Protein AF-A0A1R3HYG0-F1 (afdb_monomer_lite)

Foldseek 3Di:
DDDDDDDDYDDDDDDDDDDDDDDDDDDDDDDPQQAAAEDEVLDPDPDDDDDDDDDDDDDDDPDPPPDPDDLWCLVVLVVCVVLLCQLCPLLQAFEEEEEPPQLVNQVSQVVPPRHHYAYEYQFDCQPPDPSSVVCVVVVRYDDHHLLDADPAAFQQGQEYEYILPCLQDDLVSCLVNVVRSSRNHDNHYYYYAAHNPDPDDDLVSCPTNVGDRNRDDPVRVVVSCVVSSHDHDPSSVVSSVVSVVVPPPDDDDDDDDDDDDDDDDDDDDDDDDDDDDDDDPDDPFDLQAWDKDQAPPPPPQLAALPQSLQDQLQALVVLPQPLLVRQVRIDTQGPRDGLDQDDLVVVLQVQFLFEEEEEEAVQSSLLLSLNVRSNCVVAVQKDWDCPQLFPTKIQRPVRRYIYTYQHDALQFDKDKDAADPVDDPVVVVVDGIAMETELQHGHSSCLRVQQRGLEYEYEYFPVLPCCVNAVCPNYHYFYDYPNHTDPPGDHSLVSSLSSLQNSLVSSVVRHDPNRAAAYEAAQWFDWDPADQVRQTFLSDQFWDDPVVLCQQQPPVNVHRGVRSVSSVVSVVVSCVPGRYHYLYDHSVNSRPSNFFSFVSSVDPGTRRRYGHPPHDSSSSVSSVVVVVVVVVVVD

Organism: Corchorus capsularis (NCBI:txid210143)

Sequence (635 aa):
MSRRPVNPGRRFADGGSIPFVGSVQSKTRSSPLLSIGLLVVGAILLICYMYSGSGTSINTKEAFSKVEGGSSCTLEVQRALPILKKAYGDSMNKVLHVGPDSCSVVSKLLKEDDSQAWGVEPYDLDDADASCKSLVRKGIVRVADIKFPLPYRAKSFSLVIVSDALDYLSPRYLNKTLPELARVSADGVIIFSGYPGQQKAKVAELSKFGHPAKLRSSSWWIKYFVQTKLEENETATKKFEQASTKRKASISSSPTHPQFLRFKPITAVNVTTGSDTDASEESPCDYSDGSWIYDPDFRFDRYDSSCKEIFKGWNCILNNKSNARDIVKWRWKPRNCNLPPFDPLKFLQTYKDTNIGFVGDSLNRNMFVSLFCTLKRVSSEVKKWRPAGADRGFTFLQYNLTIAYHRTNLLARYGRWSANGNGGKLEALGYREGYRVDIDIPDGTWEKATSFHDILIFNTGHWWWAPSKFDPVNSPMLFFEKGQPVLPPIPPDVGLDKVLKHMIQFVEKTTKSGAIKLFRTQSPRHFEGGDWDQGGSCQRSQPLLPEQVEDLFSVKNNGTNVEARLVNQHLYKALKGSNFHLLDITHMSEFRADAHPSSAGGKKHDDCMHWCLPGITDTWNDLLVTHLNSLKIRN

pLDDT: mean 77.2, std 24.44, range [20.12, 98.75]

InterPro domains:
  IPR025846 Trichome birefringence-like, N-terminal domain [PF14416] (284-338)
  IPR026057 Trichome birefringence-like, C-terminal domain [PF13839] (339-626)
  IPR029063 S-adenosyl-L-methionine-dependent methyltransferase superfamily [G3DSA:3.40.50.150] (83-257)
  IPR029063 S-adenosyl-L-methionine-dependent methyltransferase superfamily [SSF53335] (94-231)
  IPR044689 Pectin methyltransferase CGR2/3 [PTHR34208] (1-248)

Structure (mmCIF, N/CA/C/O backbone):
data_AF-A0A1R3HYG0-F1
#
_entry.id   AF-A0A1R3HYG0-F1
#
loop_
_atom_site.group_PDB
_atom_site.id
_atom_site.type_symbol
_atom_site.label_atom_id
_atom_site.label_alt_id
_atom_site.label_comp_id
_atom_site.label_asym_id
_atom_site.label_entity_id
_atom_site.label_seq_id
_atom_site.pdbx_PDB_ins_code
_atom_site.Cartn_x
_atom_site.Cartn_y
_atom_site.Cartn_z
_atom_site.occupancy
_atom_site.B_iso_or_equiv
_atom_site.auth_seq_id
_atom_site.auth_comp_id
_atom_site.auth_asym_id
_atom_site.auth_atom_id
_atom_site.pdbx_PDB_model_num
ATOM 1 N N . MET A 1 1 ? 68.331 10.543 25.596 1.00 34.06 1 MET A N 1
ATOM 2 C CA . MET A 1 1 ? 68.611 11.908 26.092 1.00 34.06 1 MET A CA 1
ATOM 3 C C . MET A 1 1 ? 67.299 12.565 26.511 1.00 34.06 1 MET A C 1
ATOM 5 O O . MET A 1 1 ? 66.339 12.429 25.770 1.00 34.06 1 MET A O 1
ATOM 9 N N . SER A 1 2 ? 67.292 13.140 27.725 1.00 34.22 2 SER A N 1
ATOM 10 C CA . SER A 1 2 ? 66.377 14.113 28.379 1.00 34.22 2 SER A CA 1
ATOM 11 C C . SER A 1 2 ? 65.082 14.554 27.688 1.00 34.22 2 SER A C 1
ATOM 13 O O . SER A 1 2 ? 65.089 14.821 26.500 1.00 34.22 2 SER A O 1
ATOM 15 N N . ARG A 1 3 ? 63.980 14.903 28.362 1.00 33.72 3 ARG A N 1
ATOM 16 C CA . ARG A 1 3 ? 63.437 14.816 29.736 1.00 33.72 3 ARG A CA 1
ATOM 17 C C . ARG A 1 3 ? 62.020 15.433 29.579 1.00 33.72 3 ARG A C 1
ATOM 19 O O . ARG A 1 3 ? 61.867 16.404 28.846 1.00 33.72 3 ARG A O 1
ATOM 26 N N . ARG A 1 4 ? 60.994 14.895 30.252 1.00 39.34 4 ARG A N 1
ATOM 27 C CA . ARG A 1 4 ? 59.712 15.600 30.555 1.00 39.34 4 ARG A CA 1
ATOM 28 C C . ARG A 1 4 ? 60.013 16.827 31.491 1.00 39.34 4 ARG A C 1
ATOM 30 O O . ARG A 1 4 ? 61.179 16.893 31.888 1.00 39.34 4 ARG A O 1
ATOM 37 N N . PRO A 1 5 ? 59.079 17.695 31.992 1.00 51.03 5 PRO A N 1
ATOM 38 C CA . PRO A 1 5 ? 57.624 17.480 32.150 1.00 51.03 5 PRO A CA 1
ATOM 39 C C . PRO A 1 5 ? 56.661 18.715 32.334 1.00 51.03 5 PRO A C 1
ATOM 41 O O . PRO A 1 5 ? 57.072 19.862 32.291 1.00 51.03 5 PRO A O 1
ATOM 44 N N . VAL A 1 6 ? 55.380 18.388 32.613 1.00 32.31 6 VAL A N 1
ATOM 45 C CA . VAL A 1 6 ? 54.298 19.058 33.408 1.00 32.31 6 VAL A CA 1
ATOM 46 C C . VAL A 1 6 ? 53.731 20.457 33.026 1.00 32.31 6 VAL A C 1
ATOM 48 O O . VAL A 1 6 ? 54.442 21.445 32.930 1.00 32.31 6 VAL A O 1
ATOM 51 N N . ASN A 1 7 ? 52.384 20.478 32.917 1.00 34.03 7 ASN A N 1
ATOM 52 C CA . ASN A 1 7 ? 51.330 21.440 33.369 1.00 34.03 7 ASN A CA 1
ATOM 53 C C . ASN A 1 7 ? 51.698 22.373 34.580 1.00 34.03 7 ASN A C 1
ATOM 55 O O . ASN A 1 7 ? 52.804 22.217 35.084 1.00 34.03 7 ASN A O 1
ATOM 59 N N . PRO A 1 8 ? 50.830 23.230 35.205 1.00 48.28 8 PRO A N 1
ATOM 60 C CA . PRO A 1 8 ? 49.388 23.537 35.016 1.00 48.28 8 PRO A CA 1
ATOM 61 C C . PRO A 1 8 ? 48.965 25.041 35.180 1.00 48.28 8 PRO A C 1
ATOM 63 O O . PRO A 1 8 ? 49.688 25.860 35.726 1.00 48.28 8 PRO A O 1
ATOM 66 N N . GLY A 1 9 ? 47.685 25.354 34.908 1.00 29.45 9 GLY A N 1
ATOM 67 C CA . GLY A 1 9 ? 46.796 25.924 35.945 1.00 29.45 9 GLY A CA 1
ATOM 68 C C . GLY A 1 9 ? 46.415 27.423 35.974 1.00 29.45 9 GLY A C 1
ATOM 69 O O . GLY A 1 9 ? 47.273 28.291 36.022 1.00 29.45 9 GLY A O 1
ATOM 70 N N . ARG A 1 10 ? 45.096 27.630 36.213 1.00 32.22 10 ARG A N 1
ATOM 71 C CA . ARG A 1 10 ? 44.405 28.733 36.950 1.00 32.22 10 ARG A CA 1
ATOM 72 C C . ARG A 1 10 ? 44.355 30.123 36.283 1.00 32.22 10 ARG A C 1
ATOM 74 O O . ARG A 1 10 ? 45.287 30.498 35.605 1.00 32.22 10 ARG A O 1
ATOM 81 N N . ARG A 1 11 ? 43.374 31.012 36.500 1.00 32.38 11 ARG A N 1
ATOM 82 C CA . ARG A 1 11 ? 42.007 31.105 37.087 1.00 32.38 11 ARG A CA 1
ATOM 83 C C . ARG A 1 11 ? 41.599 32.605 36.935 1.00 32.38 11 ARG A C 1
ATOM 85 O O . ARG A 1 11 ? 42.489 33.429 36.779 1.00 32.38 11 ARG A O 1
ATOM 92 N N . PHE A 1 12 ? 40.312 32.909 37.176 1.00 30.39 12 PHE A N 1
ATOM 93 C CA . PHE A 1 12 ? 39.703 34.221 37.529 1.00 30.39 12 PHE A CA 1
ATOM 94 C C . PHE A 1 12 ? 39.433 35.182 36.349 1.00 30.39 12 PHE A C 1
ATOM 96 O O . PHE A 1 12 ? 40.326 35.439 35.557 1.00 30.39 12 PHE A O 1
ATOM 103 N N . ALA A 1 13 ? 38.162 35.509 36.040 1.00 29.03 13 ALA A N 1
ATOM 104 C CA . ALA A 1 13 ? 37.249 36.480 36.702 1.00 29.03 13 ALA A CA 1
ATOM 105 C C . ALA A 1 13 ? 37.746 37.928 36.480 1.00 29.03 13 ALA A C 1
ATOM 107 O O . ALA A 1 13 ? 38.945 38.146 36.509 1.00 29.03 13 ALA A O 1
ATOM 108 N N . ASP A 1 14 ? 36.968 38.979 36.243 1.00 28.09 14 ASP A N 1
ATOM 109 C CA . ASP A 1 14 ? 35.544 39.286 36.385 1.00 28.09 14 ASP A CA 1
ATOM 110 C C . ASP A 1 14 ? 35.325 40.688 35.756 1.00 28.09 14 ASP A C 1
ATOM 112 O O . ASP A 1 14 ? 36.289 41.449 35.699 1.00 28.09 14 ASP A O 1
ATOM 116 N N . GLY A 1 15 ? 34.084 41.052 35.391 1.00 26.61 15 GLY A N 1
ATOM 117 C CA . GLY A 1 15 ? 33.608 42.448 35.199 1.00 26.61 15 GLY A CA 1
ATOM 118 C C . GLY A 1 15 ? 34.251 43.283 34.067 1.00 26.61 15 GLY A C 1
ATOM 119 O O . GLY A 1 15 ? 35.390 43.096 33.684 1.00 26.61 15 GLY A O 1
ATOM 120 N N . GLY A 1 16 ? 33.627 44.263 33.417 1.00 26.05 16 GLY A N 1
ATOM 121 C CA . GLY A 1 16 ? 32.404 45.014 33.657 1.00 26.05 16 GLY A CA 1
ATOM 122 C C . GLY A 1 16 ? 32.597 46.442 33.101 1.00 26.05 16 GLY A C 1
ATOM 123 O O . GLY A 1 16 ? 33.560 47.110 33.456 1.00 26.05 16 GLY A O 1
ATOM 124 N N . SER A 1 17 ? 31.654 46.897 32.262 1.00 28.22 17 SER A N 1
ATOM 125 C CA . SER A 1 17 ? 31.240 48.303 31.998 1.00 28.22 17 SER A CA 1
ATOM 126 C C . SER A 1 17 ? 32.162 49.348 31.302 1.00 28.22 17 SER A C 1
ATOM 128 O O . SER A 1 17 ? 33.030 49.954 31.913 1.00 28.22 17 SER A O 1
ATOM 130 N N . ILE A 1 18 ? 31.831 49.600 30.019 1.00 37.12 18 ILE A N 1
ATOM 131 C CA . ILE A 1 18 ? 31.577 50.857 29.235 1.00 37.12 18 ILE A CA 1
ATOM 132 C C . ILE A 1 18 ? 31.768 52.221 29.958 1.00 37.12 18 ILE A C 1
ATOM 134 O O . ILE A 1 18 ? 31.293 52.338 31.088 1.00 37.12 18 ILE A O 1
ATOM 138 N N . PRO A 1 19 ? 32.337 53.282 29.311 1.00 45.38 19 PRO A N 1
ATOM 139 C CA . PRO A 1 19 ? 31.541 54.419 28.747 1.00 45.38 19 PRO A CA 1
ATOM 140 C C . PRO A 1 19 ? 32.055 55.117 27.445 1.00 45.38 19 PRO A C 1
ATOM 142 O O . PRO A 1 19 ? 33.242 55.380 27.328 1.00 45.38 19 PRO A O 1
ATOM 145 N N . PHE A 1 20 ? 31.112 55.469 26.531 1.00 28.77 20 PHE A N 1
ATOM 146 C CA . PHE A 1 20 ? 30.827 56.805 25.900 1.00 28.77 20 PHE A CA 1
ATOM 147 C C . PHE A 1 20 ? 31.985 57.623 25.230 1.00 28.77 20 PHE A C 1
ATOM 149 O O . PHE A 1 20 ? 33.066 57.698 25.781 1.00 28.77 20 PHE A O 1
ATOM 156 N N . VAL A 1 21 ? 31.913 58.325 24.075 1.00 29.19 21 VAL A N 1
ATOM 157 C CA . VAL A 1 21 ? 30.956 59.281 23.441 1.00 29.19 21 VAL A CA 1
ATOM 158 C C . VAL A 1 21 ? 31.379 59.526 21.958 1.00 29.19 21 VAL A C 1
ATOM 160 O O . VAL A 1 21 ? 32.568 59.452 21.664 1.00 29.19 21 VAL A O 1
ATOM 163 N N . GLY A 1 22 ? 30.454 59.940 21.064 1.00 28.36 22 GLY A N 1
ATOM 164 C CA . GLY A 1 22 ? 30.745 60.883 19.946 1.00 28.36 22 GLY A CA 1
ATOM 165 C C . GLY A 1 22 ? 30.380 60.412 18.525 1.00 28.36 22 GLY A C 1
ATOM 166 O O . GLY A 1 22 ? 31.216 59.865 17.822 1.00 28.36 22 GLY A O 1
ATOM 167 N N . SER A 1 23 ? 29.105 60.405 18.113 1.00 28.12 23 SER A N 1
ATOM 168 C CA . SER A 1 23 ? 28.423 61.393 17.234 1.00 28.12 23 SER A CA 1
ATOM 169 C C . SER A 1 23 ? 29.258 62.074 16.131 1.00 28.12 23 SER A C 1
ATOM 171 O O . SER A 1 23 ? 30.085 62.902 16.479 1.00 28.12 23 SER A O 1
ATOM 173 N N . VAL A 1 24 ? 28.931 61.833 14.844 1.00 32.59 24 VAL A N 1
ATOM 174 C CA . VAL A 1 24 ? 28.628 62.822 13.766 1.00 32.59 24 VAL A CA 1
ATOM 175 C C . VAL A 1 24 ? 28.021 62.090 12.533 1.00 32.59 24 VAL A C 1
ATOM 177 O O . VAL A 1 24 ? 28.651 61.211 11.963 1.00 32.59 24 VAL A O 1
ATOM 180 N N . GLN A 1 25 ? 26.758 62.437 12.215 1.00 32.19 25 GLN A N 1
ATOM 181 C CA . GLN A 1 25 ? 26.076 62.711 10.913 1.00 32.19 25 GLN A CA 1
ATOM 182 C C . GLN A 1 25 ? 26.528 62.010 9.594 1.00 32.19 25 GLN A C 1
ATOM 184 O O . GLN A 1 25 ? 27.708 61.869 9.344 1.00 32.19 25 GLN A O 1
ATOM 189 N N . SER A 1 26 ? 25.685 61.658 8.601 1.00 28.89 26 SER A N 1
ATOM 190 C CA . SER A 1 26 ? 24.245 61.860 8.333 1.00 28.89 26 SER A CA 1
ATOM 191 C C . SER A 1 26 ? 23.731 60.956 7.180 1.00 28.89 26 SER A C 1
ATOM 193 O O . SER A 1 26 ? 24.495 60.610 6.292 1.00 28.89 26 SER A O 1
ATOM 195 N N . LYS A 1 27 ? 22.415 60.648 7.218 1.00 28.86 27 LYS A N 1
ATOM 196 C CA . LYS A 1 27 ? 21.430 60.451 6.114 1.00 28.86 27 LYS A CA 1
ATOM 197 C C . LYS A 1 27 ? 21.850 59.583 4.895 1.00 28.86 27 LYS A C 1
ATOM 199 O O . LYS A 1 27 ? 22.734 59.939 4.145 1.00 28.86 27 LYS A O 1
ATOM 204 N N . THR A 1 28 ? 21.165 58.497 4.528 1.00 28.78 28 THR A N 1
ATOM 205 C CA . THR A 1 28 ? 19.708 58.292 4.462 1.00 28.78 28 THR A CA 1
ATOM 206 C C . THR A 1 28 ? 19.347 56.806 4.583 1.00 28.78 28 THR A C 1
ATOM 208 O O . THR A 1 28 ? 19.940 55.933 3.956 1.00 28.78 28 THR A O 1
ATOM 211 N N . ARG A 1 29 ? 18.314 56.529 5.386 1.00 31.69 29 ARG A N 1
ATOM 212 C CA . ARG A 1 29 ? 17.548 55.282 5.350 1.00 31.69 29 ARG A CA 1
ATOM 213 C C . ARG A 1 29 ? 16.707 55.259 4.074 1.00 31.69 29 ARG A C 1
ATOM 215 O O . ARG A 1 29 ? 15.877 56.142 3.890 1.00 31.69 29 ARG A O 1
ATOM 222 N N . SER A 1 30 ? 16.822 54.190 3.299 1.00 27.64 30 SER A N 1
ATOM 223 C CA . SER A 1 30 ? 15.655 53.552 2.691 1.00 27.64 30 SER A CA 1
ATOM 224 C C . SER A 1 30 ? 15.519 52.176 3.345 1.00 27.64 30 SER A C 1
ATOM 226 O O . SER A 1 30 ? 16.387 51.315 3.240 1.00 27.64 30 SER A O 1
ATOM 228 N N . SER A 1 31 ? 14.463 51.998 4.135 1.00 29.28 31 SER A N 1
ATOM 229 C CA . SER A 1 31 ? 14.010 50.675 4.561 1.00 29.28 31 SER A CA 1
ATOM 230 C C . SER A 1 31 ? 13.536 49.911 3.322 1.00 29.28 31 SER A C 1
ATOM 232 O O . SER A 1 31 ? 12.777 50.496 2.548 1.00 29.28 31 SER A O 1
ATOM 234 N N . PRO A 1 32 ? 13.893 48.633 3.116 1.00 33.72 32 PRO A N 1
ATOM 235 C CA . PRO A 1 32 ? 13.326 47.856 2.027 1.00 33.72 32 PRO A CA 1
ATOM 236 C C . PRO A 1 32 ? 11.926 47.395 2.453 1.00 33.72 32 PRO A C 1
ATOM 238 O O . PRO A 1 32 ? 11.729 46.252 2.855 1.00 33.72 32 PRO A O 1
ATOM 241 N N . LEU A 1 33 ? 10.950 48.305 2.434 1.00 38.09 33 LEU A N 1
ATOM 242 C CA . LEU A 1 33 ? 9.547 47.907 2.385 1.00 38.09 33 LEU A CA 1
ATOM 243 C C . LEU A 1 33 ? 9.273 47.535 0.925 1.00 38.09 33 LEU A C 1
ATOM 245 O O . LEU A 1 33 ? 9.241 48.391 0.047 1.00 38.09 33 LEU A O 1
ATOM 249 N N . LEU A 1 34 ? 9.205 46.231 0.659 1.00 40.41 34 LEU A N 1
ATOM 250 C CA . LEU A 1 34 ? 8.833 45.672 -0.639 1.00 40.41 34 LEU A CA 1
ATOM 251 C C . LEU A 1 34 ? 7.370 46.029 -0.931 1.00 40.41 34 LEU A C 1
ATOM 253 O O . LEU A 1 34 ? 6.476 45.565 -0.226 1.00 40.41 34 LEU A O 1
ATOM 257 N N . SER A 1 35 ? 7.121 46.827 -1.970 1.00 40.81 35 SER A N 1
ATOM 258 C CA . SER A 1 35 ? 5.771 47.072 -2.487 1.00 40.81 35 SER A CA 1
ATOM 259 C C . SER A 1 35 ? 5.245 45.793 -3.154 1.00 40.81 35 SER A C 1
ATOM 261 O O . SER A 1 35 ? 5.809 45.329 -4.144 1.00 40.81 35 SER A O 1
ATOM 263 N N . ILE A 1 36 ? 4.181 45.193 -2.612 1.00 44.62 36 ILE A N 1
ATOM 264 C CA . ILE A 1 36 ? 3.568 43.967 -3.148 1.00 44.62 36 ILE A CA 1
ATOM 265 C C . ILE A 1 36 ? 2.236 44.330 -3.821 1.00 44.62 36 ILE A C 1
ATOM 267 O O . ILE A 1 36 ? 1.285 44.746 -3.171 1.00 44.62 36 ILE A O 1
ATOM 271 N N . GLY A 1 37 ? 2.150 44.176 -5.145 1.00 46.22 37 GLY A N 1
ATOM 272 C CA . GLY A 1 37 ? 0.933 44.465 -5.915 1.00 46.22 37 GLY A CA 1
ATOM 273 C C . GLY A 1 37 ? -0.138 43.374 -5.806 1.00 46.22 37 GLY A C 1
ATOM 274 O O . GLY A 1 37 ? -0.168 42.459 -6.618 1.00 46.22 37 GLY A O 1
ATOM 275 N N . LEU A 1 38 ? -1.045 43.480 -4.835 1.00 43.94 38 LEU A N 1
ATOM 276 C CA . LEU A 1 38 ? -2.131 42.520 -4.610 1.00 43.94 38 LEU A CA 1
ATOM 277 C C . LEU A 1 38 ? -3.359 42.778 -5.498 1.00 43.94 38 LEU A C 1
ATOM 279 O O . LEU A 1 38 ? -3.874 43.885 -5.536 1.00 43.94 38 LEU A O 1
ATOM 283 N N . LEU A 1 39 ? -3.860 41.735 -6.172 1.00 43.97 39 LEU A N 1
ATOM 284 C CA . LEU A 1 39 ? -5.077 41.780 -6.993 1.00 43.97 39 LEU A CA 1
ATOM 285 C C . LEU A 1 39 ? -5.934 40.537 -6.695 1.00 43.97 39 LEU A C 1
ATOM 287 O O . LEU A 1 39 ? -5.753 39.481 -7.294 1.00 43.97 39 LEU A O 1
ATOM 291 N N . VAL A 1 40 ? -6.847 40.646 -5.724 1.00 41.62 40 VAL A N 1
ATOM 292 C CA . VAL A 1 40 ? -7.703 39.532 -5.275 1.00 41.62 40 VAL A CA 1
ATOM 293 C C . VAL A 1 40 ? -8.885 39.370 -6.235 1.00 41.62 40 VAL A C 1
ATOM 295 O O . VAL A 1 40 ? -9.890 40.065 -6.114 1.00 41.62 40 VAL A O 1
ATOM 298 N N . VAL A 1 41 ? -8.801 38.432 -7.183 1.00 43.78 41 VAL A N 1
ATOM 299 C CA . VAL A 1 41 ? -9.932 38.088 -8.068 1.00 43.78 41 VAL A CA 1
ATOM 300 C C . VAL A 1 41 ? -10.705 36.901 -7.493 1.00 43.78 41 VAL A C 1
ATOM 302 O O . VAL A 1 41 ? -10.774 35.820 -8.063 1.00 43.78 41 VAL A O 1
ATOM 305 N N . GLY A 1 42 ? -11.313 37.143 -6.336 1.00 34.59 42 GLY A N 1
ATOM 306 C CA . GLY A 1 42 ? -12.322 36.296 -5.714 1.00 34.59 42 GLY A CA 1
ATOM 307 C C . GLY A 1 42 ? -13.664 37.021 -5.735 1.00 34.59 42 GLY A C 1
ATOM 308 O O . GLY A 1 42 ? -14.155 37.411 -4.682 1.00 34.59 42 GLY A O 1
ATOM 309 N N . ALA A 1 43 ? -14.245 37.145 -6.939 1.00 33.03 43 ALA A N 1
ATOM 310 C CA . ALA A 1 43 ? -15.471 37.864 -7.317 1.00 33.03 43 ALA A CA 1
ATOM 311 C C . ALA A 1 43 ? -15.181 39.346 -7.456 1.00 33.03 43 ALA A C 1
ATOM 313 O O . ALA A 1 43 ? -14.445 39.925 -6.668 1.00 33.03 43 ALA A O 1
ATOM 314 N N . ILE A 1 44 ? -15.772 39.970 -8.472 1.00 46.28 44 ILE A N 1
ATOM 315 C CA . ILE A 1 44 ? -15.836 41.425 -8.530 1.00 46.28 44 ILE A CA 1
ATOM 316 C C . ILE A 1 44 ? -16.532 41.888 -7.246 1.00 46.28 44 ILE A C 1
ATOM 318 O O . ILE A 1 44 ? -17.753 41.817 -7.152 1.00 46.28 44 ILE A O 1
ATOM 322 N N . LEU A 1 45 ? -15.753 42.340 -6.270 1.00 31.83 45 LEU A N 1
ATOM 323 C CA . LEU A 1 45 ? -16.207 43.079 -5.104 1.00 31.83 45 LEU A CA 1
ATOM 324 C C . LEU A 1 45 ? -15.164 44.154 -4.790 1.00 31.83 45 LEU A C 1
ATOM 326 O O . LEU A 1 45 ? -14.382 44.059 -3.851 1.00 31.83 45 LEU A O 1
A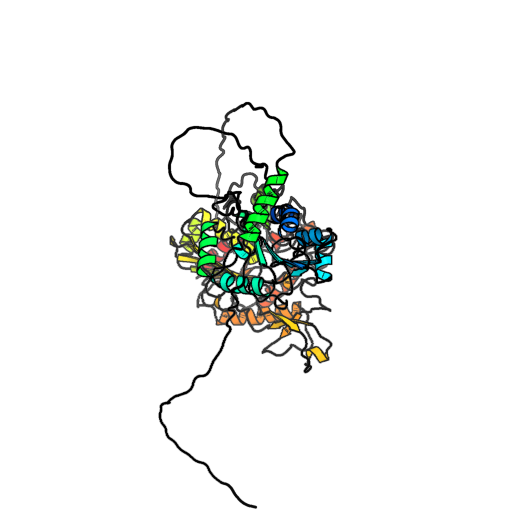TOM 330 N N . LEU A 1 46 ? -15.227 45.221 -5.586 1.00 29.12 46 LEU A N 1
ATOM 331 C CA . LEU A 1 46 ? -15.197 46.567 -5.025 1.00 29.12 46 LEU A CA 1
ATOM 332 C C . LEU A 1 46 ? -16.323 46.637 -3.982 1.00 29.12 46 LEU A C 1
ATOM 334 O O . LEU A 1 46 ? -17.497 46.662 -4.350 1.00 29.12 46 LEU A O 1
ATOM 338 N N . ILE A 1 47 ? -15.986 46.640 -2.693 1.00 23.62 47 ILE A N 1
ATOM 339 C CA . ILE A 1 47 ? -16.899 47.134 -1.656 1.00 23.62 47 ILE A CA 1
ATOM 340 C C . ILE A 1 47 ? -16.373 48.498 -1.231 1.00 23.62 47 ILE A C 1
ATOM 342 O O . ILE A 1 47 ? -15.571 48.621 -0.309 1.00 23.62 47 ILE A O 1
ATOM 346 N N . CYS A 1 48 ? -16.847 49.533 -1.924 1.00 21.91 48 CYS A N 1
ATOM 347 C CA . CYS A 1 48 ? -16.959 50.856 -1.332 1.00 21.91 48 CYS A CA 1
ATOM 348 C C . CYS A 1 48 ? -18.060 50.788 -0.267 1.00 21.91 48 CYS A C 1
ATOM 350 O O . CYS A 1 48 ? -19.209 50.480 -0.582 1.00 21.91 48 CYS A O 1
ATOM 352 N N . TYR A 1 49 ? -17.724 51.080 0.986 1.00 21.22 49 TYR A N 1
ATOM 353 C CA . TYR A 1 49 ? -18.726 51.418 1.991 1.00 21.22 49 TYR A CA 1
ATOM 354 C C . TYR A 1 49 ? -19.134 52.881 1.775 1.00 21.22 49 TYR A C 1
ATOM 356 O O . TYR A 1 49 ? -18.294 53.771 1.862 1.00 21.22 49 TYR A O 1
ATOM 364 N N . MET A 1 50 ? -20.415 53.131 1.512 1.00 21.72 50 MET A N 1
ATOM 365 C CA . MET A 1 50 ? -21.048 54.440 1.688 1.00 21.72 50 MET A CA 1
ATOM 366 C C . MET A 1 50 ? -22.287 54.234 2.560 1.00 21.72 50 MET A C 1
ATOM 368 O O . MET A 1 50 ? -23.078 53.319 2.331 1.00 21.72 50 MET A O 1
ATOM 372 N N . TYR A 1 51 ? -22.398 55.049 3.605 1.00 21.25 51 TYR A N 1
ATOM 373 C CA . TYR A 1 51 ? -23.451 54.995 4.614 1.00 21.25 51 TYR A CA 1
ATOM 374 C C . TYR A 1 51 ? -24.779 55.557 4.076 1.00 21.25 51 TYR A C 1
ATOM 376 O O . TYR A 1 51 ? -24.782 56.568 3.383 1.00 21.25 51 TYR A O 1
ATOM 384 N N . SER A 1 52 ? -25.874 54.898 4.474 1.00 27.58 52 SER A N 1
ATOM 385 C CA . SER A 1 52 ? -27.260 55.382 4.636 1.00 27.58 52 SER A CA 1
ATOM 386 C C . SER A 1 52 ? -27.897 56.279 3.562 1.00 27.58 52 SER A C 1
ATOM 388 O O . SER A 1 52 ? -27.547 57.445 3.415 1.00 27.58 52 SER A O 1
ATOM 390 N N . GLY A 1 53 ? -28.990 55.791 2.970 1.00 24.42 53 GLY A N 1
ATOM 391 C CA . GLY A 1 53 ? -30.000 56.637 2.332 1.00 24.42 53 GLY A CA 1
ATOM 392 C C . GLY A 1 53 ? -30.955 55.841 1.449 1.00 24.42 53 GLY A C 1
ATOM 393 O O . GLY A 1 53 ? -30.542 55.287 0.442 1.00 24.42 53 GLY A O 1
ATOM 394 N N . SER A 1 54 ? -32.215 55.766 1.871 1.00 32.28 54 SER A N 1
ATOM 395 C CA . SER A 1 54 ? -33.387 55.157 1.221 1.00 32.28 54 SER A CA 1
ATOM 396 C C . SER A 1 54 ? -33.427 55.170 -0.316 1.00 32.28 54 SER A C 1
ATOM 398 O O . SER A 1 54 ? -33.159 56.201 -0.926 1.00 32.28 54 SER A O 1
ATOM 400 N N . GLY A 1 55 ? -33.958 54.101 -0.923 1.00 24.94 55 GLY A N 1
ATOM 401 C CA . GLY A 1 55 ? -34.556 54.191 -2.259 1.00 24.94 55 GLY A CA 1
ATOM 402 C C . GLY A 1 55 ? -34.443 52.927 -3.106 1.00 24.94 55 GLY A C 1
ATOM 403 O O . GLY A 1 55 ? -33.358 52.480 -3.452 1.00 24.94 55 GLY A O 1
ATOM 404 N N . THR A 1 56 ? -35.598 52.376 -3.453 1.00 29.03 56 THR A N 1
ATOM 405 C CA . THR A 1 56 ? -35.862 51.283 -4.392 1.00 29.03 56 THR A CA 1
ATOM 406 C C . THR A 1 56 ? -35.115 51.431 -5.726 1.00 29.03 56 THR A C 1
ATOM 408 O O . THR A 1 56 ? -35.197 52.484 -6.346 1.00 29.03 56 THR A O 1
ATOM 411 N N . SER A 1 57 ? -34.491 50.359 -6.230 1.00 23.45 57 SER A N 1
ATOM 412 C CA . SER A 1 57 ? -34.493 50.010 -7.664 1.00 23.45 57 SER A CA 1
ATOM 413 C C . SER A 1 57 ? -33.842 48.642 -7.880 1.00 23.45 57 SER A C 1
ATOM 415 O O . SER A 1 57 ? -32.647 48.445 -7.653 1.00 23.45 57 SER A O 1
ATOM 417 N N . ILE A 1 58 ? -34.657 47.684 -8.319 1.00 35.78 58 ILE A N 1
ATOM 418 C CA . ILE A 1 58 ? -34.202 46.458 -8.969 1.00 35.78 58 ILE A CA 1
ATOM 419 C C . ILE A 1 58 ? -33.530 46.887 -10.272 1.00 35.78 58 ILE A C 1
ATOM 421 O O . ILE A 1 58 ? -34.177 47.498 -11.118 1.00 35.78 58 ILE A O 1
ATOM 425 N N . ASN A 1 59 ? -32.258 46.540 -10.463 1.00 23.06 59 ASN A N 1
ATOM 426 C CA . ASN A 1 59 ? -31.686 46.554 -11.800 1.00 23.06 59 ASN A CA 1
ATOM 427 C C . ASN A 1 59 ? -30.757 45.355 -12.000 1.00 23.06 59 ASN A C 1
ATOM 429 O O . ASN A 1 59 ? -29.652 45.266 -11.461 1.00 23.06 59 ASN A O 1
ATOM 433 N N . THR A 1 60 ? -31.286 44.413 -12.770 1.00 35.28 60 THR A N 1
ATOM 434 C CA . THR A 1 60 ? -30.642 43.258 -13.385 1.00 35.28 60 THR A CA 1
ATOM 435 C C . THR A 1 60 ? -29.247 43.596 -13.910 1.00 35.28 60 THR A C 1
ATOM 437 O O . THR A 1 60 ? -29.089 44.283 -14.916 1.00 35.28 60 THR A O 1
ATOM 440 N N . LYS A 1 61 ? -28.218 43.057 -13.253 1.00 27.61 61 LYS A N 1
ATOM 441 C CA . LYS A 1 61 ? -26.896 42.849 -13.850 1.00 27.61 61 LYS A CA 1
ATOM 442 C C . LYS A 1 61 ? -26.641 41.350 -13.904 1.00 27.61 61 LYS A C 1
ATOM 444 O O . LYS A 1 61 ? -26.034 40.782 -13.001 1.00 27.61 61 LYS A O 1
ATOM 449 N N . GLU A 1 62 ? -27.117 40.725 -14.978 1.00 29.12 62 GLU A N 1
ATOM 450 C CA . GLU A 1 62 ? -26.563 39.464 -15.473 1.00 29.12 62 GLU A CA 1
ATOM 451 C C . GLU A 1 62 ? -25.065 39.684 -15.728 1.00 29.12 62 GLU A C 1
ATOM 453 O O . GLU A 1 62 ? -24.636 40.258 -16.727 1.00 29.12 62 GLU A O 1
ATOM 458 N N . ALA A 1 63 ? -24.253 39.325 -14.740 1.00 25.53 63 ALA A N 1
ATOM 459 C CA . ALA A 1 63 ? -22.816 39.504 -14.753 1.00 25.53 63 ALA A CA 1
ATOM 460 C C . ALA A 1 63 ? -22.155 38.157 -15.041 1.00 25.53 63 ALA A C 1
ATOM 462 O O . ALA A 1 63 ? -21.920 37.409 -14.104 1.00 25.53 63 ALA A O 1
ATOM 463 N N . PHE A 1 64 ? -21.862 37.874 -16.319 1.00 29.61 64 PHE A N 1
ATOM 464 C CA . PHE A 1 64 ? -20.849 36.909 -16.801 1.00 29.61 64 PHE A CA 1
ATOM 465 C C . PHE A 1 64 ? -20.700 35.600 -15.988 1.00 29.61 64 PHE A C 1
ATOM 467 O O . PHE A 1 64 ? -19.603 35.067 -15.835 1.00 29.61 64 PHE A O 1
ATOM 474 N N . SER A 1 65 ? -21.803 35.061 -15.470 1.00 32.22 65 SER A N 1
ATOM 475 C CA . SER A 1 65 ? -21.817 33.960 -14.503 1.00 32.22 65 SER A CA 1
ATOM 476 C C . SER A 1 65 ? -22.140 32.614 -15.146 1.00 32.22 65 SER A C 1
ATOM 478 O O . SER A 1 65 ? -22.684 31.724 -14.498 1.00 32.22 65 SER A O 1
ATOM 480 N N . LYS A 1 66 ? -21.747 32.412 -16.407 1.00 30.23 66 LYS A N 1
ATOM 481 C CA . LYS A 1 66 ? -21.550 31.057 -16.936 1.00 30.23 66 LYS A CA 1
ATOM 482 C C . LYS A 1 66 ? -20.074 30.696 -16.811 1.00 30.23 66 LYS A C 1
ATOM 484 O O . LYS A 1 66 ? -19.305 30.740 -17.765 1.00 30.23 66 LYS A O 1
ATOM 489 N N . VAL A 1 67 ? -19.680 30.401 -15.575 1.00 35.97 67 VAL A N 1
ATOM 490 C CA . VAL A 1 67 ? -18.422 29.717 -15.276 1.00 35.97 67 VAL A CA 1
ATOM 491 C C . VAL A 1 67 ? -18.711 28.226 -15.407 1.00 35.97 67 VAL A C 1
ATOM 493 O O . VAL A 1 67 ? -19.325 27.626 -14.527 1.00 35.97 67 VAL A O 1
ATOM 496 N N . GLU A 1 68 ? -18.324 27.638 -16.537 1.00 30.42 68 GLU A N 1
ATOM 497 C CA . GLU A 1 68 ? -18.172 26.187 -16.638 1.00 30.42 68 GLU A CA 1
ATOM 498 C C . GLU A 1 68 ? -17.100 25.769 -15.627 1.00 30.42 68 GLU A C 1
ATOM 500 O O . GLU A 1 68 ? -15.972 26.260 -15.653 1.00 30.42 68 GLU A O 1
ATOM 505 N N . GLY A 1 69 ? -17.509 24.962 -14.649 1.00 36.25 69 GLY A N 1
ATOM 506 C CA . GLY A 1 69 ? -16.728 24.670 -13.455 1.00 36.25 69 GLY A CA 1
ATOM 507 C C . GLY A 1 69 ? -15.413 23.954 -13.754 1.00 36.25 69 GLY A C 1
ATOM 508 O O . GLY A 1 69 ? -15.415 22.794 -14.158 1.00 36.25 69 GLY A O 1
ATOM 509 N N . GLY A 1 70 ? -14.302 24.630 -13.462 1.00 39.00 70 GLY A N 1
ATOM 510 C CA . GLY A 1 70 ? -12.971 24.047 -13.302 1.00 39.00 70 GLY A CA 1
ATOM 511 C C . GLY A 1 70 ? -12.432 24.297 -11.888 1.00 39.00 70 GLY A C 1
ATOM 512 O O . GLY A 1 70 ? -12.865 25.226 -11.212 1.00 39.00 70 GLY A O 1
ATOM 513 N N . SER A 1 71 ? -11.519 23.438 -11.430 1.00 50.22 71 SER A N 1
ATOM 514 C CA . SER A 1 71 ? -10.965 23.395 -10.067 1.00 50.22 71 SER A CA 1
ATOM 515 C C . SER A 1 71 ? -9.578 24.062 -9.917 1.00 50.22 71 SER A C 1
ATOM 517 O O . SER A 1 71 ? -8.766 23.589 -9.116 1.00 50.22 71 SER A O 1
ATOM 519 N N . SER A 1 72 ? -9.267 25.115 -10.686 1.00 60.47 72 SER A N 1
ATOM 520 C CA . SER A 1 72 ? -8.046 25.935 -10.529 1.00 60.47 72 SER A CA 1
ATOM 521 C C . SER A 1 72 ? -8.228 27.361 -11.069 1.00 60.47 72 SER A C 1
ATOM 523 O O . SER A 1 72 ? -8.998 27.564 -12.005 1.00 60.47 72 SER A O 1
ATOM 525 N N . CYS A 1 73 ? -7.469 28.328 -10.532 1.00 60.25 73 CYS A N 1
ATOM 526 C CA . CYS A 1 73 ? -7.406 29.724 -10.994 1.00 60.25 73 CYS A CA 1
ATOM 527 C C . CYS A 1 73 ? -6.605 29.901 -12.301 1.00 60.25 73 CYS A C 1
ATOM 529 O O . CYS A 1 73 ? -6.319 31.024 -12.728 1.00 60.25 73 CYS A O 1
ATOM 531 N N . THR A 1 74 ? -6.178 28.811 -12.944 1.00 67.00 74 THR A N 1
ATOM 532 C CA . THR A 1 74 ? -5.363 28.845 -14.166 1.00 67.00 74 THR A CA 1
ATOM 533 C C . THR A 1 74 ? -6.089 29.576 -15.299 1.00 67.00 74 THR A C 1
ATOM 535 O O . THR A 1 74 ? -5.478 30.359 -16.032 1.00 67.00 74 THR A O 1
ATOM 538 N N . LEU A 1 75 ? -7.402 29.367 -15.433 1.00 65.75 75 LEU A N 1
ATOM 539 C CA . LEU A 1 75 ? -8.215 29.996 -16.475 1.00 65.75 75 LEU A CA 1
ATOM 540 C C . LEU A 1 75 ? -8.385 31.502 -16.220 1.00 65.75 75 LEU A C 1
ATOM 542 O O . LEU A 1 75 ? -8.353 32.308 -17.151 1.00 65.75 75 LEU A O 1
ATOM 546 N N . GLU A 1 76 ? -8.515 31.892 -14.957 1.00 68.56 76 GLU A N 1
ATOM 547 C CA . GLU A 1 76 ? -8.621 33.264 -14.474 1.00 68.56 76 GLU A CA 1
ATOM 548 C C . GLU A 1 76 ? -7.324 34.026 -14.736 1.00 68.56 76 GLU A C 1
ATOM 550 O O . GLU A 1 76 ? -7.370 35.114 -15.315 1.00 68.56 76 GLU A O 1
ATOM 555 N N . VAL A 1 77 ? -6.170 33.428 -14.415 1.00 72.31 77 VAL A N 1
ATOM 556 C CA . VAL A 1 77 ? -4.853 33.989 -14.751 1.00 72.31 77 VAL A CA 1
ATOM 557 C C . VAL A 1 77 ? -4.762 34.212 -16.256 1.00 72.31 77 VAL A C 1
ATOM 559 O O . VAL A 1 77 ? -4.494 35.327 -16.700 1.00 72.31 77 VAL A O 1
ATOM 562 N N . GLN A 1 78 ? -5.071 33.192 -17.060 1.00 73.88 78 GLN A N 1
ATOM 563 C CA . GLN A 1 78 ? -5.011 33.278 -18.520 1.00 73.88 78 GLN A CA 1
ATOM 564 C C . GLN A 1 78 ? -5.971 34.312 -19.124 1.00 73.88 78 GLN A C 1
ATOM 566 O O . GLN A 1 78 ? -5.678 34.847 -20.199 1.00 73.88 78 GLN A O 1
ATOM 571 N N . ARG A 1 79 ? -7.113 34.583 -18.481 1.00 71.31 79 ARG A N 1
ATOM 572 C CA . ARG A 1 79 ? -8.060 35.645 -18.864 1.00 71.31 79 ARG A CA 1
ATOM 573 C C . ARG A 1 79 ? -7.581 37.030 -18.426 1.00 71.31 79 ARG A C 1
ATOM 575 O O . ARG A 1 79 ? -7.882 38.007 -19.114 1.00 71.31 79 ARG A O 1
ATOM 582 N N . ALA A 1 80 ? -6.836 37.113 -17.325 1.00 71.94 80 ALA A N 1
ATOM 583 C CA . ALA A 1 80 ? -6.280 38.350 -16.791 1.00 71.94 80 ALA A CA 1
ATOM 584 C C . ALA A 1 80 ? -5.005 38.807 -17.518 1.00 71.94 80 ALA A C 1
ATOM 586 O O . ALA A 1 80 ? -4.763 40.011 -17.556 1.00 71.94 80 ALA A O 1
ATOM 587 N N . LEU A 1 81 ? -4.230 37.907 -18.143 1.00 77.88 81 LEU A N 1
ATOM 588 C CA . LEU A 1 81 ? -2.962 38.248 -18.819 1.00 77.88 81 LEU A CA 1
ATOM 589 C C . LEU A 1 81 ? -3.046 39.474 -19.757 1.00 77.88 81 LEU A C 1
ATOM 591 O O . LEU A 1 81 ? -2.239 40.386 -19.582 1.00 77.88 81 LEU A O 1
ATOM 595 N N . PRO A 1 82 ? -4.040 39.608 -20.664 1.00 77.19 82 PRO A N 1
ATOM 596 C CA . PRO A 1 82 ? -4.126 40.784 -21.539 1.00 77.19 82 PRO A CA 1
ATOM 597 C C . PRO A 1 82 ? -4.411 42.091 -20.781 1.00 77.19 82 PRO A C 1
ATOM 599 O O . PRO A 1 82 ? -4.044 43.176 -21.226 1.00 77.19 82 PRO A O 1
ATOM 602 N N . ILE A 1 83 ? -5.089 41.999 -19.634 1.00 72.69 83 ILE A N 1
ATOM 603 C CA . ILE A 1 83 ? -5.408 43.142 -18.770 1.00 72.69 83 ILE A CA 1
ATOM 604 C C . ILE A 1 83 ? -4.164 43.542 -17.977 1.00 72.69 83 ILE A C 1
ATOM 606 O O . ILE A 1 83 ? -3.843 44.725 -17.899 1.00 72.69 83 ILE A O 1
ATOM 610 N N . LEU A 1 84 ? -3.435 42.556 -17.447 1.00 73.50 84 LEU A N 1
ATOM 611 C CA . LEU A 1 84 ? -2.161 42.763 -16.767 1.00 73.50 84 LEU A CA 1
ATOM 612 C C . LEU A 1 84 ? -1.147 43.416 -17.703 1.00 73.50 84 LEU A C 1
ATOM 614 O O . LEU A 1 84 ? -0.570 44.432 -17.337 1.00 73.50 84 LEU A O 1
ATOM 618 N N . LYS A 1 85 ? -1.028 42.943 -18.945 1.00 75.81 85 LYS A N 1
ATOM 619 C CA . LYS A 1 85 ? -0.151 43.553 -19.951 1.00 75.81 85 LYS A CA 1
ATOM 620 C C . LYS A 1 85 ? -0.503 45.019 -20.218 1.00 75.81 85 LYS A C 1
ATOM 622 O O . LYS A 1 85 ? 0.380 45.853 -20.344 1.00 75.81 85 LYS A O 1
ATOM 627 N N . LYS A 1 86 ? -1.790 45.376 -20.216 1.00 72.50 86 LYS A N 1
ATOM 628 C CA . LYS A 1 86 ? -2.232 46.774 -20.356 1.00 72.50 86 LYS A CA 1
ATOM 629 C C . LYS A 1 86 ? -1.967 47.627 -19.109 1.00 72.50 86 LYS A C 1
ATOM 631 O O . LYS A 1 86 ? -1.720 48.822 -19.234 1.00 72.50 86 LYS A O 1
ATOM 636 N N . ALA A 1 87 ? -2.059 47.040 -17.918 1.00 67.12 87 ALA A N 1
ATOM 637 C CA . ALA A 1 87 ? -1.864 47.746 -16.651 1.00 67.12 87 ALA A CA 1
ATOM 638 C C . ALA A 1 87 ? -0.377 47.953 -16.312 1.00 67.12 87 ALA A C 1
ATOM 640 O O . ALA A 1 87 ? 0.000 49.017 -15.818 1.00 67.12 87 ALA A O 1
ATOM 641 N N . TYR A 1 88 ? 0.448 46.947 -16.604 1.00 70.31 88 TYR A N 1
ATOM 642 C CA . TYR A 1 88 ? 1.883 46.913 -16.334 1.00 70.31 88 TYR A CA 1
ATOM 643 C C . TYR A 1 88 ? 2.719 47.368 -17.544 1.00 70.31 88 TYR A C 1
ATOM 645 O O . TYR A 1 88 ? 3.846 47.825 -17.362 1.00 70.31 88 TYR A O 1
ATOM 653 N N . GLY A 1 89 ? 2.170 47.334 -18.762 1.00 73.12 89 GLY A N 1
ATOM 654 C CA . GLY A 1 89 ? 2.854 47.793 -19.974 1.00 73.12 89 GLY A CA 1
ATOM 655 C C . GLY A 1 89 ? 4.208 47.108 -20.152 1.00 73.12 89 GLY A C 1
ATOM 656 O O . GLY A 1 89 ? 4.329 45.895 -19.967 1.00 73.12 89 GLY A O 1
ATOM 657 N N . ASP A 1 90 ? 5.239 47.910 -20.410 1.00 68.00 90 ASP A N 1
ATOM 658 C CA . ASP A 1 90 ? 6.619 47.458 -20.640 1.00 68.00 90 ASP A CA 1
ATOM 659 C C . ASP A 1 90 ? 7.272 46.782 -19.416 1.00 68.00 90 ASP A C 1
ATOM 661 O O . ASP A 1 90 ? 8.292 46.105 -19.548 1.00 68.00 90 ASP A O 1
ATOM 665 N N . SER A 1 91 ? 6.680 46.909 -18.219 1.00 66.50 91 SER A N 1
ATOM 666 C CA . SER A 1 91 ? 7.165 46.211 -17.015 1.00 66.50 91 SER A CA 1
ATOM 667 C C . SER A 1 91 ? 6.815 44.718 -16.996 1.00 66.50 91 SER A C 1
ATOM 669 O O . SER A 1 91 ? 7.322 43.974 -16.163 1.00 66.50 91 SER A O 1
ATOM 671 N N . MET A 1 92 ? 6.010 44.208 -17.935 1.00 78.06 92 MET A N 1
ATOM 672 C CA . MET A 1 92 ? 5.687 42.776 -18.036 1.00 78.06 92 MET A CA 1
ATOM 673 C C . MET A 1 92 ? 6.643 42.012 -18.979 1.00 78.06 92 MET A C 1
ATOM 675 O O . MET A 1 92 ? 6.223 41.159 -19.758 1.00 78.06 92 MET A O 1
ATOM 679 N N . ASN A 1 93 ? 7.943 42.313 -18.924 1.00 80.75 93 ASN A N 1
ATOM 680 C CA . ASN A 1 93 ? 8.957 41.748 -19.825 1.00 80.7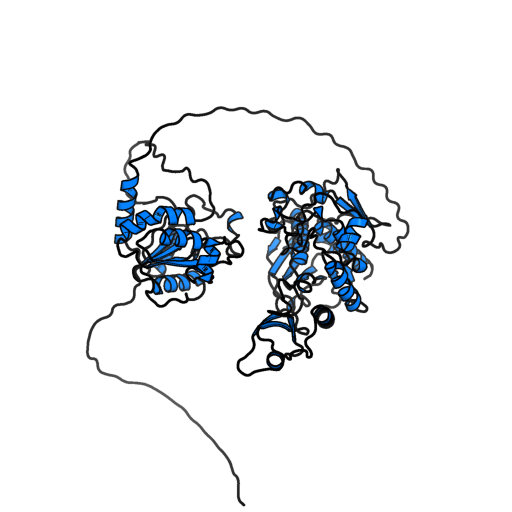5 93 ASN A CA 1
ATOM 681 C C . ASN A 1 93 ? 9.587 40.426 -19.330 1.00 80.75 93 ASN A C 1
ATOM 683 O O . ASN A 1 93 ? 9.987 39.601 -20.153 1.00 80.75 93 ASN A O 1
ATOM 687 N N . LYS A 1 94 ? 9.675 40.198 -18.010 1.00 90.31 94 LYS A N 1
ATOM 688 C CA . LYS A 1 94 ? 10.195 38.963 -17.396 1.00 90.31 94 LYS A CA 1
ATOM 689 C C . LYS A 1 94 ? 9.263 38.472 -16.299 1.00 90.31 94 LYS A C 1
ATOM 691 O O . LYS A 1 94 ? 9.329 38.935 -15.161 1.00 90.31 94 LYS A O 1
ATOM 696 N N . VAL A 1 95 ? 8.427 37.499 -16.635 1.00 91.12 95 VAL A N 1
ATOM 697 C CA . VAL A 1 95 ? 7.359 37.011 -15.761 1.00 91.12 95 VAL A CA 1
ATOM 698 C C . VAL A 1 95 ? 7.721 35.657 -15.158 1.00 91.12 95 VAL A C 1
ATOM 700 O O . VAL A 1 95 ? 8.076 34.724 -15.875 1.00 91.12 95 VAL A O 1
ATOM 703 N N . LEU A 1 96 ? 7.583 35.523 -13.840 1.00 93.44 96 LEU A N 1
ATOM 704 C CA . LEU A 1 96 ? 7.604 34.227 -13.162 1.00 93.44 96 LEU A CA 1
ATOM 705 C C . LEU A 1 96 ? 6.187 33.844 -12.749 1.00 93.44 96 LEU A C 1
ATOM 707 O O . LEU A 1 96 ? 5.577 34.545 -11.947 1.00 93.44 96 LEU A O 1
ATOM 711 N N . HIS A 1 97 ? 5.682 32.716 -13.236 1.00 92.94 97 HIS A N 1
ATOM 712 C CA . HIS A 1 97 ? 4.458 32.116 -12.716 1.00 92.94 97 HIS A CA 1
ATOM 713 C C . HIS A 1 97 ? 4.777 31.073 -11.637 1.00 92.94 97 HIS A C 1
ATOM 715 O O . HIS A 1 97 ? 5.668 30.245 -11.822 1.00 92.94 97 HIS A O 1
ATOM 721 N N . VAL A 1 98 ? 4.044 31.089 -10.525 1.00 90.12 98 VAL A N 1
ATOM 722 C CA . VAL A 1 98 ? 4.177 30.129 -9.423 1.00 90.12 98 VAL A CA 1
ATOM 723 C C . VAL A 1 98 ? 2.801 29.581 -9.071 1.00 90.12 98 VAL A C 1
ATOM 725 O O . VAL A 1 98 ? 1.965 30.293 -8.519 1.00 90.12 98 VAL A O 1
ATOM 728 N N . GLY A 1 99 ? 2.550 28.312 -9.366 1.00 84.75 99 GLY A N 1
ATOM 729 C CA . GLY A 1 99 ? 1.235 27.723 -9.122 1.00 84.75 99 GLY A CA 1
ATOM 730 C C . GLY A 1 99 ? 0.955 26.488 -9.959 1.00 84.75 99 GLY A C 1
ATOM 731 O O . GLY A 1 99 ? 1.777 26.156 -10.816 1.00 84.75 99 GLY A O 1
ATOM 732 N N . PRO A 1 100 ? -0.187 25.821 -9.717 1.00 75.94 100 PRO A N 1
ATOM 733 C CA . PRO A 1 100 ? -0.605 24.668 -10.493 1.00 75.94 100 PRO A CA 1
ATOM 734 C C . PRO A 1 100 ? -0.725 25.021 -11.967 1.00 75.94 100 PRO A C 1
ATOM 736 O O . PRO A 1 100 ? -1.185 26.103 -12.339 1.00 75.94 100 PRO A O 1
ATOM 739 N N . ASP A 1 101 ? -0.323 24.069 -12.801 1.00 80.19 101 ASP A N 1
ATOM 740 C CA . ASP A 1 101 ? -0.417 24.159 -14.255 1.00 80.19 101 ASP A CA 1
ATOM 741 C C . ASP A 1 101 ? 0.421 25.329 -14.810 1.00 80.19 101 ASP A C 1
ATOM 743 O O . ASP A 1 101 ? 0.074 25.970 -15.810 1.00 80.19 101 ASP A O 1
ATOM 747 N N . SER A 1 102 ? 1.579 25.580 -14.184 1.00 87.88 102 SER A N 1
ATOM 748 C CA . SER A 1 102 ? 2.528 26.623 -14.588 1.00 87.88 102 SER A CA 1
ATOM 749 C C . SER A 1 102 ? 2.966 26.471 -16.040 1.00 87.88 102 SER A C 1
ATOM 751 O O . SER A 1 102 ? 3.118 27.467 -16.743 1.00 87.88 102 SER A O 1
ATOM 753 N N . CYS A 1 103 ? 3.095 25.237 -16.529 1.00 87.50 103 CYS A N 1
ATOM 754 C CA . CYS A 1 103 ? 3.366 24.958 -17.939 1.00 87.50 103 CYS A CA 1
ATOM 755 C C . CYS A 1 103 ? 2.345 25.594 -18.896 1.00 87.50 103 CYS A C 1
ATOM 757 O O . CYS A 1 103 ? 2.731 26.103 -19.946 1.00 87.50 103 CYS A O 1
ATOM 759 N N . SER A 1 104 ? 1.057 25.595 -18.538 1.00 86.44 104 SER A N 1
ATOM 760 C CA . SER A 1 104 ? -0.017 26.138 -19.378 1.00 86.44 104 SER A CA 1
ATOM 761 C C . SER A 1 104 ? 0.042 27.666 -19.434 1.00 86.44 104 SER A C 1
ATOM 763 O O . SER A 1 104 ? -0.013 28.266 -20.510 1.00 86.44 104 SER A O 1
ATOM 765 N N . VAL A 1 105 ? 0.233 28.311 -18.279 1.00 85.25 105 VAL A N 1
ATOM 766 C CA . VAL A 1 105 ? 0.364 29.775 -18.189 1.00 85.25 105 VAL A CA 1
ATOM 767 C C . VAL A 1 105 ? 1.632 30.258 -18.892 1.00 85.25 105 VAL A C 1
ATOM 769 O O . VAL A 1 105 ? 1.571 31.182 -19.702 1.00 85.25 105 VAL A O 1
ATOM 772 N N . VAL A 1 106 ? 2.766 29.597 -18.648 1.00 90.12 106 VAL A N 1
ATOM 773 C CA . VAL A 1 106 ? 4.052 29.935 -19.273 1.00 90.12 106 VAL A CA 1
ATOM 774 C C . VAL A 1 106 ? 4.008 29.701 -20.777 1.00 90.12 106 VAL A C 1
ATOM 776 O O . VAL A 1 106 ? 4.439 30.565 -21.530 1.00 90.12 106 VAL A O 1
ATOM 779 N N . SER A 1 107 ? 3.425 28.593 -21.248 1.00 88.19 107 SER A N 1
ATOM 780 C CA . SER A 1 107 ? 3.275 28.359 -22.688 1.00 88.19 107 SER A CA 1
ATOM 781 C C . SER A 1 107 ? 2.437 29.438 -23.370 1.00 88.19 107 SER A C 1
ATOM 783 O O . SER A 1 107 ? 2.686 29.718 -24.540 1.00 88.19 107 SER A O 1
ATOM 785 N N . LYS A 1 108 ? 1.439 30.010 -22.686 1.00 85.38 108 LYS A N 1
ATOM 786 C CA . LYS A 1 108 ? 0.632 31.103 -23.232 1.00 85.38 108 LYS A CA 1
ATOM 787 C C . LYS A 1 108 ? 1.419 32.410 -23.272 1.00 85.38 108 LYS A C 1
ATOM 789 O O . LYS A 1 108 ? 1.430 33.057 -24.308 1.00 85.38 108 LYS A O 1
ATOM 794 N N . LEU A 1 109 ? 2.123 32.741 -22.191 1.00 85.50 109 LEU A N 1
ATOM 795 C CA . LEU A 1 109 ? 2.986 33.923 -22.127 1.00 85.50 109 LEU A CA 1
ATOM 796 C C . LEU A 1 109 ? 4.094 33.893 -23.189 1.00 85.50 109 LEU A C 1
ATOM 798 O O . LEU A 1 109 ? 4.351 34.909 -23.812 1.00 85.50 109 LEU A O 1
ATOM 802 N N . LEU A 1 110 ? 4.701 32.728 -23.438 1.00 86.00 110 LEU A N 1
ATOM 803 C CA . LEU A 1 110 ? 5.752 32.562 -24.453 1.00 86.00 110 LEU A CA 1
ATOM 804 C C . LEU A 1 110 ? 5.245 32.633 -25.901 1.00 86.00 110 LEU A C 1
ATOM 806 O O . LEU A 1 110 ? 6.056 32.770 -26.810 1.00 86.00 110 LEU A O 1
ATOM 810 N N . LYS A 1 111 ? 3.935 32.478 -26.133 1.00 82.50 111 LYS A N 1
ATOM 811 C CA . LYS A 1 111 ? 3.316 32.638 -27.461 1.00 82.50 111 LYS A CA 1
ATOM 812 C C . LYS A 1 111 ? 2.977 34.096 -27.775 1.00 82.50 111 LYS A C 1
ATOM 814 O O . LYS A 1 111 ? 2.585 34.390 -28.897 1.00 82.50 111 LYS A O 1
ATOM 819 N N . GLU A 1 112 ? 3.060 34.979 -26.787 1.00 70.44 112 GLU A N 1
ATOM 820 C CA . GLU A 1 112 ? 2.834 36.408 -26.956 1.00 70.44 112 GLU A CA 1
ATOM 821 C C . GLU A 1 112 ? 4.213 37.084 -27.099 1.00 70.44 112 GLU A C 1
ATOM 823 O O . GLU A 1 112 ? 5.011 37.047 -26.167 1.00 70.44 112 GLU A O 1
ATOM 828 N N . ASP A 1 113 ? 4.502 37.684 -28.261 1.00 57.38 113 ASP A N 1
ATOM 829 C CA . ASP A 1 113 ? 5.854 38.073 -28.737 1.00 57.38 113 ASP A CA 1
ATOM 830 C C . ASP A 1 113 ? 6.644 39.108 -27.890 1.00 57.38 113 ASP A C 1
ATOM 832 O O . ASP A 1 113 ? 7.765 39.463 -28.247 1.00 57.38 113 ASP A O 1
ATOM 836 N N . ASP A 1 114 ? 6.133 39.550 -26.733 1.00 66.69 114 ASP A N 1
ATOM 837 C CA . ASP A 1 114 ? 6.719 40.656 -25.949 1.00 66.69 114 ASP A CA 1
ATOM 838 C C . ASP A 1 114 ? 7.186 40.278 -24.525 1.00 66.69 114 ASP A C 1
ATOM 840 O O . ASP A 1 114 ? 7.692 41.135 -23.797 1.00 66.69 114 ASP A O 1
ATOM 844 N N . SER A 1 115 ? 7.020 39.023 -24.082 1.00 73.69 115 SER A N 1
ATOM 845 C CA . SER A 1 115 ? 7.280 38.635 -22.683 1.00 73.69 115 SER A CA 1
ATOM 846 C C . SER A 1 115 ? 8.093 37.344 -22.561 1.00 73.69 115 SER A C 1
ATOM 848 O O . SER A 1 115 ? 7.708 36.287 -23.054 1.00 73.69 115 SER A O 1
ATOM 850 N N . GLN A 1 116 ? 9.196 37.388 -21.809 1.00 89.69 116 GLN A N 1
ATOM 851 C CA . GLN A 1 116 ? 9.897 36.177 -21.377 1.00 89.69 116 GLN A CA 1
ATOM 852 C C . GLN A 1 116 ? 9.215 35.621 -20.126 1.00 89.69 116 GLN A C 1
ATOM 854 O O . GLN A 1 116 ? 8.935 36.367 -19.185 1.00 89.69 116 GLN A O 1
ATOM 859 N N . ALA A 1 117 ? 8.963 34.312 -20.098 1.00 92.62 117 ALA A N 1
ATOM 860 C CA . ALA A 1 117 ? 8.233 33.681 -19.007 1.00 92.62 117 ALA A CA 1
ATOM 861 C C . ALA A 1 117 ? 8.917 32.422 -18.473 1.00 92.62 117 ALA A C 1
ATOM 863 O O . ALA A 1 117 ? 9.432 31.601 -19.230 1.00 92.62 117 ALA A O 1
ATOM 864 N N . TRP A 1 118 ? 8.857 32.261 -17.153 1.00 95.62 118 TRP A N 1
ATOM 865 C CA . TRP A 1 118 ? 9.336 31.097 -16.413 1.00 95.62 118 TRP A CA 1
ATOM 866 C C . TRP A 1 118 ? 8.256 30.591 -15.468 1.00 95.62 118 TRP A C 1
ATOM 868 O O . TRP A 1 118 ? 7.376 31.345 -15.054 1.00 95.62 118 TRP A O 1
ATOM 878 N N . GLY A 1 119 ? 8.335 29.312 -15.110 1.00 93.50 119 GLY A N 1
ATOM 879 C CA . GLY A 1 119 ? 7.387 28.678 -14.199 1.00 93.50 119 GLY A CA 1
ATOM 880 C C . GLY A 1 119 ? 8.070 28.002 -13.021 1.00 93.50 119 GLY A C 1
ATOM 881 O O . GLY A 1 119 ? 9.118 27.376 -13.180 1.00 93.50 119 GLY A O 1
ATOM 882 N N . VAL A 1 120 ? 7.442 28.068 -11.854 1.00 92.75 120 VAL A N 1
ATOM 883 C CA . VAL A 1 120 ? 7.701 27.159 -10.738 1.00 92.75 120 VAL A CA 1
ATOM 884 C C . VAL A 1 120 ? 6.434 26.364 -10.489 1.00 92.75 120 VAL A C 1
ATOM 886 O O . VAL A 1 120 ? 5.416 26.910 -10.068 1.00 92.75 120 VAL A O 1
ATOM 889 N N . GLU A 1 121 ? 6.527 25.069 -10.753 1.00 87.94 121 GLU A N 1
ATOM 890 C CA . GLU A 1 121 ? 5.490 24.100 -10.453 1.00 87.94 121 GLU A CA 1
ATOM 891 C C . GLU A 1 121 ? 5.763 23.518 -9.056 1.00 87.94 121 GLU A C 1
ATOM 893 O O . GLU A 1 121 ? 6.755 22.809 -8.873 1.00 87.94 121 GLU A O 1
ATOM 898 N N . PRO A 1 122 ? 4.935 23.812 -8.040 1.00 80.56 122 PRO A N 1
ATOM 899 C CA . PRO A 1 122 ? 5.173 23.321 -6.687 1.00 80.56 122 PRO A CA 1
ATOM 900 C C . PRO A 1 122 ? 4.798 21.847 -6.473 1.00 80.56 122 PRO A C 1
ATOM 902 O O . PRO A 1 122 ? 4.837 21.379 -5.334 1.00 80.56 122 PRO A O 1
ATOM 905 N N . TYR A 1 123 ? 4.453 21.120 -7.539 1.00 73.75 123 TYR A N 1
ATOM 906 C CA . TYR A 1 123 ? 3.975 19.738 -7.500 1.00 73.75 123 TYR A CA 1
ATOM 907 C C . TYR A 1 123 ? 4.668 18.856 -8.533 1.00 73.75 123 TYR A C 1
ATOM 909 O O . TYR A 1 123 ? 5.187 19.342 -9.539 1.00 73.75 123 TYR A O 1
ATOM 917 N N . ASP A 1 124 ? 4.592 17.547 -8.303 1.00 63.75 124 ASP A N 1
ATOM 918 C CA . ASP A 1 124 ? 5.094 16.540 -9.228 1.00 63.75 124 ASP A CA 1
ATOM 919 C C . ASP A 1 124 ? 4.327 16.567 -10.561 1.00 63.75 124 ASP A C 1
ATOM 921 O O . ASP A 1 124 ? 3.105 16.724 -10.618 1.00 63.75 124 ASP A O 1
ATOM 925 N N . LEU A 1 12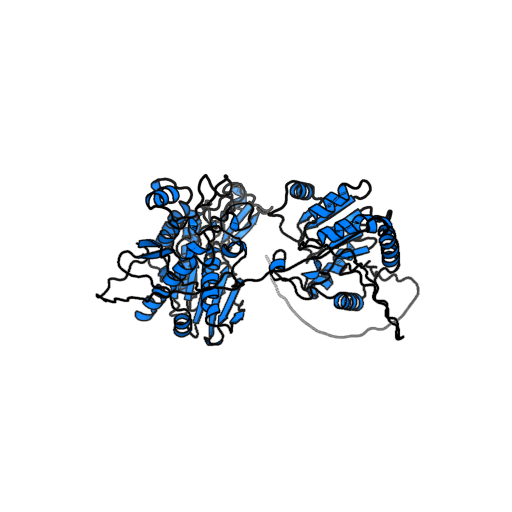5 ? 5.076 16.419 -11.653 1.00 64.75 125 LEU A N 1
ATOM 926 C CA . LEU A 1 125 ? 4.592 16.507 -13.034 1.00 64.75 125 LEU A CA 1
ATOM 927 C C . LEU A 1 125 ? 4.343 15.124 -13.656 1.00 64.75 125 LEU A C 1
ATOM 929 O O . LEU A 1 125 ? 4.483 14.950 -14.871 1.00 64.75 125 LEU A O 1
ATOM 933 N N . ASP A 1 126 ? 3.968 14.143 -12.836 1.00 52.47 126 ASP A N 1
ATOM 934 C CA . ASP A 1 126 ? 3.795 12.743 -13.249 1.00 52.47 126 ASP A CA 1
ATOM 935 C C . ASP A 1 126 ? 2.767 12.603 -14.397 1.00 52.47 126 ASP A C 1
ATOM 937 O O . ASP A 1 126 ? 2.939 11.788 -15.308 1.00 52.47 126 ASP A O 1
ATOM 941 N N . ASP A 1 127 ? 1.786 13.514 -14.456 1.00 54.97 127 ASP A N 1
ATOM 942 C CA . ASP A 1 127 ? 0.750 13.585 -15.491 1.00 54.97 127 ASP A CA 1
ATOM 943 C C . ASP A 1 127 ? 0.962 14.672 -16.570 1.00 54.97 127 ASP A C 1
ATOM 945 O O . ASP A 1 127 ? 0.094 14.866 -17.424 1.00 54.97 127 ASP A O 1
ATOM 949 N N . ALA A 1 128 ? 2.121 15.335 -16.635 1.00 65.94 128 ALA A N 1
ATOM 950 C CA . ALA A 1 128 ? 2.376 16.400 -17.613 1.00 65.94 128 ALA A CA 1
ATOM 951 C C . ALA A 1 128 ? 2.328 15.923 -19.079 1.00 65.94 128 ALA A C 1
ATOM 953 O O . ALA A 1 128 ? 2.800 14.827 -19.414 1.00 65.94 128 ALA A O 1
ATOM 954 N N . ASP A 1 129 ? 1.781 16.758 -19.967 1.00 74.31 129 ASP A N 1
ATOM 955 C CA . ASP A 1 129 ? 1.820 16.539 -21.415 1.00 74.31 129 ASP A CA 1
ATOM 956 C C . ASP A 1 129 ? 3.241 16.738 -21.992 1.00 74.31 129 ASP A C 1
ATOM 958 O O . ASP A 1 129 ? 4.175 17.179 -21.312 1.00 74.31 129 ASP A O 1
ATOM 962 N N . ALA A 1 130 ? 3.434 16.380 -23.264 1.00 77.94 130 ALA A N 1
ATOM 963 C CA . ALA A 1 130 ? 4.738 16.487 -23.923 1.00 77.94 130 ALA A CA 1
ATOM 964 C C . ALA A 1 130 ? 5.259 17.938 -24.001 1.00 77.94 130 ALA A C 1
ATOM 966 O O . ALA A 1 130 ? 6.471 18.162 -23.925 1.00 77.94 130 ALA A O 1
ATOM 967 N N . SER A 1 131 ? 4.357 18.920 -24.100 1.00 79.25 131 SER A N 1
ATOM 968 C CA . SER A 1 131 ? 4.694 20.347 -24.152 1.00 79.25 131 SER A CA 1
ATOM 969 C C . SER A 1 131 ? 5.266 20.825 -22.815 1.00 79.25 131 SER A C 1
ATOM 971 O O . SER A 1 131 ? 6.342 21.421 -22.758 1.00 79.25 131 SER A O 1
ATOM 973 N N . CYS A 1 132 ? 4.617 20.460 -21.712 1.00 83.44 132 CYS A N 1
ATOM 974 C CA . CYS A 1 132 ? 5.058 20.758 -20.359 1.00 83.44 132 CYS A CA 1
ATOM 975 C C . CYS A 1 132 ? 6.376 20.049 -20.028 1.00 83.44 132 CYS A C 1
ATOM 977 O O . CYS A 1 132 ? 7.315 20.686 -19.550 1.00 83.44 132 CYS A O 1
ATOM 979 N N . LYS A 1 133 ? 6.520 18.764 -20.386 1.00 83.12 133 LYS A N 1
ATOM 980 C CA . LYS A 1 133 ? 7.794 18.037 -20.233 1.00 83.12 133 LYS A CA 1
ATOM 981 C C . LYS A 1 133 ? 8.936 18.707 -21.006 1.00 83.12 133 LYS A C 1
ATOM 983 O O . LYS A 1 133 ? 10.059 18.757 -20.508 1.00 83.12 133 LYS A O 1
ATOM 988 N N . SER A 1 134 ? 8.665 19.257 -22.190 1.00 87.56 134 SER A N 1
ATOM 989 C CA . SER A 1 134 ? 9.637 20.039 -22.967 1.00 87.56 134 SER A CA 1
ATOM 990 C C . SER A 1 134 ? 10.047 21.330 -22.246 1.00 87.56 134 SER A C 1
ATOM 992 O O . SER A 1 134 ? 11.242 21.597 -22.115 1.00 87.56 134 SER A O 1
ATOM 994 N N . LEU A 1 135 ? 9.094 22.093 -21.698 1.00 89.62 135 LEU A N 1
ATOM 995 C CA . LEU A 1 135 ? 9.389 23.302 -20.914 1.00 89.62 135 LEU A CA 1
ATOM 996 C C . LEU A 1 135 ? 10.225 23.001 -19.661 1.00 89.62 135 LEU A C 1
ATOM 998 O O . LEU A 1 135 ? 11.111 23.782 -19.309 1.00 89.62 135 LEU A O 1
ATOM 1002 N N . VAL A 1 136 ? 9.989 21.852 -19.026 1.00 88.06 136 VAL A N 1
ATOM 1003 C CA . VAL A 1 136 ? 10.761 21.393 -17.863 1.00 88.06 136 VAL A CA 1
ATOM 1004 C C . VAL A 1 136 ? 12.172 20.977 -18.251 1.00 88.06 136 VAL A C 1
ATOM 1006 O O . VAL A 1 136 ? 13.135 21.421 -17.630 1.00 88.06 136 VAL A O 1
ATOM 1009 N N . ARG A 1 137 ? 12.324 20.184 -19.320 1.00 87.94 137 ARG A N 1
ATOM 1010 C CA . ARG A 1 137 ? 13.641 19.782 -19.848 1.00 87.94 137 ARG A CA 1
ATOM 1011 C C . ARG A 1 137 ? 14.490 20.986 -20.253 1.00 87.94 137 ARG A C 1
ATOM 1013 O O . ARG A 1 137 ? 15.693 20.982 -20.029 1.00 87.94 137 ARG A O 1
ATOM 1020 N N . LYS A 1 138 ? 13.862 22.031 -20.800 1.00 88.44 138 LYS A N 1
ATOM 1021 C CA . LYS A 1 138 ? 14.517 23.306 -21.140 1.00 88.44 138 LYS A CA 1
ATOM 1022 C C . LYS A 1 138 ? 14.832 24.178 -19.916 1.00 88.44 138 LYS A C 1
ATOM 1024 O O . LYS A 1 138 ? 15.431 25.237 -20.067 1.00 88.44 138 LYS A O 1
ATOM 1029 N N . GLY A 1 139 ? 14.411 23.777 -18.714 1.00 86.88 139 GLY A N 1
ATOM 1030 C CA . GLY A 1 139 ? 14.601 24.538 -17.477 1.00 86.88 139 GLY A CA 1
ATOM 1031 C C . GLY A 1 139 ? 13.782 25.832 -17.398 1.00 86.88 139 GLY A C 1
ATOM 1032 O O . GLY A 1 139 ? 14.046 26.660 -16.524 1.00 86.88 139 GLY A O 1
ATOM 1033 N N . ILE A 1 140 ? 12.808 26.006 -18.299 1.00 91.88 140 ILE A N 1
ATOM 1034 C CA . ILE A 1 140 ? 11.894 27.155 -18.344 1.00 91.88 140 ILE A CA 1
ATOM 1035 C C . ILE A 1 140 ? 10.856 27.027 -17.224 1.00 91.88 140 ILE A C 1
ATOM 1037 O O . ILE A 1 140 ? 10.551 28.006 -16.543 1.00 91.88 140 ILE A O 1
ATOM 1041 N N . VAL A 1 141 ? 10.357 25.808 -16.998 1.00 92.88 141 VAL A N 1
ATOM 1042 C CA . VAL A 1 141 ? 9.523 25.460 -15.841 1.00 92.88 141 VAL A CA 1
ATOM 1043 C C . VAL A 1 141 ? 10.327 24.562 -14.905 1.00 92.88 141 VAL A C 1
ATOM 1045 O O . VAL A 1 141 ? 10.944 23.596 -15.345 1.00 92.88 141 VAL A O 1
ATOM 1048 N N . ARG A 1 142 ? 10.343 24.868 -13.609 1.00 91.00 142 ARG A N 1
ATOM 1049 C CA . ARG A 1 142 ? 11.038 24.073 -12.589 1.00 91.00 142 ARG A CA 1
ATOM 1050 C C . ARG A 1 142 ? 10.038 23.473 -11.619 1.00 91.00 142 ARG A C 1
ATOM 1052 O O . ARG A 1 142 ? 9.173 24.186 -11.126 1.00 91.00 142 ARG A O 1
ATOM 1059 N N . VAL A 1 143 ? 10.205 22.193 -11.303 1.00 87.50 143 VAL A N 1
ATOM 1060 C CA . VAL A 1 143 ? 9.476 21.561 -10.200 1.00 87.50 143 VAL A CA 1
ATOM 1061 C C . VAL A 1 143 ? 10.214 21.881 -8.905 1.00 87.50 143 VAL A C 1
ATOM 1063 O O . VAL A 1 143 ? 11.368 21.479 -8.746 1.00 87.50 143 VAL A O 1
ATOM 1066 N N . ALA A 1 144 ? 9.602 22.664 -8.016 1.00 83.88 144 ALA A N 1
ATOM 1067 C CA . ALA A 1 144 ? 10.244 23.084 -6.771 1.00 83.88 144 ALA A CA 1
ATOM 1068 C C . ALA A 1 144 ? 9.235 23.416 -5.668 1.00 83.88 144 ALA A C 1
ATOM 1070 O O . ALA A 1 144 ? 8.284 24.165 -5.872 1.00 83.88 144 ALA A O 1
ATOM 1071 N N . ASP A 1 145 ? 9.500 22.922 -4.460 1.00 83.81 145 ASP A N 1
ATOM 1072 C CA . ASP A 1 145 ? 8.667 23.185 -3.290 1.00 83.81 145 ASP A CA 1
ATOM 1073 C C . ASP A 1 145 ? 8.850 24.632 -2.783 1.00 83.81 145 ASP A C 1
ATOM 1075 O O . ASP A 1 145 ? 9.885 25.001 -2.224 1.00 83.81 145 ASP A O 1
ATOM 1079 N N . ILE A 1 146 ? 7.799 25.443 -2.933 1.00 85.94 146 ILE A N 1
ATOM 1080 C CA . ILE A 1 146 ? 7.770 26.875 -2.585 1.00 85.94 146 ILE A CA 1
ATOM 1081 C C . ILE A 1 146 ? 7.807 27.161 -1.071 1.00 85.94 146 ILE A C 1
ATOM 1083 O O . ILE A 1 146 ? 7.819 28.325 -0.657 1.00 85.94 146 ILE A O 1
ATOM 1087 N N . LYS A 1 147 ? 7.819 26.127 -0.213 1.00 84.56 147 LYS A N 1
ATOM 1088 C CA . LYS A 1 147 ? 8.143 26.283 1.220 1.00 84.56 147 LYS A CA 1
ATOM 1089 C C . LYS A 1 147 ? 9.630 26.585 1.442 1.00 84.56 147 LYS A C 1
ATOM 1091 O O . LYS A 1 147 ? 9.992 27.007 2.544 1.00 84.56 147 LYS A O 1
ATOM 1096 N N . PHE A 1 148 ? 10.473 26.353 0.435 1.00 85.06 148 PHE A N 1
ATOM 1097 C CA . PHE A 1 148 ? 11.908 26.618 0.461 1.00 85.06 148 PHE A CA 1
ATOM 1098 C C . PHE A 1 148 ? 12.272 27.808 -0.446 1.00 85.06 148 PHE A C 1
ATOM 1100 O O . PHE A 1 148 ? 11.497 28.154 -1.341 1.00 85.06 148 PHE A O 1
ATOM 1107 N N . PRO A 1 149 ? 13.430 28.461 -0.217 1.00 84.38 149 PRO A N 1
ATOM 1108 C CA . PRO A 1 149 ? 13.873 29.590 -1.032 1.00 84.38 149 PRO A CA 1
ATOM 1109 C C . PRO A 1 149 ? 13.949 29.244 -2.520 1.00 84.38 149 PRO A C 1
ATOM 1111 O O . PRO A 1 149 ? 14.499 28.209 -2.902 1.00 84.38 149 PRO A O 1
ATOM 1114 N N . LEU A 1 150 ? 13.425 30.133 -3.364 1.00 85.50 150 LEU A N 1
ATOM 1115 C CA . LEU A 1 150 ? 13.462 29.938 -4.810 1.00 85.50 150 LEU A CA 1
ATOM 1116 C C . LEU A 1 150 ? 14.899 30.095 -5.336 1.00 85.50 150 LEU A C 1
ATOM 1118 O O . LEU A 1 150 ? 15.581 31.051 -4.943 1.00 85.50 150 LEU A O 1
ATOM 1122 N N . PRO A 1 151 ? 15.354 29.237 -6.272 1.00 83.06 151 PRO A N 1
ATOM 1123 C CA . PRO A 1 151 ? 16.723 29.231 -6.794 1.00 83.06 151 PRO A CA 1
ATOM 1124 C C . PRO A 1 151 ? 16.974 30.355 -7.822 1.00 83.06 151 PRO A C 1
ATOM 1126 O O . PRO A 1 151 ? 17.618 30.150 -8.848 1.00 83.06 151 PRO A O 1
ATOM 1129 N N . TYR A 1 152 ? 16.454 31.553 -7.556 1.00 89.25 152 TYR A N 1
ATOM 1130 C CA . TYR A 1 152 ? 16.623 32.752 -8.372 1.00 89.25 152 TYR A CA 1
ATOM 1131 C C . TYR A 1 152 ? 17.255 33.866 -7.541 1.00 89.25 152 TYR A C 1
ATOM 1133 O O . TYR A 1 152 ? 17.034 33.964 -6.330 1.00 89.25 152 TYR A O 1
ATOM 1141 N N . ARG A 1 153 ? 18.039 34.733 -8.187 1.00 89.75 153 ARG A N 1
ATOM 1142 C CA . ARG A 1 153 ? 18.618 35.916 -7.535 1.00 89.75 153 ARG A CA 1
ATOM 1143 C C . ARG A 1 153 ? 17.516 36.929 -7.218 1.00 89.75 153 ARG A C 1
ATOM 1145 O O . ARG A 1 153 ? 16.424 36.871 -7.787 1.00 89.75 153 ARG A O 1
ATOM 1152 N N . ALA A 1 154 ? 17.787 37.849 -6.299 1.00 83.94 154 ALA A N 1
ATOM 1153 C CA . ALA A 1 154 ? 16.839 38.921 -6.022 1.00 83.94 154 ALA A CA 1
ATOM 1154 C C . ALA A 1 154 ? 16.573 39.755 -7.291 1.00 83.94 154 ALA A C 1
ATOM 1156 O O . ALA A 1 154 ? 17.502 39.976 -8.068 1.00 83.94 154 ALA A O 1
ATOM 1157 N N . LYS A 1 155 ? 15.324 40.195 -7.492 1.00 85.50 155 LYS A N 1
ATOM 1158 C CA . LYS A 1 155 ? 14.878 41.006 -8.642 1.00 85.50 155 LYS A CA 1
ATOM 1159 C C . LYS A 1 155 ? 15.183 40.388 -10.019 1.00 85.50 155 LYS A C 1
ATOM 1161 O O . LYS A 1 155 ? 15.513 41.096 -10.966 1.00 85.50 155 LYS A O 1
ATOM 1166 N N . SER A 1 156 ? 15.112 39.059 -10.132 1.00 89.75 156 SER A N 1
ATOM 1167 C CA . SER A 1 156 ? 15.343 38.353 -11.407 1.00 89.75 156 SER A CA 1
ATOM 1168 C C . SER A 1 156 ? 14.177 38.499 -12.389 1.00 89.75 156 SER A C 1
ATOM 1170 O O . SER A 1 156 ? 14.372 38.348 -13.595 1.00 89.75 156 SER A O 1
ATOM 1172 N N . PHE A 1 157 ? 12.980 38.779 -11.874 1.00 89.88 157 PHE A N 1
ATOM 1173 C CA . PHE A 1 157 ? 11.746 38.905 -12.643 1.00 89.88 157 PHE A CA 1
ATOM 1174 C C . PHE A 1 157 ? 11.152 40.284 -12.419 1.00 89.88 157 PHE A C 1
ATOM 1176 O O . PHE A 1 157 ? 11.180 40.780 -11.295 1.00 89.88 157 PHE A O 1
ATOM 1183 N N . SER A 1 158 ? 10.607 40.894 -13.465 1.00 84.12 158 SER A N 1
ATOM 1184 C CA . SER A 1 158 ? 9.889 42.157 -13.323 1.00 84.12 158 SER A CA 1
ATOM 1185 C C . SER A 1 158 ? 8.583 41.937 -12.564 1.00 84.12 158 SER A C 1
ATOM 1187 O O . SER A 1 158 ? 8.282 42.657 -11.615 1.00 84.12 158 SER A O 1
ATOM 1189 N N . LEU A 1 159 ? 7.877 40.850 -12.890 1.00 83.19 159 LEU A N 1
ATOM 1190 C CA . LEU A 1 159 ? 6.598 40.497 -12.292 1.00 83.19 159 LEU A CA 1
ATOM 1191 C C . LEU A 1 159 ? 6.558 39.025 -11.871 1.00 83.19 159 LEU A C 1
ATOM 1193 O O . LEU A 1 159 ? 6.930 38.131 -12.634 1.00 83.19 159 LEU A O 1
ATOM 1197 N N . VAL A 1 160 ? 6.043 38.761 -10.672 1.00 85.44 160 VAL A N 1
ATOM 1198 C CA . VAL A 1 160 ? 5.761 37.398 -10.196 1.00 85.44 160 VAL A CA 1
ATOM 1199 C C . VAL A 1 160 ? 4.252 37.225 -10.082 1.00 85.44 160 VAL A C 1
ATOM 1201 O O . VAL A 1 160 ? 3.595 38.002 -9.398 1.00 85.44 160 VAL A O 1
ATOM 1204 N N . ILE A 1 161 ? 3.697 36.210 -10.737 1.00 86.12 161 ILE A N 1
ATOM 1205 C CA . ILE A 1 161 ? 2.276 35.863 -10.689 1.00 86.12 161 ILE A CA 1
ATOM 1206 C C . ILE A 1 161 ? 2.135 34.557 -9.922 1.00 86.12 161 ILE A C 1
ATOM 1208 O O . ILE A 1 161 ? 2.725 33.547 -10.293 1.00 86.12 161 ILE A O 1
ATOM 1212 N N . VAL A 1 162 ? 1.334 34.566 -8.865 1.00 84.25 162 VAL A N 1
ATOM 1213 C CA . VAL A 1 162 ? 1.092 33.401 -8.019 1.00 84.25 162 VAL A CA 1
ATOM 1214 C C . VAL A 1 162 ? -0.374 33.023 -8.110 1.00 84.25 162 VAL A C 1
ATOM 1216 O O . VAL A 1 162 ? -1.229 33.872 -7.876 1.00 84.25 162 VAL A O 1
ATOM 1219 N N . SER A 1 163 ? -0.670 31.767 -8.424 1.00 82.00 163 SER A N 1
ATOM 1220 C CA . SER A 1 163 ? -2.041 31.254 -8.492 1.00 82.00 163 SER A CA 1
ATOM 1221 C C . SER A 1 163 ? -2.189 30.022 -7.617 1.00 82.00 163 SER A C 1
ATOM 1223 O O . SER A 1 163 ? -1.322 29.153 -7.633 1.00 82.00 163 SER A O 1
ATOM 1225 N N . ASP A 1 164 ? -3.244 29.987 -6.797 1.00 72.12 164 ASP A N 1
ATOM 1226 C CA . ASP A 1 164 ? -3.676 28.881 -5.923 1.00 72.12 164 ASP A CA 1
ATOM 1227 C C . ASP A 1 164 ? -2.671 28.366 -4.875 1.00 72.12 164 ASP A C 1
ATOM 1229 O O . ASP A 1 164 ? -3.075 27.790 -3.872 1.00 72.12 164 ASP A O 1
ATOM 1233 N N . ALA A 1 165 ? -1.365 28.579 -5.028 1.00 77.88 165 ALA A N 1
ATOM 1234 C CA . ALA A 1 165 ? -0.339 27.882 -4.264 1.00 77.88 165 ALA A CA 1
ATOM 1235 C C . ALA A 1 165 ? -0.253 28.338 -2.802 1.00 77.88 165 ALA A C 1
ATOM 1237 O O . ALA A 1 165 ? 0.030 27.548 -1.899 1.00 77.88 165 ALA A O 1
ATOM 1238 N N . LEU A 1 166 ? -0.541 29.615 -2.542 1.00 80.69 166 LEU A N 1
ATOM 1239 C CA . LEU A 1 166 ? -0.470 30.192 -1.197 1.00 80.69 166 LEU A CA 1
ATOM 1240 C C . LEU A 1 166 ? -1.621 29.731 -0.296 1.00 80.69 166 LEU A C 1
ATOM 1242 O O . LEU A 1 166 ? -1.459 29.656 0.927 1.00 80.69 166 LEU A O 1
ATOM 1246 N N . ASP A 1 167 ? -2.765 29.354 -0.871 1.00 75.12 167 ASP A N 1
ATOM 1247 C CA . ASP A 1 167 ? -3.926 28.916 -0.092 1.00 75.12 167 ASP A CA 1
ATOM 1248 C C . ASP A 1 167 ? -3.694 27.590 0.639 1.00 75.12 167 ASP A C 1
ATOM 1250 O O . ASP A 1 167 ? -4.371 27.300 1.627 1.00 75.12 167 ASP A O 1
ATOM 1254 N N . TYR A 1 168 ? -2.666 26.838 0.256 1.00 76.25 168 TYR A N 1
ATOM 1255 C CA . TYR A 1 168 ? -2.304 25.566 0.879 1.00 76.25 168 TYR A CA 1
ATOM 1256 C C . TYR A 1 168 ? -1.201 25.700 1.933 1.00 76.25 168 TYR A C 1
ATOM 1258 O O . TYR A 1 168 ? -0.953 24.776 2.710 1.00 76.25 168 TYR A O 1
ATOM 1266 N N . LEU A 1 169 ? -0.572 26.873 2.041 1.00 79.75 169 LEU A N 1
ATOM 1267 C CA . LEU A 1 169 ? 0.477 27.118 3.024 1.00 79.75 169 LEU A CA 1
ATOM 1268 C C . LEU A 1 169 ? -0.104 27.481 4.397 1.00 79.75 169 LEU A C 1
ATOM 1270 O O . LEU A 1 169 ? -1.131 28.155 4.539 1.00 79.75 169 LEU A O 1
ATOM 1274 N N . SER A 1 170 ? 0.569 27.042 5.463 1.00 83.00 170 SER A N 1
ATOM 1275 C CA . SER A 1 170 ? 0.268 27.503 6.823 1.00 83.00 170 SER A CA 1
ATOM 1276 C C . SER A 1 170 ? 0.744 28.947 7.029 1.00 83.00 170 SER A C 1
ATOM 1278 O O . SER A 1 170 ? 1.664 29.369 6.333 1.00 83.00 170 SER A O 1
ATOM 1280 N N . PRO A 1 171 ? 0.188 29.708 7.995 1.00 79.81 171 PRO A N 1
ATOM 1281 C CA . PRO A 1 171 ? 0.694 31.050 8.312 1.00 79.81 171 PRO A CA 1
ATOM 1282 C C . PRO A 1 171 ? 2.213 31.085 8.561 1.00 79.81 171 PRO A C 1
ATOM 1284 O O . PRO A 1 171 ? 2.893 32.002 8.119 1.00 79.81 171 PRO A O 1
ATOM 1287 N N . ARG A 1 172 ? 2.773 30.029 9.176 1.00 81.38 172 ARG A N 1
ATOM 1288 C CA . ARG A 1 172 ? 4.223 29.885 9.390 1.00 81.38 172 ARG A CA 1
ATOM 1289 C C . ARG A 1 172 ? 5.017 29.833 8.079 1.00 81.38 172 ARG A C 1
ATOM 1291 O O . ARG A 1 172 ? 6.104 30.397 8.026 1.00 81.38 172 ARG A O 1
ATOM 1298 N N . TYR A 1 173 ? 4.510 29.139 7.058 1.00 84.19 173 TYR A N 1
ATOM 1299 C CA . TYR A 1 173 ? 5.169 29.053 5.750 1.00 84.19 173 TYR A CA 1
ATOM 1300 C C . TYR A 1 173 ? 4.889 30.282 4.886 1.00 84.19 173 TYR A C 1
ATOM 1302 O O . TYR A 1 173 ? 5.811 30.768 4.249 1.00 84.19 173 TYR A O 1
ATOM 1310 N N . LEU A 1 174 ? 3.683 30.856 4.939 1.00 81.56 174 LEU A N 1
ATOM 1311 C CA . LEU A 1 174 ? 3.371 32.112 4.246 1.00 81.56 174 LEU A CA 1
ATOM 1312 C C . LEU A 1 174 ? 4.302 33.255 4.670 1.00 81.56 174 LEU A C 1
ATOM 1314 O O . LEU A 1 174 ? 4.787 33.986 3.811 1.00 81.56 174 LEU A O 1
ATOM 1318 N N . ASN A 1 175 ? 4.624 33.349 5.966 1.00 79.38 175 ASN A N 1
ATOM 1319 C CA . ASN A 1 175 ? 5.576 34.331 6.498 1.00 79.38 175 ASN A CA 1
ATOM 1320 C C . ASN A 1 175 ? 6.997 34.183 5.925 1.00 79.38 175 ASN A C 1
ATOM 1322 O O . ASN A 1 175 ? 7.788 35.112 6.035 1.00 79.38 175 ASN A O 1
ATOM 1326 N N . LYS A 1 176 ? 7.336 33.029 5.338 1.00 81.44 176 LYS A N 1
ATOM 1327 C CA . LYS A 1 176 ? 8.630 32.779 4.687 1.00 81.44 176 LYS A CA 1
ATOM 1328 C C . LYS A 1 176 ? 8.538 32.887 3.165 1.00 81.44 176 LYS A C 1
ATOM 1330 O O . LYS A 1 176 ? 9.395 33.500 2.545 1.00 81.44 176 LYS A O 1
ATOM 1335 N N . THR A 1 177 ? 7.489 32.321 2.574 1.00 83.81 177 THR A N 1
ATOM 1336 C CA . THR A 1 177 ? 7.313 32.239 1.121 1.00 83.81 177 THR A CA 1
ATOM 1337 C C . THR A 1 177 ? 6.995 33.596 0.493 1.00 83.81 177 THR A C 1
ATOM 1339 O O . THR A 1 177 ? 7.518 33.895 -0.574 1.00 83.81 177 THR A O 1
ATOM 1342 N N . LEU A 1 178 ? 6.189 34.450 1.136 1.00 79.75 178 LEU A N 1
ATOM 1343 C CA . LEU A 1 178 ? 5.863 35.774 0.585 1.00 79.75 178 LEU A CA 1
ATOM 1344 C C . LEU A 1 178 ? 7.090 36.695 0.468 1.00 79.75 178 LEU A C 1
ATOM 1346 O O . LEU A 1 178 ? 7.292 37.242 -0.615 1.00 79.75 178 LEU A O 1
ATOM 1350 N N . PRO A 1 179 ? 7.950 36.825 1.500 1.00 78.88 179 PRO A N 1
ATOM 1351 C CA . PRO A 1 179 ? 9.220 37.533 1.355 1.00 78.88 179 PRO A CA 1
ATOM 1352 C C . PRO A 1 179 ? 10.120 36.959 0.260 1.00 78.88 179 PRO A C 1
ATOM 1354 O O . PRO A 1 179 ? 10.763 37.724 -0.447 1.00 78.88 179 PRO A O 1
ATOM 1357 N N . GLU A 1 180 ? 10.145 35.637 0.073 1.00 82.94 180 GLU A N 1
ATOM 1358 C CA . GLU A 1 180 ? 10.934 35.004 -0.992 1.00 82.94 180 GLU A CA 1
ATOM 1359 C C . GLU A 1 180 ? 10.395 35.303 -2.400 1.00 82.94 180 GLU A C 1
ATOM 1361 O O . GLU A 1 180 ? 11.177 35.583 -3.308 1.00 82.94 180 GLU A O 1
ATOM 1366 N N . LEU A 1 181 ? 9.073 35.310 -2.587 1.00 82.56 181 LEU A N 1
ATOM 1367 C CA . LEU A 1 181 ? 8.433 35.710 -3.848 1.00 82.56 181 LEU A CA 1
ATOM 1368 C C . LEU A 1 181 ? 8.675 37.191 -4.152 1.00 82.56 181 LEU A C 1
ATOM 1370 O O . LEU A 1 181 ? 8.976 37.563 -5.285 1.00 82.56 181 LEU A O 1
ATOM 1374 N N . ALA A 1 182 ? 8.593 38.030 -3.122 1.00 78.69 182 ALA A N 1
ATOM 1375 C CA . ALA A 1 182 ? 8.869 39.453 -3.222 1.00 78.69 182 ALA A CA 1
ATOM 1376 C C . ALA A 1 182 ? 10.356 39.713 -3.517 1.00 78.69 182 ALA A C 1
ATOM 1378 O O . ALA A 1 182 ? 10.677 40.538 -4.363 1.00 78.69 182 ALA A O 1
ATOM 1379 N N . ARG A 1 183 ? 11.269 38.948 -2.903 1.00 85.75 183 ARG A N 1
ATOM 1380 C CA . ARG A 1 183 ? 12.717 39.032 -3.140 1.00 85.75 183 ARG A CA 1
ATOM 1381 C C . ARG A 1 183 ? 13.065 38.825 -4.610 1.00 85.75 183 ARG A C 1
ATOM 1383 O O . ARG A 1 183 ? 13.935 39.527 -5.117 1.00 85.75 183 ARG A O 1
ATOM 1390 N N . VAL A 1 184 ? 12.451 37.849 -5.282 1.00 85.19 184 VAL A N 1
ATOM 1391 C CA . VAL A 1 184 ? 12.761 37.533 -6.690 1.00 85.19 184 VAL A CA 1
ATOM 1392 C C . VAL A 1 184 ? 12.072 38.468 -7.690 1.00 85.19 184 VAL A C 1
ATOM 1394 O O . VAL A 1 184 ? 12.489 38.491 -8.849 1.00 85.19 184 VAL A O 1
ATOM 1397 N N . SER A 1 185 ? 11.087 39.254 -7.244 1.00 83.12 185 SER A N 1
ATOM 1398 C CA . SER A 1 185 ? 10.399 40.268 -8.047 1.00 83.12 185 SER A CA 1
ATOM 1399 C C . SER A 1 185 ? 11.078 41.640 -7.965 1.00 83.12 185 SER A C 1
ATOM 1401 O O . SER A 1 185 ? 11.617 42.013 -6.923 1.00 83.12 185 SER A O 1
ATOM 1403 N N . ALA A 1 186 ? 11.059 42.395 -9.062 1.00 77.44 186 ALA A N 1
ATOM 1404 C CA . ALA A 1 186 ? 11.519 43.777 -9.124 1.00 77.44 186 ALA A CA 1
ATOM 1405 C C . ALA A 1 186 ? 10.369 44.773 -8.912 1.00 77.44 186 ALA A C 1
ATOM 1407 O O . ALA A 1 186 ? 10.527 45.686 -8.101 1.00 77.44 186 ALA A O 1
ATOM 1408 N N . ASP A 1 187 ? 9.226 44.561 -9.579 1.00 68.56 187 ASP A N 1
ATOM 1409 C CA . ASP A 1 187 ? 8.141 45.552 -9.660 1.00 68.56 187 ASP A CA 1
ATOM 1410 C C . ASP A 1 187 ? 6.871 45.132 -8.902 1.00 68.56 187 ASP A C 1
ATOM 1412 O O . ASP A 1 187 ? 6.038 45.976 -8.560 1.00 68.56 187 ASP A O 1
ATOM 1416 N N . GLY A 1 188 ? 6.704 43.841 -8.591 1.00 71.25 188 GLY A N 1
ATOM 1417 C CA . GLY A 1 188 ? 5.607 43.390 -7.732 1.00 71.25 188 GLY A CA 1
ATOM 1418 C C . GLY A 1 188 ? 5.252 41.907 -7.823 1.00 71.25 188 GLY A C 1
ATOM 1419 O O . GLY A 1 188 ? 5.683 41.177 -8.717 1.00 71.25 188 GLY A O 1
ATOM 1420 N N . VAL A 1 189 ? 4.448 41.444 -6.865 1.00 75.31 189 VAL A N 1
ATOM 1421 C CA . VAL A 1 189 ? 3.918 40.075 -6.824 1.00 75.31 189 VAL A CA 1
ATOM 1422 C C . VAL A 1 189 ? 2.399 40.134 -6.883 1.00 75.31 189 VAL A C 1
ATOM 1424 O O . VAL A 1 189 ? 1.795 40.670 -5.961 1.00 75.31 189 VAL A O 1
ATOM 1427 N N . ILE A 1 190 ? 1.805 39.554 -7.924 1.00 74.44 190 ILE A N 1
ATOM 1428 C CA . ILE A 1 190 ? 0.356 39.427 -8.103 1.00 74.44 190 ILE A CA 1
ATOM 1429 C C . ILE A 1 190 ? -0.090 38.079 -7.563 1.00 74.44 190 ILE A C 1
ATOM 1431 O O . ILE A 1 190 ? 0.467 37.045 -7.930 1.00 74.44 190 ILE A O 1
ATOM 1435 N N . ILE A 1 191 ? -1.110 38.082 -6.710 1.00 74.38 191 ILE A N 1
ATOM 1436 C CA . ILE A 1 191 ? -1.609 36.876 -6.049 1.00 74.38 191 ILE A CA 1
ATOM 1437 C C . ILE A 1 191 ? -3.069 36.657 -6.432 1.00 74.38 191 ILE A C 1
ATOM 1439 O O . ILE A 1 191 ? -3.941 37.418 -6.026 1.00 74.38 191 ILE A O 1
ATOM 1443 N N . PHE A 1 192 ? -3.319 35.573 -7.158 1.00 71.12 192 PHE A N 1
ATOM 1444 C CA . PHE A 1 192 ? -4.639 35.010 -7.397 1.00 71.12 192 PHE A CA 1
ATOM 1445 C C . PHE A 1 192 ? -4.923 33.980 -6.296 1.00 71.12 192 PHE A C 1
ATOM 1447 O O . PHE A 1 192 ? -4.322 32.901 -6.269 1.00 71.12 192 PHE A O 1
ATOM 1454 N N . SER A 1 193 ? -5.800 34.342 -5.357 1.00 65.00 193 SER A N 1
ATOM 1455 C CA . SER A 1 193 ? -6.232 33.483 -4.250 1.00 65.00 193 SER A CA 1
ATOM 1456 C C . SER A 1 193 ? -7.755 33.482 -4.086 1.00 65.00 193 SER A C 1
ATOM 1458 O O . SER A 1 193 ? -8.416 34.508 -4.265 1.00 65.00 193 SER A O 1
ATOM 1460 N N . GLY A 1 194 ? -8.297 32.328 -3.685 1.00 56.91 194 GLY A N 1
ATOM 1461 C CA . GLY A 1 194 ? -9.715 32.128 -3.371 1.00 56.91 194 GLY A CA 1
ATOM 1462 C C . GLY A 1 194 ? -10.643 31.757 -4.542 1.00 56.91 194 GLY A C 1
ATOM 1463 O O . GLY A 1 194 ? -10.455 32.168 -5.680 1.00 56.91 194 GLY A O 1
ATOM 1464 N N . TYR A 1 195 ? -11.713 31.015 -4.214 1.00 53.12 195 TYR A N 1
ATOM 1465 C CA . TYR A 1 195 ? -12.857 30.732 -5.090 1.00 53.12 195 TYR A CA 1
ATOM 1466 C C . TYR A 1 195 ? -14.010 31.697 -4.796 1.00 53.12 195 TYR A C 1
ATOM 1468 O O . TYR A 1 195 ? -14.614 31.617 -3.717 1.00 53.12 195 TYR A O 1
ATOM 1476 N N . PRO A 1 196 ? -14.404 32.564 -5.736 1.00 41.66 196 PRO A N 1
ATOM 1477 C CA . PRO A 1 196 ? -15.601 33.363 -5.562 1.00 41.66 196 PRO A CA 1
ATOM 1478 C C . PRO A 1 196 ? -16.876 32.541 -5.629 1.00 41.66 196 PRO A C 1
ATOM 1480 O O . PRO A 1 196 ? -17.392 32.243 -6.700 1.00 41.66 196 PRO A O 1
ATOM 1483 N N . GLY A 1 197 ? -17.393 32.183 -4.460 1.00 40.06 197 GLY A N 1
ATOM 1484 C CA . GLY A 1 197 ? -18.674 31.491 -4.320 1.00 40.06 197 GLY A CA 1
ATOM 1485 C C . GLY A 1 197 ? -18.622 30.230 -3.464 1.00 40.06 197 GLY A C 1
ATOM 1486 O O . GLY A 1 197 ? -19.672 29.656 -3.189 1.00 40.06 197 GLY A O 1
ATOM 1487 N N . GLN A 1 198 ? -17.446 29.803 -2.990 1.00 44.50 198 GLN A N 1
ATOM 1488 C CA . GLN A 1 198 ? -17.335 28.686 -2.050 1.00 44.50 198 GLN A CA 1
ATOM 1489 C C . GLN A 1 198 ? -16.774 29.151 -0.702 1.00 44.50 198 GLN A C 1
ATOM 1491 O O . GLN A 1 198 ? -15.589 29.426 -0.566 1.00 44.50 198 GLN A O 1
ATOM 1496 N N . GLN A 1 199 ? -17.627 29.181 0.329 1.00 40.47 199 GLN A N 1
ATOM 1497 C CA . GLN A 1 199 ? -17.197 29.392 1.723 1.00 40.47 199 GLN A CA 1
ATOM 1498 C C . GLN A 1 199 ? -16.602 28.126 2.376 1.00 40.47 199 GLN A C 1
ATOM 1500 O O . GLN A 1 199 ? -16.188 28.160 3.534 1.00 40.47 199 GLN A O 1
ATOM 1505 N N . LYS A 1 200 ? -16.569 26.992 1.660 1.00 43.16 200 LYS A N 1
ATOM 1506 C CA . LYS A 1 200 ? -15.972 25.719 2.092 1.00 43.16 200 LYS A CA 1
ATOM 1507 C C . LYS A 1 200 ? -15.418 24.969 0.886 1.00 43.16 200 LYS A C 1
ATOM 1509 O O . LYS A 1 200 ? -16.106 24.874 -0.124 1.00 43.16 200 LYS A O 1
ATOM 1514 N N . ALA A 1 201 ? -14.231 24.381 1.034 1.00 40.53 201 ALA A N 1
ATOM 1515 C CA . ALA A 1 201 ? -13.608 23.593 -0.023 1.00 40.53 201 ALA A CA 1
ATOM 1516 C C . ALA A 1 201 ? -14.459 22.359 -0.290 1.00 40.53 201 ALA A C 1
ATOM 1518 O O . ALA A 1 201 ? -14.776 21.608 0.642 1.00 40.53 201 ALA A O 1
ATOM 1519 N N . LYS A 1 202 ? -14.817 22.119 -1.553 1.00 44.09 202 LYS A N 1
ATOM 1520 C CA . LYS A 1 202 ? -15.326 20.805 -1.941 1.00 44.09 202 LYS A CA 1
ATOM 1521 C C . LYS A 1 202 ? -14.230 19.772 -1.676 1.00 44.09 202 LYS A C 1
ATOM 1523 O O . LYS A 1 202 ? -13.060 19.977 -1.982 1.00 44.09 202 LYS A O 1
ATOM 1528 N N . VAL A 1 203 ? -14.625 18.625 -1.125 1.00 40.09 203 VAL A N 1
ATOM 1529 C CA . VAL A 1 203 ? -13.739 17.514 -0.715 1.00 40.09 203 VAL A CA 1
ATOM 1530 C C . VAL A 1 203 ? -12.817 17.026 -1.855 1.00 40.09 203 VAL A C 1
ATOM 1532 O O . VAL A 1 203 ? -11.780 16.427 -1.591 1.00 40.09 203 VAL A O 1
ATOM 1535 N N . ALA A 1 204 ? -13.153 17.327 -3.114 1.00 40.22 204 ALA A N 1
ATOM 1536 C CA . ALA A 1 204 ? -12.390 16.970 -4.308 1.00 40.22 204 ALA A CA 1
ATOM 1537 C C . ALA A 1 204 ? -11.114 17.809 -4.563 1.00 40.22 204 ALA A C 1
ATOM 1539 O O . ALA A 1 204 ? -10.248 17.350 -5.302 1.00 40.22 204 ALA A O 1
ATOM 1540 N N . GLU A 1 205 ? -10.946 18.984 -3.945 1.00 42.38 205 GLU A N 1
ATOM 1541 C CA . GLU A 1 205 ? -9.774 19.867 -4.166 1.00 42.38 205 GLU A CA 1
ATOM 1542 C C . GLU A 1 205 ? -8.556 19.518 -3.288 1.00 42.38 205 GLU A C 1
ATOM 1544 O O . GLU A 1 205 ? -7.521 20.178 -3.310 1.00 42.38 205 GLU A O 1
ATOM 1549 N N . LEU A 1 206 ? -8.643 18.425 -2.530 1.00 46.34 206 LEU A N 1
ATOM 1550 C CA . LEU A 1 206 ? -7.579 17.899 -1.668 1.00 46.34 206 LEU A CA 1
ATOM 1551 C C . LEU A 1 206 ? -6.405 17.247 -2.424 1.00 46.34 206 LEU A C 1
ATOM 1553 O O . LEU A 1 206 ? -5.524 16.661 -1.794 1.00 46.34 206 LEU A O 1
ATOM 1557 N N . SER A 1 207 ? -6.390 17.294 -3.756 1.00 46.69 207 SER A N 1
ATOM 1558 C CA . SER A 1 207 ? -5.660 16.306 -4.552 1.00 46.69 207 SER A CA 1
ATOM 1559 C C . SER A 1 207 ? -4.230 16.670 -4.951 1.00 46.69 207 SER A C 1
ATOM 1561 O O . SER A 1 207 ? -3.502 15.751 -5.305 1.00 46.69 207 SER A O 1
ATOM 1563 N N . LYS A 1 208 ? -3.772 17.928 -4.849 1.00 45.56 208 LYS A N 1
ATOM 1564 C CA . LYS A 1 208 ? -2.399 18.277 -5.288 1.00 45.56 208 LYS A CA 1
ATOM 1565 C C . LYS A 1 208 ? -1.393 18.604 -4.165 1.00 45.56 208 LYS A C 1
ATOM 1567 O O . LYS A 1 208 ? -0.224 18.285 -4.312 1.00 45.56 208 LYS A O 1
ATOM 1572 N N . PHE A 1 209 ? -1.797 19.142 -3.007 1.00 42.09 209 PHE A N 1
ATOM 1573 C CA . PHE A 1 209 ? -0.857 19.545 -1.926 1.00 42.09 209 PHE A CA 1
ATOM 1574 C C . PHE A 1 209 ? -0.813 18.627 -0.685 1.00 42.09 209 PHE A C 1
ATOM 1576 O O . PHE A 1 209 ? -0.145 18.937 0.309 1.00 42.09 209 PHE A O 1
ATOM 1583 N N . GLY A 1 210 ? -1.581 17.534 -0.668 1.00 48.59 210 GLY A N 1
ATOM 1584 C CA . GLY A 1 210 ? -1.689 16.647 0.502 1.00 48.59 210 GLY A CA 1
ATOM 1585 C C . GLY A 1 210 ? -2.369 17.271 1.737 1.00 48.59 210 GLY A C 1
ATOM 1586 O O . GLY A 1 210 ? -2.434 16.635 2.788 1.00 48.59 210 GLY A O 1
ATOM 1587 N N . HIS A 1 211 ? -2.886 18.499 1.620 1.00 57.88 211 HIS A N 1
ATOM 1588 C CA . HIS A 1 211 ? -3.637 19.239 2.638 1.00 57.88 211 HIS A CA 1
ATOM 1589 C C . HIS A 1 211 ? -4.766 20.026 1.954 1.00 57.88 211 HIS A C 1
ATOM 1591 O O . HIS A 1 211 ? -4.602 20.414 0.797 1.00 57.88 211 HIS A O 1
ATOM 1597 N N . PRO A 1 212 ? -5.905 20.276 2.626 1.00 58.44 212 PRO A N 1
ATOM 1598 C CA . PRO A 1 212 ? -6.984 21.051 2.026 1.00 58.44 212 PRO A CA 1
ATOM 1599 C C . PRO A 1 212 ? -6.548 22.507 1.846 1.00 58.44 212 PRO A C 1
ATOM 1601 O O . PRO A 1 212 ? -5.906 23.072 2.740 1.00 58.44 212 PRO A O 1
ATOM 1604 N N . ALA A 1 213 ? -6.933 23.115 0.719 1.00 64.94 213 ALA A N 1
ATOM 1605 C CA . ALA A 1 213 ? -6.850 24.560 0.547 1.00 64.94 213 ALA A CA 1
ATOM 1606 C C . ALA A 1 213 ? -7.545 25.227 1.735 1.00 64.94 213 ALA A C 1
ATOM 1608 O O . ALA A 1 213 ? -8.656 24.850 2.119 1.00 64.94 213 ALA A O 1
ATOM 1609 N N . LYS A 1 214 ? -6.892 26.210 2.352 1.00 69.19 214 LYS A N 1
ATOM 1610 C CA . LYS A 1 214 ? -7.462 26.890 3.518 1.00 69.19 214 LYS A CA 1
ATOM 1611 C C . LYS A 1 214 ? -8.575 27.866 3.150 1.00 69.19 214 LYS A C 1
ATOM 1613 O O . LYS A 1 214 ? -9.235 28.340 4.067 1.00 69.19 214 LYS A O 1
ATOM 1618 N N . LEU A 1 215 ? -8.751 28.142 1.851 1.00 65.75 215 LEU A N 1
ATOM 1619 C CA . LEU A 1 215 ? -9.804 28.979 1.265 1.00 65.75 215 LEU A CA 1
ATOM 1620 C C . LEU A 1 215 ? -10.107 30.210 2.113 1.00 65.75 215 LEU A C 1
ATOM 1622 O O . LEU A 1 215 ? -11.203 30.394 2.644 1.00 65.75 215 LEU A O 1
ATOM 1626 N N . ARG A 1 216 ? -9.073 31.023 2.308 1.00 68.75 216 ARG A N 1
ATOM 1627 C CA . ARG A 1 216 ? -9.163 32.213 3.148 1.00 68.75 216 ARG A CA 1
ATOM 1628 C C . ARG A 1 216 ? -10.038 33.254 2.467 1.00 68.75 216 ARG A C 1
ATOM 1630 O O . ARG A 1 216 ? -9.940 33.461 1.261 1.00 68.75 216 ARG A O 1
ATOM 1637 N N . SER A 1 217 ? -10.858 33.941 3.255 1.00 64.19 217 SER A N 1
ATOM 1638 C CA . SER A 1 217 ? -11.613 35.088 2.760 1.00 64.19 217 SER A CA 1
ATOM 1639 C C . SER A 1 217 ? -10.673 36.223 2.345 1.00 64.19 217 SER A C 1
ATOM 1641 O O . SER A 1 217 ? -9.560 36.355 2.865 1.00 64.19 217 SER A O 1
ATOM 1643 N N . SER A 1 218 ? -11.156 37.103 1.469 1.00 61.97 218 SER A N 1
ATOM 1644 C CA . SER A 1 218 ? -10.479 38.361 1.132 1.00 61.97 218 SER A CA 1
ATOM 1645 C C . SER A 1 218 ? -10.128 39.170 2.388 1.00 61.97 218 SER A C 1
ATOM 1647 O O . SER A 1 218 ? -9.000 39.628 2.537 1.00 61.97 218 SER A O 1
ATOM 1649 N N . SER A 1 219 ? -11.045 39.249 3.357 1.00 60.75 219 SER A N 1
ATOM 1650 C CA . SER A 1 219 ? -10.822 39.921 4.644 1.00 60.75 219 SER A CA 1
ATOM 1651 C C . SER A 1 219 ? -9.702 39.298 5.485 1.00 60.75 219 SER A C 1
ATOM 1653 O O . SER A 1 219 ? -8.974 40.018 6.171 1.00 60.75 219 SER A O 1
ATOM 1655 N N . TRP A 1 220 ? -9.522 37.974 5.425 1.00 75.81 220 TRP A N 1
ATOM 1656 C CA . TRP A 1 220 ? -8.415 37.299 6.101 1.00 75.81 220 TRP A CA 1
ATOM 1657 C C . TRP A 1 220 ? -7.082 37.675 5.458 1.00 75.81 220 TRP A C 1
ATOM 1659 O O . TRP A 1 220 ? -6.136 38.001 6.173 1.00 75.81 220 TRP A O 1
ATOM 1669 N N . TRP A 1 221 ? -7.021 37.665 4.122 1.00 72.25 221 TRP A N 1
ATOM 1670 C CA . TRP A 1 221 ? -5.829 38.049 3.366 1.00 72.25 221 TRP A CA 1
ATOM 1671 C C . TRP A 1 221 ? -5.439 39.502 3.638 1.00 72.25 221 TRP A C 1
ATOM 1673 O O . TRP A 1 221 ? -4.296 39.756 4.004 1.00 72.25 221 TRP A O 1
ATOM 1683 N N . ILE A 1 222 ? -6.398 40.430 3.593 1.00 65.00 222 ILE A N 1
ATOM 1684 C CA . ILE A 1 222 ? -6.180 41.846 3.922 1.00 65.00 222 ILE A CA 1
ATOM 1685 C C . ILE A 1 222 ? -5.598 41.993 5.334 1.00 65.00 222 ILE A C 1
ATOM 1687 O O . ILE A 1 222 ? -4.557 42.623 5.519 1.00 65.00 222 ILE A O 1
ATOM 1691 N N . LYS A 1 223 ? -6.214 41.352 6.338 1.00 67.88 223 LYS A N 1
ATOM 1692 C CA . LYS A 1 223 ? -5.726 41.400 7.725 1.00 67.88 223 LYS A CA 1
ATOM 1693 C C . LYS A 1 223 ? -4.310 40.836 7.853 1.00 67.88 223 LYS A C 1
ATOM 1695 O O . LYS A 1 223 ? -3.493 41.397 8.579 1.00 67.88 223 LYS A O 1
ATOM 1700 N N . TYR A 1 224 ? -4.026 39.739 7.159 1.00 72.56 224 TYR A N 1
ATOM 1701 C CA . TYR A 1 224 ? -2.710 39.117 7.149 1.00 72.56 224 TYR A CA 1
ATOM 1702 C C . TYR A 1 224 ? -1.651 40.052 6.545 1.00 72.56 224 TYR A C 1
ATOM 1704 O O . TYR A 1 224 ? -0.614 40.265 7.168 1.00 72.56 224 TYR A O 1
ATOM 1712 N N . PHE A 1 225 ? -1.928 40.675 5.395 1.00 69.69 225 PHE A N 1
ATOM 1713 C CA . PHE A 1 225 ? -0.982 41.574 4.728 1.00 69.69 225 PHE A CA 1
ATOM 1714 C C . PHE A 1 225 ? -0.662 42.817 5.560 1.00 69.69 225 PHE A C 1
ATOM 1716 O O . PHE A 1 225 ? 0.518 43.122 5.756 1.00 69.69 225 PHE A O 1
ATOM 1723 N N . VAL A 1 226 ? -1.682 43.432 6.170 1.00 66.25 226 VAL A N 1
ATOM 1724 C CA . VAL A 1 226 ? -1.517 44.553 7.111 1.00 66.25 226 VAL A CA 1
ATOM 1725 C C . VAL A 1 226 ? -0.640 44.152 8.303 1.00 66.25 226 VAL A C 1
ATOM 1727 O O . VAL A 1 226 ? 0.294 44.869 8.660 1.00 66.25 226 VAL A O 1
ATOM 1730 N N . GLN A 1 227 ? -0.875 42.975 8.895 1.00 66.38 227 GLN A N 1
ATOM 1731 C CA . GLN A 1 227 ? -0.064 42.467 10.010 1.00 66.38 227 GLN A CA 1
ATOM 1732 C C . GLN A 1 227 ? 1.395 42.199 9.615 1.00 66.38 227 GLN A C 1
ATOM 1734 O O . GLN A 1 227 ? 2.296 42.355 10.439 1.00 66.38 227 GLN A O 1
ATOM 1739 N N . THR A 1 228 ? 1.639 41.827 8.359 1.00 60.22 228 THR A N 1
ATOM 1740 C CA . THR A 1 228 ? 2.984 41.582 7.818 1.00 60.22 228 THR A CA 1
ATOM 1741 C C . THR A 1 228 ? 3.659 42.823 7.225 1.00 60.22 228 THR A C 1
ATOM 1743 O O . THR A 1 228 ? 4.753 42.693 6.680 1.00 60.22 228 THR A O 1
ATOM 1746 N N . LYS A 1 229 ? 3.055 44.016 7.356 1.00 62.28 229 LYS A N 1
ATOM 1747 C CA . LYS A 1 229 ? 3.546 45.286 6.780 1.00 62.28 229 LYS A CA 1
ATOM 1748 C C . LYS A 1 229 ? 3.722 45.238 5.256 1.00 62.28 229 LYS A C 1
ATOM 1750 O O . LYS A 1 229 ? 4.674 45.796 4.718 1.00 62.28 229 LYS A O 1
ATOM 1755 N N . LEU A 1 230 ? 2.823 44.529 4.579 1.00 59.75 230 LEU A N 1
ATOM 1756 C CA . LEU A 1 230 ? 2.741 44.497 3.124 1.00 59.75 230 LEU A CA 1
ATOM 1757 C C . LEU A 1 230 ? 1.649 45.472 2.682 1.00 59.75 230 LEU A C 1
ATOM 1759 O O . LEU A 1 230 ? 0.522 45.390 3.168 1.00 59.75 230 LEU A O 1
ATOM 1763 N N . GLU A 1 231 ? 1.998 46.389 1.785 1.00 53.47 231 GLU A N 1
ATOM 1764 C CA . GLU A 1 231 ? 1.101 47.434 1.282 1.00 53.47 231 GLU A CA 1
ATOM 1765 C C . GLU A 1 231 ? 0.653 47.112 -0.147 1.00 53.47 231 GLU A C 1
ATOM 1767 O O . GLU A 1 231 ? 1.459 46.666 -0.966 1.00 53.47 231 GLU A O 1
ATOM 1772 N N . GLU A 1 232 ? -0.632 47.335 -0.434 1.00 60.75 232 GLU A N 1
ATOM 1773 C CA . GLU A 1 232 ? -1.217 47.177 -1.767 1.00 60.75 232 GLU A CA 1
ATOM 1774 C C . GLU A 1 232 ? -0.767 48.313 -2.699 1.00 60.75 232 GLU A C 1
ATOM 1776 O O . GLU A 1 232 ? -0.695 49.477 -2.306 1.00 60.75 232 GLU A O 1
ATOM 1781 N N . ASN A 1 233 ? -0.486 47.994 -3.965 1.00 59.81 233 ASN A N 1
ATOM 1782 C CA . ASN A 1 233 ? -0.136 49.003 -4.963 1.00 59.81 233 ASN A CA 1
ATOM 1783 C C . ASN A 1 233 ? -1.399 49.642 -5.564 1.00 59.81 233 ASN A C 1
ATOM 1785 O O . ASN A 1 233 ? -1.874 49.230 -6.625 1.00 59.81 233 ASN A O 1
ATOM 1789 N N . GLU A 1 234 ? -1.898 50.699 -4.921 1.00 56.38 234 GLU A N 1
ATOM 1790 C CA . GLU A 1 234 ? -3.106 51.421 -5.352 1.00 56.38 234 GLU A CA 1
ATOM 1791 C C . GLU A 1 234 ? -3.053 51.913 -6.811 1.00 56.38 234 GLU A C 1
ATOM 1793 O O . GLU A 1 234 ? -4.081 52.011 -7.486 1.00 56.38 234 GLU A O 1
ATOM 1798 N N . THR A 1 235 ? -1.857 52.222 -7.325 1.00 54.47 235 THR A N 1
ATOM 1799 C CA . THR A 1 235 ? -1.674 52.698 -8.706 1.00 54.47 235 THR A CA 1
ATOM 1800 C C . THR A 1 235 ? -1.922 51.577 -9.714 1.00 54.47 235 THR A C 1
ATOM 1802 O O . THR A 1 235 ? -2.549 51.803 -10.752 1.00 54.47 235 THR A O 1
ATOM 1805 N N . ALA A 1 236 ? -1.464 50.359 -9.413 1.00 56.09 236 ALA A N 1
ATOM 1806 C CA . ALA A 1 236 ? -1.711 49.182 -10.241 1.00 56.09 236 ALA A CA 1
ATOM 1807 C C . ALA A 1 236 ? -3.188 48.754 -10.186 1.00 56.09 236 ALA A C 1
ATOM 1809 O O . ALA A 1 236 ? -3.775 48.479 -11.236 1.00 56.09 236 ALA A O 1
ATOM 1810 N N . THR A 1 237 ? -3.812 48.795 -9.002 1.00 58.88 237 THR A N 1
ATOM 1811 C CA . THR A 1 237 ? -5.239 48.475 -8.816 1.00 58.88 237 THR A CA 1
ATOM 1812 C C . THR A 1 237 ? -6.128 49.404 -9.651 1.00 58.88 237 THR A C 1
ATOM 1814 O O . THR A 1 237 ? -6.935 48.933 -10.454 1.00 58.88 237 THR A O 1
ATOM 1817 N N . LYS A 1 238 ? -5.897 50.726 -9.596 1.00 59.22 238 LYS A N 1
ATOM 1818 C CA . LYS A 1 238 ? -6.644 51.711 -10.406 1.00 59.22 238 LYS A CA 1
ATOM 1819 C C . LYS A 1 238 ? -6.484 51.487 -11.915 1.00 59.22 238 LYS A C 1
ATOM 1821 O O . LYS A 1 238 ? -7.460 51.576 -12.662 1.00 59.22 238 LYS A O 1
ATOM 1826 N N . LYS A 1 239 ? -5.274 51.160 -12.387 1.00 58.59 239 LYS A N 1
ATOM 1827 C CA . LYS A 1 239 ? -5.019 50.851 -13.810 1.00 58.59 239 LYS A CA 1
ATOM 1828 C C . LYS A 1 239 ? -5.722 49.569 -14.260 1.00 58.59 239 LYS A C 1
ATOM 1830 O O . LYS A 1 239 ? -6.253 49.517 -15.371 1.00 58.59 239 LYS A O 1
ATOM 1835 N N . PHE A 1 240 ? -5.759 48.552 -13.403 1.00 58.84 240 PHE A N 1
ATOM 1836 C CA . PHE A 1 240 ? -6.456 47.298 -13.676 1.00 58.84 240 PHE A CA 1
ATOM 1837 C C . PHE A 1 240 ? -7.977 47.497 -13.768 1.00 58.84 240 PHE A C 1
ATOM 1839 O O . PHE A 1 240 ? -8.611 47.032 -14.720 1.00 58.84 240 PHE A O 1
ATOM 1846 N N . GLU A 1 241 ? -8.567 48.262 -12.846 1.00 58.16 241 GLU A N 1
ATOM 1847 C CA . GLU A 1 241 ? -9.998 48.592 -12.857 1.00 58.16 241 GLU A CA 1
ATOM 1848 C C . GLU A 1 241 ? -10.406 49.358 -14.127 1.00 58.16 241 GLU A C 1
ATOM 1850 O O . GLU A 1 241 ? -11.380 48.993 -14.799 1.00 58.16 241 GLU A O 1
ATOM 1855 N N . GLN A 1 242 ? -9.610 50.352 -14.531 1.00 57.66 242 GLN A N 1
ATOM 1856 C CA . GLN A 1 242 ? -9.810 51.108 -15.774 1.00 57.66 242 GLN A CA 1
ATOM 1857 C C . GLN A 1 242 ? -9.658 50.243 -17.037 1.00 57.66 242 GLN A C 1
ATOM 1859 O O . GLN A 1 242 ? -10.337 50.463 -18.045 1.00 57.66 242 GLN A O 1
ATOM 1864 N N . ALA A 1 243 ? -8.771 49.246 -17.014 1.00 53.84 243 ALA A N 1
ATOM 1865 C CA . ALA A 1 243 ? -8.584 48.319 -18.126 1.00 53.84 243 ALA A CA 1
ATOM 1866 C C . ALA A 1 243 ? -9.741 47.309 -18.252 1.00 53.84 243 ALA A C 1
ATOM 1868 O O . ALA A 1 243 ? -10.110 46.948 -19.373 1.00 53.84 243 ALA A O 1
ATOM 1869 N N . SER A 1 244 ? -10.339 46.896 -17.128 1.00 52.34 244 SER A N 1
ATOM 1870 C CA . SER A 1 244 ? -11.424 45.905 -17.075 1.00 52.34 244 SER A CA 1
ATOM 1871 C C . SER A 1 244 ? -12.783 46.431 -17.572 1.00 52.34 244 SER A C 1
ATOM 1873 O O . SER A 1 244 ? -13.558 45.693 -18.183 1.00 52.34 244 SER A O 1
ATOM 1875 N N . THR A 1 245 ? -13.067 47.722 -17.379 1.00 51.75 245 THR A N 1
ATOM 1876 C CA . THR A 1 245 ? -14.353 48.359 -17.721 1.00 51.75 245 THR A CA 1
ATOM 1877 C C . THR A 1 245 ? -14.546 48.593 -19.224 1.00 51.75 245 THR A C 1
ATOM 1879 O O . THR A 1 245 ? -15.674 48.530 -19.708 1.00 51.75 245 THR A O 1
ATOM 1882 N N . LYS A 1 246 ? -13.465 48.750 -20.003 1.00 48.97 246 LYS A N 1
ATOM 1883 C CA . LYS A 1 246 ? -13.520 48.979 -21.465 1.00 48.97 246 LYS A CA 1
ATOM 1884 C C . LYS A 1 246 ? -13.943 47.756 -22.305 1.00 48.97 246 LYS A C 1
ATOM 1886 O O . LYS A 1 246 ? -14.210 47.914 -23.489 1.00 48.97 246 LYS A O 1
ATOM 1891 N N . ARG A 1 247 ? -14.013 46.546 -21.730 1.00 41.44 247 ARG A N 1
ATOM 1892 C CA . ARG A 1 247 ? -14.295 45.285 -22.460 1.00 41.44 247 ARG A CA 1
ATOM 1893 C C . ARG A 1 247 ? -15.774 44.863 -22.498 1.00 41.44 247 ARG A C 1
ATOM 1895 O O . ARG A 1 247 ? -16.102 43.933 -23.221 1.00 41.44 247 ARG A O 1
ATOM 1902 N N . LYS A 1 248 ? -16.669 45.516 -21.745 1.00 35.22 248 LYS A N 1
ATOM 1903 C CA . LYS A 1 248 ? -18.094 45.126 -21.617 1.00 35.22 248 LYS A CA 1
ATOM 1904 C C . LYS A 1 248 ? -19.017 45.585 -22.764 1.00 35.22 248 LYS A C 1
ATOM 1906 O O . LYS A 1 248 ? -20.210 45.326 -22.696 1.00 35.22 248 LYS A O 1
ATOM 1911 N N . ALA A 1 249 ? -18.504 46.244 -23.804 1.00 31.69 249 ALA A N 1
ATOM 1912 C CA . ALA A 1 249 ? -19.328 46.830 -24.871 1.00 31.69 249 ALA A CA 1
ATOM 1913 C C . ALA A 1 249 ? -19.686 45.877 -26.033 1.00 31.69 249 ALA A C 1
ATOM 1915 O O . ALA A 1 249 ? -20.316 46.307 -26.993 1.00 31.69 249 ALA A O 1
ATOM 1916 N N . SER A 1 250 ? -19.324 44.593 -25.974 1.00 31.97 250 SER A N 1
ATOM 1917 C CA . SER A 1 250 ? -19.670 43.617 -27.015 1.00 31.97 250 SER A CA 1
ATOM 1918 C C . SER A 1 250 ? -20.264 42.356 -26.389 1.00 31.97 250 SER A C 1
ATOM 1920 O O . SER A 1 250 ? -19.584 41.723 -25.584 1.00 31.97 250 SER A O 1
ATOM 1922 N N . ILE A 1 251 ? -21.467 41.976 -26.840 1.00 29.72 251 ILE A N 1
ATOM 1923 C CA . ILE A 1 251 ? -22.261 40.759 -26.546 1.00 29.72 251 ILE A CA 1
ATOM 1924 C C . ILE A 1 251 ? -23.442 41.013 -25.579 1.00 29.72 251 ILE A C 1
ATOM 1926 O O . ILE A 1 251 ? -23.275 41.114 -24.367 1.00 29.72 251 ILE A O 1
ATOM 1930 N N . SER A 1 252 ? -24.650 41.093 -26.155 1.00 24.27 252 SER A N 1
ATOM 1931 C CA . SER A 1 252 ? -25.969 41.187 -25.504 1.00 24.27 252 SER A CA 1
ATOM 1932 C C . SER A 1 252 ? -27.034 40.454 -26.346 1.00 24.27 252 SER A C 1
ATOM 1934 O O . SER A 1 252 ? -26.907 40.430 -27.572 1.00 24.27 252 SER A O 1
ATOM 1936 N N . SER A 1 253 ? -28.093 39.976 -25.665 1.00 26.30 253 SER A N 1
ATOM 1937 C CA . SER A 1 253 ? -29.402 39.419 -26.106 1.00 26.30 253 SER A CA 1
ATOM 1938 C C . SER A 1 253 ? -29.463 37.898 -26.370 1.00 26.30 253 SER A C 1
ATOM 1940 O O . SER A 1 253 ? -28.565 37.365 -27.006 1.00 26.30 253 SER A O 1
ATOM 1942 N N . SER A 1 254 ? -30.459 37.093 -25.952 1.00 24.14 254 SER A N 1
ATOM 1943 C CA . SER A 1 254 ? -31.703 37.248 -25.157 1.00 24.14 254 SER A CA 1
ATOM 1944 C C . SER A 1 254 ? -32.295 35.843 -24.802 1.00 24.14 254 SER A C 1
ATOM 1946 O O . SER A 1 254 ? -31.800 34.850 -25.336 1.00 24.14 254 SER A O 1
ATOM 1948 N N . PRO A 1 255 ? -33.329 35.720 -23.926 1.00 30.70 255 PRO A N 1
ATOM 1949 C CA . PRO A 1 255 ? -33.712 34.488 -23.195 1.00 30.70 255 PRO A CA 1
ATOM 1950 C C . PRO A 1 255 ? -35.126 33.922 -23.511 1.00 30.70 255 PRO A C 1
ATOM 1952 O O . PRO A 1 255 ? -35.911 34.612 -24.152 1.00 30.70 255 PRO A O 1
ATOM 1955 N N . THR A 1 256 ? -35.485 32.715 -23.006 1.00 22.78 256 THR A N 1
ATOM 1956 C CA . THR A 1 256 ? -36.774 32.376 -22.304 1.00 22.78 256 THR A CA 1
ATOM 1957 C C . THR A 1 256 ? -36.978 30.869 -21.960 1.00 22.78 256 THR A C 1
ATOM 1959 O O . THR A 1 256 ? -37.100 30.033 -22.840 1.00 22.78 256 THR A O 1
ATOM 1962 N N . HIS A 1 257 ? -36.989 30.565 -20.646 1.00 23.70 257 HIS A N 1
ATOM 1963 C CA . HIS A 1 257 ? -37.965 29.842 -19.773 1.00 23.70 257 HIS A CA 1
ATOM 1964 C C . HIS A 1 257 ? -38.691 28.483 -20.105 1.00 23.70 257 HIS A C 1
ATOM 1966 O O . HIS A 1 257 ? -38.650 28.020 -21.235 1.00 23.70 257 HIS A O 1
ATOM 1972 N N . PRO A 1 258 ? -39.287 27.770 -19.095 1.00 29.98 258 PRO A N 1
ATOM 1973 C CA . PRO A 1 258 ? -39.207 26.303 -18.903 1.00 29.98 258 PRO A CA 1
ATOM 1974 C C . PRO A 1 258 ? -40.586 25.588 -18.811 1.00 29.98 258 PRO A C 1
ATOM 1976 O O . PRO A 1 258 ? -41.610 26.259 -18.831 1.00 29.98 258 PRO A O 1
ATOM 1979 N N . GLN A 1 259 ? -40.637 24.258 -18.587 1.00 21.69 259 GLN A N 1
ATOM 1980 C CA . GLN A 1 259 ? -41.673 23.609 -17.742 1.00 21.69 259 GLN A CA 1
ATOM 1981 C C . GLN A 1 259 ? -41.447 22.098 -17.453 1.00 21.69 259 GLN A C 1
ATOM 1983 O O . GLN A 1 259 ? -41.069 21.326 -18.323 1.00 21.69 259 GLN A O 1
ATOM 1988 N N . PHE A 1 260 ? -41.682 21.761 -16.173 1.00 20.12 260 PHE A N 1
ATOM 1989 C CA . PHE A 1 260 ? -42.147 20.543 -15.468 1.00 20.12 260 PHE A CA 1
ATOM 1990 C C . PHE A 1 260 ? -42.344 19.178 -16.174 1.00 20.12 260 PHE A C 1
ATOM 1992 O O . PHE A 1 260 ? -42.920 19.115 -17.248 1.00 20.12 260 PHE A O 1
ATOM 1999 N N . LEU A 1 261 ? -42.075 18.073 -15.438 1.00 20.66 261 LEU A N 1
ATOM 2000 C CA . LEU A 1 261 ? -43.096 17.139 -14.889 1.00 20.66 261 LEU A CA 1
ATOM 2001 C C . LEU A 1 261 ? -42.502 16.047 -13.949 1.00 20.66 261 LEU A C 1
ATOM 2003 O O . LEU A 1 261 ? -41.346 15.654 -14.059 1.00 20.66 261 LEU A O 1
ATOM 2007 N N . ARG A 1 262 ? -43.331 15.604 -12.988 1.00 20.23 262 ARG A N 1
ATOM 2008 C CA . ARG A 1 262 ? -43.143 14.606 -11.900 1.00 20.23 262 ARG A CA 1
ATOM 2009 C C . ARG A 1 262 ? -43.771 13.258 -12.292 1.00 20.23 262 ARG A C 1
ATOM 2011 O O . ARG A 1 262 ? -44.842 13.332 -12.867 1.00 20.23 262 ARG A O 1
ATOM 2018 N N . PHE A 1 263 ? -43.279 12.112 -11.782 1.00 21.17 263 PHE A N 1
ATOM 2019 C CA . PHE A 1 263 ? -44.095 10.935 -11.374 1.00 21.17 263 PHE A CA 1
ATOM 2020 C C . PHE A 1 263 ? -43.399 10.070 -10.284 1.00 21.17 263 PHE A C 1
ATOM 2022 O O . PHE A 1 263 ? -42.196 10.194 -10.065 1.00 21.17 263 PHE A O 1
ATOM 2029 N N . LYS A 1 264 ? -44.197 9.277 -9.543 1.00 21.36 264 LYS A N 1
ATOM 2030 C CA . LYS A 1 264 ? -43.935 8.559 -8.263 1.00 21.36 264 LYS A CA 1
ATOM 2031 C C . LYS A 1 264 ? -43.943 7.001 -8.438 1.00 21.36 264 LYS A C 1
ATOM 2033 O O . LYS A 1 264 ? -44.237 6.559 -9.542 1.00 21.36 264 LYS A O 1
ATOM 2038 N N . PRO A 1 265 ? -43.624 6.185 -7.394 1.00 26.86 265 PRO A N 1
ATOM 2039 C CA . PRO A 1 265 ? -43.004 4.845 -7.486 1.00 26.86 265 PRO A CA 1
ATOM 2040 C C . PRO A 1 265 ? -43.953 3.648 -7.256 1.00 26.86 265 PRO A C 1
ATOM 2042 O O . PRO A 1 265 ? -45.057 3.842 -6.750 1.00 26.86 265 PRO A O 1
ATOM 2045 N N . ILE A 1 266 ? -43.482 2.411 -7.514 1.00 23.08 266 ILE A N 1
ATOM 2046 C CA . ILE A 1 266 ? -44.168 1.148 -7.156 1.00 23.08 266 ILE A CA 1
ATOM 2047 C C . ILE A 1 266 ? -43.190 0.058 -6.628 1.00 23.08 266 ILE A C 1
ATOM 2049 O O . ILE A 1 266 ? -42.246 -0.328 -7.306 1.00 23.08 266 ILE A O 1
ATOM 2053 N N . THR A 1 267 ? -43.472 -0.340 -5.376 1.00 24.42 267 THR A N 1
ATOM 2054 C CA . THR A 1 267 ? -43.339 -1.587 -4.568 1.00 24.42 267 THR A CA 1
ATOM 2055 C C . THR A 1 267 ? -42.188 -2.611 -4.640 1.00 24.42 267 THR A C 1
ATOM 2057 O O . THR A 1 267 ? -41.683 -2.999 -5.684 1.00 24.42 267 THR A O 1
ATOM 2060 N N . ALA A 1 268 ? -41.903 -3.117 -3.430 1.00 22.66 268 ALA A N 1
ATOM 2061 C CA . ALA A 1 268 ? -40.971 -4.160 -3.006 1.00 22.66 268 ALA A CA 1
ATOM 2062 C C . ALA A 1 268 ? -41.534 -5.595 -3.091 1.00 22.66 268 ALA A C 1
ATOM 2064 O O . ALA A 1 268 ? -42.748 -5.782 -3.038 1.00 22.66 268 ALA A O 1
ATOM 2065 N N . VAL A 1 269 ? -40.636 -6.591 -3.080 1.00 25.09 269 VAL A N 1
ATOM 2066 C CA . VAL A 1 269 ? -40.911 -7.994 -2.708 1.00 25.09 269 VAL A CA 1
ATOM 2067 C C . VAL A 1 269 ? -39.721 -8.542 -1.898 1.00 25.09 269 VAL A C 1
ATOM 2069 O O . VAL A 1 269 ? -38.570 -8.351 -2.286 1.00 25.09 269 VAL A O 1
ATOM 2072 N N . ASN A 1 270 ? -40.019 -9.189 -0.765 1.00 23.67 270 ASN A N 1
ATOM 2073 C CA . ASN A 1 270 ? -39.100 -9.901 0.135 1.00 23.67 270 ASN A CA 1
ATOM 2074 C C . ASN A 1 270 ? -39.082 -11.402 -0.195 1.00 23.67 270 ASN A C 1
ATOM 2076 O O . ASN A 1 270 ? -40.149 -11.959 -0.443 1.00 23.67 270 ASN A O 1
ATOM 2080 N N . VAL A 1 271 ? -37.932 -12.071 -0.045 1.00 25.08 271 VAL A N 1
ATOM 2081 C CA . VAL A 1 271 ? -37.859 -13.524 0.206 1.00 25.08 271 VAL A CA 1
ATOM 2082 C C . VAL A 1 271 ? -36.800 -13.804 1.279 1.00 25.08 271 VAL A C 1
ATOM 2084 O O . VAL A 1 271 ? -35.737 -13.188 1.309 1.00 25.08 271 VAL A O 1
ATOM 2087 N N . THR A 1 272 ? -37.176 -14.682 2.203 1.00 28.00 272 THR A N 1
ATOM 2088 C CA . THR A 1 272 ? -36.528 -15.063 3.461 1.00 28.00 272 THR A CA 1
ATOM 2089 C C . THR A 1 272 ? -35.490 -16.179 3.321 1.00 28.00 272 THR A C 1
ATOM 2091 O O . THR A 1 272 ? -35.549 -17.010 2.422 1.00 28.00 272 THR A O 1
ATOM 2094 N N . THR A 1 273 ? -34.578 -16.185 4.291 1.00 29.36 273 THR A N 1
ATOM 2095 C CA . THR A 1 273 ? -33.457 -17.093 4.575 1.00 29.36 273 THR A CA 1
ATOM 2096 C C . THR A 1 273 ? -33.855 -18.521 4.968 1.00 29.36 273 THR A C 1
ATOM 2098 O O . THR A 1 273 ? -34.842 -18.702 5.679 1.00 29.36 273 THR A O 1
ATOM 2101 N N . GLY A 1 274 ? -32.997 -19.496 4.648 1.00 26.20 274 GLY A N 1
ATOM 2102 C CA . GLY A 1 274 ? -32.930 -20.806 5.305 1.00 26.20 274 GLY A CA 1
ATOM 2103 C C . GLY A 1 274 ? -31.490 -21.103 5.736 1.00 26.20 274 GLY A C 1
ATOM 2104 O O . GLY A 1 274 ? -30.581 -21.066 4.910 1.00 26.20 274 GLY A O 1
ATOM 2105 N N . SER A 1 275 ? -31.290 -21.320 7.036 1.00 30.69 275 SER A N 1
ATOM 2106 C CA . SER A 1 275 ? -30.044 -21.757 7.669 1.00 30.69 275 SER A CA 1
ATOM 2107 C C . SER A 1 275 ? -30.092 -23.261 7.905 1.00 30.69 275 SER A C 1
ATOM 2109 O O . SER A 1 275 ? -31.102 -23.718 8.427 1.00 30.69 275 SER A O 1
ATOM 2111 N N . ASP A 1 276 ? -28.995 -23.974 7.667 1.00 32.69 276 ASP A N 1
ATOM 2112 C CA . ASP A 1 276 ? -28.731 -25.235 8.359 1.00 32.69 276 ASP A CA 1
ATOM 2113 C C . ASP A 1 276 ? -27.259 -25.300 8.770 1.00 32.69 276 ASP A C 1
ATOM 2115 O O . ASP A 1 276 ? -26.341 -25.093 7.974 1.00 32.69 276 ASP A O 1
ATOM 2119 N N . THR A 1 277 ? -27.076 -25.518 10.067 1.00 37.66 277 THR A N 1
ATOM 2120 C CA . THR A 1 277 ? -25.821 -25.777 10.766 1.00 37.66 277 THR A CA 1
ATOM 2121 C C . THR A 1 277 ? -25.729 -27.270 11.034 1.00 37.66 277 THR A C 1
ATOM 2123 O O . THR A 1 277 ? -26.627 -27.808 11.678 1.00 37.66 277 THR A O 1
ATOM 2126 N N . ASP A 1 278 ? -24.626 -27.905 10.652 1.00 34.16 278 ASP A N 1
ATOM 2127 C CA . ASP A 1 278 ? -24.176 -29.129 11.309 1.00 34.16 278 ASP A CA 1
ATOM 2128 C C . ASP A 1 278 ? -22.662 -29.040 11.519 1.00 34.16 278 ASP A C 1
ATOM 2130 O O . ASP A 1 278 ? -21.917 -28.681 10.606 1.00 34.16 278 ASP A O 1
ATOM 2134 N N . ALA A 1 279 ? -22.234 -29.257 12.760 1.00 37.59 279 ALA A N 1
ATOM 2135 C CA . ALA A 1 279 ? -20.872 -29.054 13.234 1.00 37.59 279 ALA A CA 1
ATOM 2136 C C . ALA A 1 279 ? -20.272 -30.415 13.597 1.00 37.59 279 ALA A C 1
ATOM 2138 O O . ALA A 1 279 ? -20.361 -30.866 14.738 1.00 37.59 279 ALA A O 1
ATOM 2139 N N . SER A 1 280 ? -19.647 -31.068 12.618 1.00 33.50 280 SER A N 1
ATOM 2140 C CA . SER A 1 280 ? -18.652 -32.110 12.879 1.00 33.50 280 SER A CA 1
ATOM 2141 C C . SER A 1 280 ? -17.380 -31.461 13.426 1.00 33.50 280 SER A C 1
ATOM 2143 O O . SER A 1 280 ? -17.045 -30.365 12.989 1.00 33.50 280 SER A O 1
ATOM 2145 N N . GLU A 1 281 ? -16.663 -32.114 14.343 1.00 44.44 281 GLU A N 1
ATOM 2146 C CA . GLU A 1 281 ? -15.346 -31.674 14.831 1.00 44.44 281 GLU A CA 1
ATOM 2147 C C . GLU A 1 281 ? -14.390 -31.407 13.649 1.00 44.44 281 GLU A C 1
ATOM 2149 O O . GLU A 1 281 ? -13.796 -32.320 13.076 1.00 44.44 281 GLU A O 1
ATOM 2154 N N . GLU A 1 282 ? -14.307 -30.140 13.230 1.00 48.62 282 GLU A N 1
ATOM 2155 C CA . GLU A 1 282 ? -13.610 -29.726 12.016 1.00 48.62 282 GLU A CA 1
ATOM 2156 C C . GLU A 1 282 ? -12.095 -29.784 12.238 1.00 48.62 282 GLU A C 1
ATOM 2158 O O . GLU A 1 282 ? -11.531 -29.092 13.092 1.00 48.62 282 GLU A O 1
ATOM 2163 N N . SER A 1 283 ? -11.406 -30.562 11.399 1.00 58.16 283 SER A N 1
ATOM 2164 C CA . SER A 1 283 ? -9.990 -30.329 11.114 1.00 58.16 283 SER A CA 1
ATOM 2165 C C . SER A 1 283 ? -9.763 -28.830 10.860 1.00 58.16 283 SER A C 1
ATOM 2167 O O . SER A 1 283 ? -10.603 -28.230 10.184 1.00 58.16 283 SER A O 1
ATOM 2169 N N . PRO A 1 284 ? -8.658 -28.217 11.335 1.00 77.94 284 PRO A N 1
ATOM 2170 C CA . PRO A 1 284 ? -8.415 -26.790 11.141 1.00 77.94 284 PRO A CA 1
ATOM 2171 C C . PRO A 1 284 ? -8.6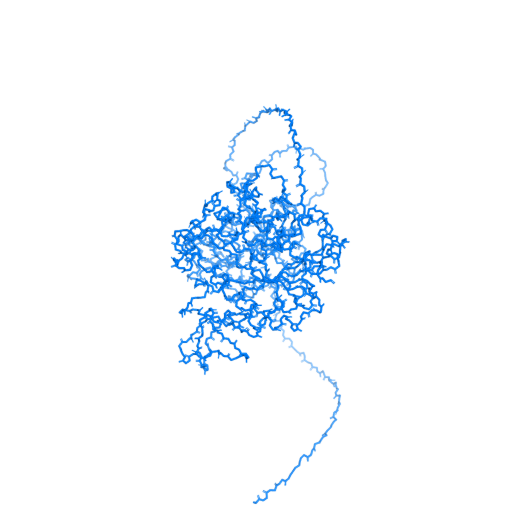11 -26.413 9.673 1.00 77.94 284 PRO A C 1
ATOM 2173 O O . PRO A 1 284 ? -7.937 -26.973 8.808 1.00 77.94 284 PRO A O 1
ATOM 2176 N N . CYS A 1 285 ? -9.555 -25.515 9.388 1.00 87.75 285 CYS A N 1
ATOM 2177 C CA . CYS A 1 285 ? -9.876 -25.203 8.005 1.00 87.75 285 CYS A CA 1
ATOM 2178 C C . CYS A 1 285 ? -8.690 -24.543 7.296 1.00 87.75 285 CYS A C 1
ATOM 2180 O O . CYS A 1 285 ? -8.138 -23.546 7.771 1.00 87.75 285 CYS A O 1
ATOM 2182 N N . ASP A 1 286 ? -8.335 -25.088 6.135 1.00 90.56 286 ASP A N 1
ATOM 2183 C CA . ASP A 1 286 ? -7.441 -24.432 5.197 1.00 90.56 286 ASP A CA 1
ATOM 2184 C C . ASP A 1 286 ? -8.228 -23.412 4.369 1.00 90.56 286 ASP A C 1
ATOM 2186 O O . ASP A 1 286 ? -8.953 -23.751 3.435 1.00 90.56 286 ASP A O 1
ATOM 2190 N N . TYR A 1 287 ? -8.091 -22.141 4.734 1.00 92.56 287 TYR A N 1
ATOM 2191 C CA . TYR A 1 287 ? -8.734 -21.038 4.028 1.00 92.56 287 TYR A CA 1
ATOM 2192 C C . TYR A 1 287 ? -8.018 -20.640 2.730 1.00 92.56 287 TYR A C 1
ATOM 2194 O O . TYR A 1 287 ? -8.555 -19.814 1.988 1.00 92.56 287 TYR A O 1
ATOM 2202 N N . SER A 1 288 ? -6.823 -21.180 2.461 1.00 89.44 288 SER A N 1
ATOM 2203 C CA . SER A 1 288 ? -6.041 -20.861 1.261 1.00 89.44 288 SER A CA 1
ATOM 2204 C C . SER A 1 288 ? -6.498 -21.643 0.025 1.00 89.44 288 SER A C 1
ATOM 2206 O O . SER A 1 288 ? -6.303 -21.171 -1.095 1.00 89.44 288 SER A O 1
ATOM 2208 N N . ASP A 1 289 ? -7.175 -22.779 0.223 1.00 90.94 289 ASP A N 1
ATOM 2209 C CA . ASP A 1 289 ? -7.699 -23.653 -0.829 1.00 90.94 289 ASP A CA 1
ATOM 2210 C C . ASP A 1 289 ? -9.229 -23.551 -0.933 1.00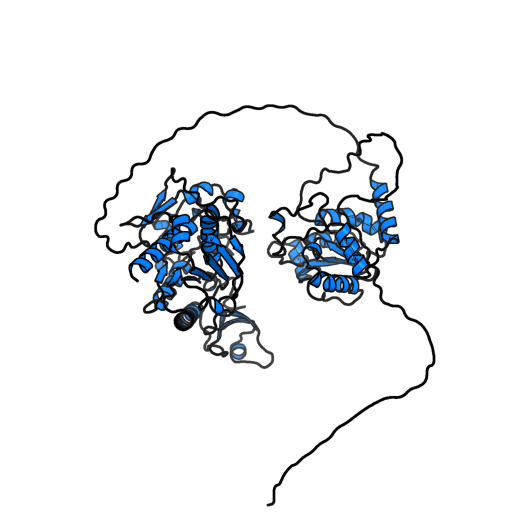 90.94 289 ASP A C 1
ATOM 2212 O O . ASP A 1 289 ? -9.975 -23.853 0.005 1.00 90.94 289 ASP A O 1
ATOM 2216 N N . GLY A 1 290 ? -9.722 -23.116 -2.090 1.00 94.00 290 GLY A N 1
ATOM 2217 C CA . GLY A 1 290 ? -11.136 -22.829 -2.288 1.00 94.00 290 GLY A CA 1
ATOM 2218 C C . GLY A 1 290 ? -11.460 -22.301 -3.678 1.00 94.00 290 GLY A C 1
ATOM 2219 O O . GLY A 1 290 ? -10.678 -22.416 -4.618 1.00 94.00 290 GLY A O 1
ATOM 2220 N N . SER A 1 291 ? -12.653 -21.730 -3.810 1.00 95.75 291 SER A N 1
ATOM 2221 C CA . SER A 1 291 ? -13.130 -21.144 -5.064 1.00 95.75 291 SER A CA 1
ATOM 2222 C C . SER A 1 291 ? -14.003 -19.918 -4.812 1.00 95.75 291 SER A C 1
ATOM 2224 O O . SER A 1 291 ? -14.596 -19.759 -3.741 1.00 95.75 291 SER A O 1
ATOM 2226 N N . TRP A 1 292 ? -14.090 -19.036 -5.807 1.00 95.94 292 TRP A N 1
ATOM 2227 C CA . TRP A 1 292 ? -15.012 -17.906 -5.773 1.00 95.94 292 TRP A CA 1
ATOM 2228 C C . TRP A 1 292 ? -16.395 -18.321 -6.259 1.00 95.94 292 TRP A C 1
ATOM 2230 O O . 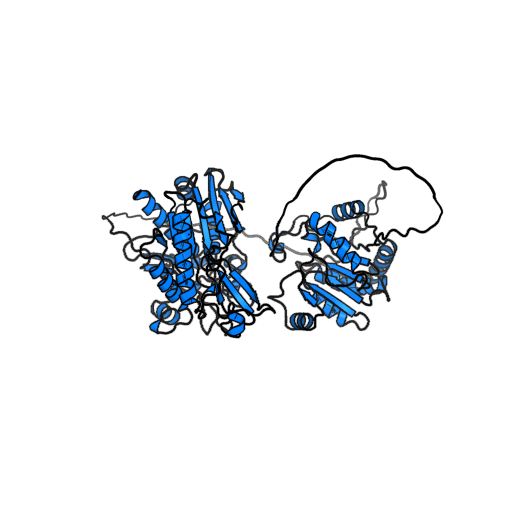TRP A 1 292 ? -16.543 -18.888 -7.338 1.00 95.94 292 TRP A O 1
ATOM 2240 N N . ILE A 1 293 ? -17.412 -17.981 -5.475 1.00 94.81 293 ILE A N 1
ATOM 2241 C CA . ILE A 1 293 ? -18.816 -18.223 -5.794 1.00 94.81 293 ILE A CA 1
ATOM 2242 C C . ILE A 1 293 ? -19.503 -16.880 -5.980 1.00 94.81 293 ILE A C 1
ATOM 2244 O O . ILE A 1 293 ? -19.397 -16.002 -5.122 1.00 94.81 293 ILE A O 1
ATOM 2248 N N . TYR A 1 294 ? -20.202 -16.725 -7.101 1.00 94.50 294 TYR A N 1
ATOM 2249 C CA . TYR A 1 294 ? -21.046 -15.564 -7.339 1.00 94.50 294 TYR A CA 1
ATOM 2250 C C . TYR A 1 294 ? -22.364 -15.723 -6.587 1.00 94.50 294 TYR A C 1
ATOM 2252 O O . TYR A 1 294 ? -23.089 -16.696 -6.790 1.00 94.50 294 TYR A O 1
ATOM 2260 N N . ASP A 1 295 ? -22.671 -14.757 -5.735 1.00 90.75 295 ASP A N 1
ATOM 2261 C CA . ASP A 1 295 ? -23.890 -14.701 -4.945 1.00 90.75 295 ASP A CA 1
ATOM 2262 C C . ASP A 1 295 ? -24.664 -13.419 -5.320 1.00 90.75 295 ASP A C 1
ATOM 2264 O O . ASP A 1 295 ? -24.340 -12.329 -4.835 1.00 90.75 295 ASP A O 1
ATOM 2268 N N . PRO A 1 296 ? -25.654 -13.507 -6.235 1.00 87.31 296 PRO A N 1
ATOM 2269 C CA . PRO A 1 296 ? -26.382 -12.340 -6.737 1.00 87.31 296 PRO A CA 1
ATOM 2270 C C . PRO A 1 296 ? -27.185 -11.622 -5.648 1.00 87.31 296 PRO A C 1
ATOM 2272 O O . PRO A 1 296 ? -27.428 -10.416 -5.765 1.00 87.31 296 PRO A O 1
ATOM 2275 N N . ASP A 1 297 ? -27.568 -12.356 -4.602 1.00 84.12 297 ASP A N 1
ATOM 2276 C CA . ASP A 1 297 ? -28.387 -11.887 -3.490 1.00 84.12 297 ASP A CA 1
ATOM 2277 C C . ASP A 1 297 ? -27.544 -11.428 -2.298 1.00 84.12 297 ASP A C 1
ATOM 2279 O O . ASP A 1 297 ? -28.087 -10.983 -1.281 1.00 84.12 297 ASP A O 1
ATOM 2283 N N . PHE A 1 298 ? -26.215 -11.461 -2.414 1.00 79.56 298 PHE A N 1
ATOM 2284 C CA . PHE A 1 298 ? -25.333 -10.975 -1.369 1.00 79.56 298 PHE A CA 1
ATOM 2285 C C . PHE A 1 298 ? -25.461 -9.455 -1.206 1.00 79.56 298 PHE A C 1
ATOM 2287 O O . PHE A 1 298 ? -24.907 -8.664 -1.969 1.00 79.56 298 PHE A O 1
ATOM 2294 N N . ARG A 1 299 ? -26.203 -9.028 -0.177 1.00 64.56 299 ARG A N 1
ATOM 2295 C CA . ARG A 1 299 ? -26.478 -7.609 0.135 1.00 64.56 299 ARG A CA 1
ATOM 2296 C C . ARG A 1 299 ? -25.625 -7.048 1.268 1.00 64.56 299 ARG A C 1
ATOM 2298 O O . ARG A 1 299 ? -26.072 -6.176 2.013 1.00 64.56 299 ARG A O 1
ATOM 2305 N N . PHE A 1 300 ? -24.404 -7.545 1.426 1.00 63.41 300 PHE A N 1
ATOM 2306 C CA . PHE A 1 300 ? -23.523 -7.122 2.510 1.00 63.41 300 PHE A CA 1
ATOM 2307 C C . PHE A 1 300 ? -22.546 -6.033 2.056 1.00 63.41 300 PHE A C 1
ATOM 2309 O O . PHE A 1 300 ? -21.328 -6.187 2.139 1.00 63.41 300 PHE A O 1
ATOM 2316 N N . ASP A 1 301 ? -23.075 -4.891 1.610 1.00 64.25 301 ASP A N 1
ATOM 2317 C CA . ASP A 1 301 ? -22.249 -3.692 1.471 1.00 64.25 301 ASP A CA 1
ATOM 2318 C C . ASP A 1 301 ? -21.824 -3.292 2.886 1.00 64.25 301 ASP A C 1
ATOM 2320 O O . ASP A 1 301 ? -22.614 -2.706 3.619 1.00 64.25 301 ASP A O 1
ATOM 2324 N N . ARG A 1 302 ? -20.612 -3.648 3.325 1.00 81.12 302 ARG A N 1
ATOM 2325 C CA . ARG A 1 302 ? -20.087 -3.336 4.678 1.00 81.12 302 ARG A CA 1
ATOM 2326 C C . ARG A 1 302 ? -19.886 -1.855 4.906 1.00 81.12 302 ARG A C 1
ATOM 2328 O O . ARG A 1 302 ? -19.875 -1.374 6.033 1.00 81.12 302 ARG A O 1
ATOM 2335 N N . TYR A 1 303 ? -19.728 -1.131 3.817 1.00 92.00 303 TYR A N 1
ATOM 2336 C CA . TYR A 1 303 ? -19.628 0.307 3.723 1.00 92.00 303 TYR A CA 1
ATOM 2337 C C . TYR A 1 303 ? -19.908 0.678 2.271 1.00 92.00 303 TYR A C 1
ATOM 2339 O O . TYR A 1 303 ? -19.818 -0.156 1.373 1.00 92.00 303 TYR A O 1
ATOM 2347 N N . ASP A 1 304 ? -20.277 1.930 2.050 1.00 87.25 304 ASP A N 1
ATOM 2348 C CA . ASP A 1 304 ? -20.531 2.439 0.713 1.00 87.25 304 ASP A CA 1
ATOM 2349 C C . ASP A 1 304 ? -19.311 3.197 0.169 1.00 87.25 304 ASP A C 1
ATOM 2351 O O . ASP A 1 304 ? -18.298 3.433 0.841 1.00 87.25 304 ASP A O 1
ATOM 2355 N N . SER A 1 305 ? -19.438 3.652 -1.070 1.00 90.38 305 SER A N 1
ATOM 2356 C CA . SER A 1 305 ? -18.431 4.462 -1.742 1.00 90.38 305 SER A CA 1
ATOM 2357 C C . SER A 1 305 ? -18.243 5.864 -1.134 1.00 90.38 305 SER A C 1
ATOM 2359 O O . SER A 1 305 ? -17.437 6.638 -1.650 1.00 90.38 305 SER A O 1
ATOM 2361 N N . SER A 1 306 ? -18.965 6.233 -0.068 1.00 91.75 306 SER A N 1
ATOM 2362 C CA . SER A 1 306 ? -18.856 7.540 0.594 1.00 91.75 306 SER A CA 1
ATOM 2363 C C . SER A 1 306 ? -17.785 7.579 1.693 1.00 91.75 306 SER A C 1
ATOM 2365 O O . SER A 1 306 ? -17.430 8.668 2.167 1.00 91.75 306 SER A O 1
ATOM 2367 N N . CYS A 1 307 ? -17.225 6.427 2.093 1.00 93.81 307 CYS A N 1
ATOM 2368 C CA . CYS A 1 307 ? -16.165 6.381 3.098 1.00 93.81 307 CYS A CA 1
ATOM 2369 C C . CYS A 1 307 ? -14.935 7.194 2.653 1.00 93.81 307 CYS A C 1
ATOM 2371 O O . CYS A 1 307 ? -14.219 6.843 1.717 1.00 93.81 307 CYS A O 1
ATOM 2373 N N . LYS A 1 308 ? -14.651 8.283 3.376 1.00 92.62 308 LYS A N 1
ATOM 2374 C CA . LYS A 1 308 ? -13.640 9.289 2.993 1.00 92.62 308 LYS A CA 1
ATOM 2375 C C . LYS A 1 308 ? -12.192 8.794 3.009 1.00 92.62 308 LYS A C 1
ATOM 2377 O O . LYS A 1 308 ? -11.322 9.482 2.482 1.00 92.62 308 LYS A O 1
ATOM 2382 N N . GLU A 1 309 ? -11.918 7.650 3.633 1.00 94.81 309 GLU A N 1
ATOM 2383 C CA . GLU A 1 309 ? -10.571 7.067 3.643 1.00 94.81 309 GLU A CA 1
ATOM 2384 C C . GLU A 1 309 ? -10.264 6.239 2.390 1.00 94.81 309 GLU A C 1
ATOM 2386 O O . GLU A 1 309 ? -9.084 6.000 2.103 1.00 94.81 309 GLU A O 1
ATOM 2391 N N . ILE A 1 310 ? -11.289 5.878 1.606 1.00 95.31 310 ILE A N 1
ATOM 2392 C CA . ILE A 1 310 ? -11.113 5.270 0.287 1.00 95.31 310 ILE A CA 1
ATOM 2393 C C . ILE A 1 310 ? -10.366 6.268 -0.598 1.00 95.31 310 ILE A C 1
ATOM 2395 O O . ILE A 1 310 ? -10.820 7.385 -0.849 1.00 95.31 310 ILE A O 1
ATOM 2399 N N . PHE A 1 311 ? -9.182 5.872 -1.069 1.00 94.12 311 PHE A N 1
ATOM 2400 C CA . PHE A 1 311 ? -8.444 6.665 -2.044 1.00 94.12 311 PHE A CA 1
ATOM 2401 C C . PHE A 1 311 ? -9.254 6.770 -3.338 1.00 94.12 311 PHE A C 1
ATOM 2403 O O . PHE A 1 311 ? -9.830 5.778 -3.773 1.00 94.12 311 PHE A O 1
ATOM 2410 N N . LYS A 1 312 ? -9.265 7.946 -3.979 1.00 92.69 312 LYS A N 1
ATOM 2411 C CA . LYS A 1 312 ? -10.084 8.193 -5.176 1.00 92.69 312 LYS A CA 1
ATOM 2412 C C . LYS A 1 312 ? -9.886 7.116 -6.245 1.00 92.69 312 LYS A C 1
ATOM 2414 O O . LYS A 1 312 ? -10.875 6.613 -6.752 1.00 92.69 312 LYS A O 1
ATOM 2419 N N . GLY A 1 313 ? -8.645 6.714 -6.525 1.00 93.88 313 GLY A N 1
ATOM 2420 C CA . GLY A 1 313 ? -8.350 5.671 -7.514 1.00 93.88 313 GLY A CA 1
ATOM 2421 C C . GLY A 1 313 ? -8.801 4.257 -7.126 1.00 93.88 313 GLY A C 1
ATOM 2422 O O . GLY A 1 313 ? -8.871 3.399 -7.986 1.00 93.88 313 GLY A O 1
ATOM 2423 N N . TRP A 1 314 ? -9.137 3.992 -5.862 1.00 96.56 314 TRP A N 1
ATOM 2424 C CA . TRP A 1 314 ? -9.686 2.699 -5.418 1.00 96.56 314 TRP A CA 1
ATOM 2425 C C . TRP A 1 314 ? -11.218 2.701 -5.390 1.00 96.56 314 TRP A C 1
ATOM 2427 O O . TRP A 1 314 ? -11.844 1.658 -5.231 1.00 96.56 314 TRP A O 1
ATOM 2437 N N . ASN A 1 315 ? -11.846 3.871 -5.531 1.00 96.19 315 ASN A N 1
ATOM 2438 C CA . ASN A 1 315 ? -13.293 4.019 -5.464 1.00 96.19 315 ASN A CA 1
ATOM 2439 C C . ASN A 1 315 ? -13.945 3.737 -6.824 1.00 96.19 315 ASN A C 1
ATOM 2441 O O . ASN A 1 315 ? -14.417 4.636 -7.519 1.00 96.19 315 ASN A O 1
ATOM 2445 N N . CYS A 1 316 ? -13.956 2.466 -7.209 1.00 95.44 316 CYS A N 1
ATOM 2446 C CA . CYS A 1 316 ? -14.419 2.021 -8.521 1.00 95.44 316 CYS A CA 1
ATOM 2447 C C . CYS A 1 316 ? -15.900 2.325 -8.781 1.00 95.44 316 CYS A C 1
ATOM 2449 O O . CYS A 1 316 ? -16.279 2.556 -9.927 1.00 95.44 316 CYS A O 1
ATOM 2451 N N . ILE A 1 317 ? -16.720 2.389 -7.725 1.00 94.12 317 ILE A N 1
ATOM 2452 C CA . ILE A 1 317 ? -18.128 2.787 -7.825 1.00 94.12 317 ILE A CA 1
ATOM 2453 C C . ILE A 1 317 ? -18.236 4.266 -8.222 1.00 94.12 317 ILE A C 1
ATOM 2455 O O . ILE A 1 317 ? -18.938 4.578 -9.179 1.00 94.12 317 ILE A O 1
ATOM 2459 N N . LEU A 1 318 ? -17.528 5.179 -7.539 1.00 94.12 318 LEU A N 1
ATOM 2460 C CA . LEU A 1 318 ? -17.548 6.608 -7.900 1.00 94.12 318 LEU A CA 1
ATOM 2461 C C . LEU A 1 318 ? -16.863 6.897 -9.239 1.00 94.12 318 LEU A C 1
ATOM 2463 O O . LEU A 1 318 ? -17.216 7.870 -9.902 1.00 94.12 318 LEU A O 1
ATOM 2467 N N . ASN A 1 319 ? -15.901 6.066 -9.635 1.00 94.81 319 ASN A N 1
ATOM 2468 C CA . ASN A 1 319 ? -15.219 6.190 -10.921 1.00 94.81 319 ASN A CA 1
ATOM 2469 C C . ASN A 1 319 ? -15.939 5.437 -12.054 1.00 94.81 319 ASN A C 1
ATOM 2471 O O . ASN A 1 319 ? -15.383 5.313 -13.140 1.00 94.81 319 ASN A O 1
ATOM 2475 N N . ASN A 1 320 ? -17.169 4.962 -11.824 1.00 93.56 320 ASN A N 1
ATOM 2476 C CA . ASN A 1 320 ? -18.030 4.330 -12.827 1.00 93.56 320 ASN A CA 1
ATOM 2477 C C . ASN A 1 320 ? -17.403 3.114 -13.541 1.00 93.56 320 ASN A C 1
ATOM 2479 O O . ASN A 1 320 ? -17.675 2.888 -14.720 1.00 93.56 320 ASN A O 1
ATOM 2483 N N . LYS A 1 321 ? -16.592 2.302 -12.847 1.00 95.19 321 LYS A N 1
ATOM 2484 C CA . LYS A 1 321 ? -16.167 1.001 -13.393 1.00 95.19 321 LYS A CA 1
ATOM 2485 C C . LYS A 1 321 ? -17.401 0.114 -13.581 1.00 95.19 321 LYS A C 1
ATOM 2487 O O . LYS A 1 321 ? -18.215 -0.027 -12.669 1.00 95.19 321 LYS A O 1
ATOM 2492 N N . SER A 1 322 ? -17.527 -0.487 -14.761 1.00 94.56 322 SER A N 1
ATOM 2493 C CA . SER A 1 322 ? -18.740 -1.186 -15.212 1.00 94.56 322 SER A CA 1
ATOM 2494 C C . SER A 1 322 ? -19.205 -2.292 -14.260 1.00 94.56 322 SER A C 1
ATOM 2496 O O . SER A 1 322 ? -20.378 -2.331 -13.902 1.00 94.56 322 SER A O 1
ATOM 2498 N N . ASN A 1 323 ? -18.288 -3.141 -13.792 1.00 95.25 323 ASN A N 1
ATOM 2499 C CA . ASN A 1 323 ? -18.571 -4.247 -12.872 1.00 95.25 323 ASN A CA 1
ATOM 2500 C C . ASN A 1 323 ? -18.388 -3.877 -11.386 1.00 95.25 323 ASN A C 1
ATOM 2502 O O . ASN A 1 323 ? -18.402 -4.766 -10.541 1.00 95.25 323 ASN A O 1
ATOM 2506 N N . ALA A 1 324 ? -18.215 -2.595 -11.026 1.00 93.75 324 ALA A N 1
ATOM 2507 C CA . ALA A 1 324 ? -17.840 -2.200 -9.660 1.00 93.75 324 ALA A CA 1
ATOM 2508 C C . ALA A 1 324 ? -18.797 -2.716 -8.573 1.00 93.75 324 ALA A C 1
ATOM 2510 O O . ALA A 1 324 ? -18.359 -3.055 -7.478 1.00 93.75 324 ALA A O 1
ATOM 2511 N N . ARG A 1 325 ? -20.100 -2.782 -8.875 1.00 91.69 325 ARG A N 1
ATOM 2512 C CA . ARG A 1 325 ? -21.127 -3.286 -7.946 1.00 91.69 325 ARG A CA 1
ATOM 2513 C C . ARG A 1 325 ? -21.201 -4.811 -7.881 1.00 91.69 325 ARG A C 1
ATOM 2515 O O . ARG A 1 325 ? -21.758 -5.339 -6.929 1.00 91.69 325 ARG A O 1
ATOM 2522 N N . ASP A 1 326 ? -20.657 -5.508 -8.873 1.00 92.50 326 ASP A N 1
ATOM 2523 C CA . ASP A 1 326 ? -20.658 -6.971 -8.911 1.00 92.50 326 ASP A CA 1
ATOM 2524 C C . ASP A 1 326 ? -19.421 -7.569 -8.233 1.00 92.50 326 ASP A C 1
ATOM 2526 O O . ASP A 1 326 ? -19.468 -8.712 -7.791 1.00 92.50 326 ASP A O 1
ATOM 2530 N N . ILE A 1 327 ? -18.343 -6.791 -8.063 1.00 93.94 327 ILE A N 1
ATOM 2531 C CA . ILE A 1 327 ? -17.107 -7.236 -7.392 1.00 93.94 327 ILE A CA 1
ATOM 2532 C C . ILE A 1 327 ? -17.394 -7.819 -5.998 1.00 93.94 327 ILE A C 1
ATOM 2534 O O . ILE A 1 327 ? -16.807 -8.842 -5.638 1.00 93.94 327 ILE A O 1
ATOM 2538 N N . VAL A 1 328 ? -18.289 -7.187 -5.228 1.00 92.44 328 VAL A N 1
ATOM 2539 C CA . VAL A 1 328 ? -18.642 -7.583 -3.849 1.00 92.44 328 VAL A CA 1
ATOM 2540 C C . VAL A 1 328 ? -19.585 -8.785 -3.766 1.00 92.44 328 VAL A C 1
ATOM 2542 O O . VAL A 1 328 ? -19.750 -9.350 -2.690 1.00 92.44 328 VAL A O 1
ATOM 2545 N N . LYS A 1 329 ? -20.193 -9.188 -4.887 1.00 92.81 329 LYS A N 1
ATOM 2546 C CA . LYS A 1 329 ? -21.087 -10.356 -4.958 1.00 92.81 329 LYS A CA 1
ATOM 2547 C C . LYS A 1 329 ? -20.325 -11.673 -5.050 1.00 92.81 329 LYS A C 1
ATOM 2549 O O . LYS A 1 329 ? -20.896 -12.739 -4.864 1.00 92.81 329 LYS A O 1
ATOM 2554 N N . TRP A 1 330 ? -19.030 -11.618 -5.339 1.00 94.06 330 TRP A N 1
ATOM 2555 C CA . TRP A 1 330 ? -18.163 -12.785 -5.302 1.00 94.06 330 TRP A CA 1
ATOM 2556 C C . TRP A 1 330 ? -17.720 -13.060 -3.867 1.00 94.06 330 TRP A C 1
ATOM 2558 O O . TRP A 1 330 ? -17.171 -12.175 -3.210 1.00 94.06 330 TRP A O 1
ATOM 2568 N N . ARG A 1 331 ? -17.907 -14.298 -3.397 1.00 92.75 331 ARG A N 1
ATOM 2569 C CA . ARG A 1 331 ? -17.481 -14.759 -2.067 1.00 92.75 331 ARG A CA 1
ATOM 2570 C C . ARG A 1 331 ? -16.498 -15.911 -2.179 1.00 92.75 331 ARG A C 1
ATOM 2572 O O . ARG A 1 331 ? -16.697 -16.821 -2.979 1.00 92.75 331 ARG A O 1
ATOM 2579 N N . TRP A 1 332 ? -15.459 -15.884 -1.356 1.00 95.12 332 TRP A N 1
ATOM 2580 C CA . TRP A 1 332 ? -14.527 -16.998 -1.252 1.00 95.12 332 TRP A CA 1
ATOM 2581 C C . TRP A 1 332 ? -15.153 -18.121 -0.425 1.00 95.12 332 TRP A C 1
ATOM 2583 O O . TRP A 1 332 ? -15.546 -17.900 0.723 1.00 95.12 332 TRP A O 1
ATOM 2593 N N . LYS A 1 333 ? -15.245 -19.320 -1.005 1.00 94.88 333 LYS A N 1
ATOM 2594 C CA . LYS A 1 333 ? -15.648 -20.541 -0.309 1.00 94.88 333 LYS A CA 1
ATOM 2595 C C . LYS A 1 333 ? -14.437 -21.475 -0.213 1.00 94.88 333 LYS A C 1
ATOM 2597 O O . LYS A 1 333 ? -14.068 -22.069 -1.232 1.00 94.88 333 LYS A O 1
ATOM 2602 N N . PRO A 1 334 ? -13.828 -21.612 0.979 1.00 95.56 334 PRO A N 1
ATOM 2603 C CA . PRO A 1 334 ? -12.853 -22.664 1.238 1.00 95.56 334 PRO A CA 1
ATOM 2604 C C . PRO A 1 334 ? -13.436 -24.043 0.922 1.00 95.56 334 PRO A C 1
ATOM 2606 O O . PRO A 1 334 ? -14.643 -24.256 1.041 1.00 95.56 334 PRO A O 1
ATOM 2609 N N . ARG A 1 335 ? -12.594 -24.998 0.529 1.00 92.81 335 ARG A N 1
ATOM 2610 C CA . ARG A 1 335 ? -13.061 -26.309 0.050 1.00 92.81 335 ARG A CA 1
ATOM 2611 C C . ARG A 1 335 ? -13.893 -27.073 1.084 1.00 92.81 335 ARG A C 1
ATOM 2613 O O . ARG A 1 335 ? -14.926 -27.639 0.736 1.00 92.81 335 ARG A O 1
ATOM 2620 N N . ASN A 1 336 ? -13.444 -27.063 2.338 1.00 90.25 336 ASN A N 1
ATOM 2621 C CA . ASN A 1 336 ? -13.969 -27.927 3.399 1.00 90.25 336 ASN A CA 1
ATOM 2622 C C . ASN A 1 336 ? -14.629 -27.156 4.552 1.00 90.25 336 ASN A C 1
ATOM 2624 O O . ASN A 1 336 ? -14.945 -27.760 5.569 1.00 90.25 336 ASN A O 1
ATOM 2628 N N . CYS A 1 337 ? -14.804 -25.838 4.434 1.00 92.25 337 CYS A N 1
ATOM 2629 C CA . CYS A 1 337 ? -15.436 -25.032 5.477 1.00 92.25 337 CYS A CA 1
ATOM 2630 C C . CYS A 1 337 ? -16.037 -23.741 4.907 1.00 92.25 337 CYS A C 1
ATOM 2632 O O . CYS A 1 337 ? -15.988 -23.475 3.705 1.00 92.25 337 CYS A O 1
ATOM 2634 N N . ASN A 1 338 ? -16.579 -22.905 5.791 1.00 90.25 338 ASN A N 1
ATOM 2635 C CA . ASN A 1 338 ? -17.086 -21.587 5.437 1.00 90.25 338 ASN A CA 1
ATOM 2636 C C . ASN A 1 338 ? -16.153 -20.477 5.932 1.00 90.25 338 ASN A C 1
ATOM 2638 O O . ASN A 1 338 ? -15.666 -20.520 7.057 1.00 90.25 338 ASN A O 1
ATOM 2642 N N . LEU A 1 339 ? -15.987 -19.430 5.120 1.00 92.62 339 LEU A N 1
ATOM 2643 C CA . LEU A 1 339 ? -15.416 -18.154 5.551 1.00 92.62 339 LEU A CA 1
ATOM 2644 C C . LEU A 1 339 ? -16.553 -17.127 5.695 1.00 92.62 339 LEU A C 1
ATOM 2646 O O . LEU A 1 339 ? -16.933 -16.488 4.707 1.00 92.62 339 LEU A O 1
ATOM 2650 N N . PRO A 1 340 ? -17.176 -17.002 6.880 1.00 88.94 340 PRO A N 1
ATOM 2651 C CA . PRO A 1 340 ? -18.257 -16.050 7.072 1.00 88.94 340 PRO A CA 1
ATOM 2652 C C . PRO A 1 340 ? -17.724 -14.607 7.103 1.00 88.94 340 PRO A C 1
ATOM 2654 O O . PRO A 1 340 ? -16.657 -14.355 7.669 1.00 88.94 340 PRO A O 1
ATOM 2657 N N . PRO A 1 341 ? -18.489 -13.637 6.570 1.00 91.88 341 PRO A N 1
ATOM 2658 C CA . PRO A 1 341 ? -18.259 -12.221 6.820 1.00 91.88 341 PRO A CA 1
ATOM 2659 C C . PRO A 1 341 ? -18.122 -11.923 8.314 1.00 91.88 341 PRO A C 1
ATOM 2661 O O . PRO A 1 341 ? -18.979 -12.332 9.102 1.00 91.88 341 PRO A O 1
ATOM 2664 N N . PHE A 1 342 ? -17.088 -11.186 8.723 1.00 94.50 342 PHE A N 1
ATOM 2665 C CA . PHE A 1 342 ? -16.980 -10.794 10.126 1.00 94.50 342 PHE A CA 1
ATOM 2666 C C . PHE A 1 342 ? -18.041 -9.750 10.502 1.00 94.50 342 PHE A C 1
ATOM 2668 O O . PHE A 1 342 ? -18.317 -8.811 9.751 1.00 94.50 342 PHE A O 1
ATOM 2675 N N . ASP A 1 343 ? -18.596 -9.879 11.708 1.00 94.75 343 ASP A N 1
ATOM 2676 C CA . ASP A 1 343 ? -19.469 -8.864 12.297 1.00 94.75 343 ASP A CA 1
ATOM 2677 C C . ASP A 1 343 ? -18.610 -7.702 12.841 1.00 94.75 343 ASP A C 1
ATOM 2679 O O . ASP A 1 343 ? -17.811 -7.908 13.765 1.00 94.75 343 ASP A O 1
ATOM 2683 N N . PRO A 1 344 ? -18.751 -6.475 12.304 1.00 95.88 344 PRO A N 1
ATOM 2684 C CA . PRO A 1 344 ? -17.934 -5.340 12.718 1.00 95.88 344 PRO A CA 1
ATOM 2685 C C . PRO A 1 344 ? -18.209 -4.854 14.140 1.00 95.88 344 PRO A C 1
ATOM 2687 O O . PRO A 1 344 ? -17.291 -4.352 14.792 1.00 95.88 344 PRO A O 1
ATOM 2690 N N . LEU A 1 345 ? -19.435 -5.003 14.644 1.00 95.75 345 LEU A N 1
ATOM 2691 C CA . LEU A 1 345 ? -19.761 -4.647 16.021 1.00 95.75 345 LEU A CA 1
ATOM 2692 C C . LEU A 1 345 ? -19.139 -5.663 16.978 1.00 95.75 345 LEU A C 1
ATOM 2694 O O . LEU A 1 345 ? -18.458 -5.275 17.931 1.00 95.75 345 LEU A O 1
ATOM 2698 N N . LYS A 1 346 ? -19.291 -6.958 16.676 1.00 96.12 346 LYS A N 1
ATOM 2699 C CA . LYS A 1 346 ? -18.640 -8.026 17.443 1.00 96.12 346 LYS A CA 1
ATOM 2700 C C . LYS A 1 346 ? -17.121 -7.882 17.418 1.00 96.12 346 LYS A C 1
ATOM 2702 O O . LYS A 1 346 ? -16.483 -8.083 18.448 1.00 96.12 346 LYS A O 1
ATOM 2707 N N . PHE A 1 347 ? -16.532 -7.493 16.285 1.00 97.31 347 PHE A N 1
ATOM 2708 C CA . PHE A 1 347 ? -15.101 -7.204 16.190 1.00 97.31 347 PHE A CA 1
ATOM 2709 C C . PHE A 1 347 ? -14.686 -6.095 17.166 1.00 97.31 347 PHE A C 1
ATOM 2711 O O . PHE A 1 347 ? -13.789 -6.306 17.979 1.00 97.31 347 PHE A O 1
ATOM 2718 N N . LEU A 1 348 ? -15.363 -4.942 17.143 1.00 97.75 348 LEU A N 1
ATOM 2719 C CA . LEU A 1 348 ? -15.057 -3.822 18.042 1.00 97.75 348 LEU A CA 1
ATOM 2720 C C . LEU A 1 348 ? -15.163 -4.217 19.522 1.00 97.75 348 LEU A C 1
ATOM 2722 O O . LEU A 1 348 ? -14.304 -3.845 20.318 1.00 97.75 348 LEU A O 1
ATOM 2726 N N . GLN A 1 349 ? -16.180 -5.003 19.882 1.00 96.94 349 GLN A N 1
ATOM 2727 C CA . GLN A 1 349 ? -16.357 -5.529 21.239 1.00 96.94 349 GLN A CA 1
ATOM 2728 C C . GLN A 1 349 ? -15.252 -6.524 21.623 1.00 96.94 349 GLN A C 1
ATOM 2730 O O . GLN A 1 349 ? -14.694 -6.442 22.713 1.00 96.94 349 GLN A O 1
ATOM 2735 N N . THR A 1 350 ? -14.909 -7.443 20.719 1.00 96.38 350 THR A N 1
ATOM 2736 C CA . THR A 1 350 ? -13.929 -8.515 20.964 1.00 96.38 350 THR A CA 1
ATOM 2737 C C . THR A 1 350 ? -12.507 -7.978 21.094 1.00 96.38 350 THR A C 1
ATOM 2739 O O . THR A 1 350 ? -11.709 -8.512 21.863 1.00 96.38 350 THR A O 1
ATOM 2742 N N . TYR A 1 351 ? -12.165 -6.944 20.327 1.00 96.81 351 TYR A N 1
ATOM 2743 C CA . TYR A 1 351 ? -10.831 -6.339 20.286 1.00 96.81 351 TYR A CA 1
ATOM 2744 C C . TYR A 1 351 ? -10.783 -4.994 21.021 1.00 96.81 351 TYR A C 1
ATOM 2746 O O . TYR A 1 351 ? -9.924 -4.155 20.745 1.00 96.81 351 TYR A O 1
ATOM 2754 N N . LYS A 1 352 ? -11.695 -4.784 21.975 1.00 96.88 352 LYS A N 1
ATOM 2755 C CA . LYS A 1 352 ? -11.664 -3.626 22.865 1.00 96.88 352 LYS A CA 1
ATOM 2756 C C . LYS A 1 352 ? -10.298 -3.509 23.554 1.00 96.88 352 LYS A C 1
ATOM 2758 O O . LYS A 1 352 ? -9.693 -4.522 23.892 1.00 96.88 352 LYS A O 1
ATOM 2763 N N . ASP A 1 353 ? -9.832 -2.275 23.740 1.00 97.69 353 ASP A N 1
ATOM 2764 C CA . ASP A 1 353 ? -8.569 -1.952 24.414 1.00 97.69 353 ASP A CA 1
ATOM 2765 C C . ASP A 1 353 ? -7.317 -2.520 23.710 1.00 97.69 353 ASP A C 1
ATOM 2767 O O . ASP A 1 353 ? -6.279 -2.723 24.339 1.00 97.69 353 ASP A O 1
ATOM 2771 N N . THR A 1 354 ? -7.393 -2.753 22.392 1.00 97.44 354 THR A N 1
ATOM 2772 C CA . THR A 1 354 ? -6.264 -3.240 21.578 1.00 97.44 354 THR A CA 1
ATOM 2773 C C . THR A 1 354 ? -5.794 -2.229 20.533 1.00 97.44 354 THR A C 1
ATOM 2775 O O . THR A 1 354 ? -6.546 -1.380 20.044 1.00 97.44 354 THR A O 1
ATOM 2778 N N . ASN A 1 355 ? -4.526 -2.348 20.151 1.00 97.62 355 ASN A N 1
ATOM 2779 C CA . ASN A 1 355 ? -3.900 -1.565 19.095 1.00 97.62 355 ASN A CA 1
ATOM 2780 C C . ASN A 1 355 ? -3.446 -2.490 17.956 1.00 97.62 355 ASN A C 1
ATOM 2782 O O . ASN A 1 355 ? -2.689 -3.434 18.178 1.00 97.62 355 ASN A O 1
ATOM 2786 N N . ILE A 1 356 ? -3.903 -2.220 16.735 1.00 98.50 356 ILE A N 1
ATOM 2787 C CA . ILE A 1 356 ? -3.662 -3.034 15.541 1.00 98.50 356 ILE A CA 1
ATOM 2788 C C . ILE A 1 356 ? -2.857 -2.220 14.525 1.00 98.50 356 ILE A C 1
ATOM 2790 O O . ILE A 1 356 ? -3.303 -1.169 14.058 1.00 98.50 356 ILE A O 1
ATOM 2794 N N . GLY A 1 357 ? -1.683 -2.717 14.145 1.00 98.06 357 GLY A N 1
ATOM 2795 C CA . GLY A 1 357 ? -0.774 -2.060 13.210 1.00 98.06 357 GLY A CA 1
ATOM 2796 C C . GLY A 1 357 ? -0.629 -2.820 11.896 1.00 98.06 357 GLY A C 1
ATOM 2797 O O . GLY A 1 357 ? -0.121 -3.934 11.874 1.00 98.06 357 GLY A O 1
ATOM 2798 N N . PHE A 1 358 ? -0.993 -2.189 10.784 1.00 98.75 358 PHE A N 1
ATOM 2799 C CA . PHE A 1 358 ? -0.669 -2.635 9.430 1.00 98.75 358 PHE A CA 1
ATOM 2800 C C . PHE A 1 358 ? 0.673 -2.025 9.024 1.00 98.75 358 PHE A C 1
ATOM 2802 O O . PHE A 1 358 ? 0.789 -0.805 8.916 1.00 98.75 358 PHE A O 1
ATOM 2809 N N . VAL A 1 359 ? 1.689 -2.850 8.799 1.00 98.62 359 VAL A N 1
ATOM 2810 C CA . VAL A 1 359 ? 3.051 -2.409 8.477 1.00 98.62 359 VAL A CA 1
ATOM 2811 C C . VAL A 1 359 ? 3.417 -2.929 7.096 1.00 98.62 359 VAL A C 1
ATOM 2813 O O . VAL A 1 359 ? 3.418 -4.134 6.873 1.00 98.62 359 VAL A O 1
ATOM 2816 N N . GLY A 1 360 ? 3.685 -2.047 6.140 1.00 97.50 360 GLY A N 1
ATOM 2817 C CA . GLY A 1 360 ? 4.031 -2.502 4.795 1.00 97.50 360 GLY A CA 1
ATOM 2818 C C . GLY A 1 360 ? 3.714 -1.507 3.694 1.00 97.50 360 GLY A C 1
ATOM 2819 O O . GLY A 1 360 ? 3.685 -0.292 3.911 1.00 97.50 360 GLY A O 1
ATOM 2820 N N . ASP A 1 361 ? 3.503 -2.033 2.495 1.00 96.44 361 ASP A N 1
ATOM 2821 C CA . ASP A 1 361 ? 3.297 -1.243 1.286 1.00 96.44 361 ASP A CA 1
ATOM 2822 C C . ASP A 1 361 ? 1.844 -0.740 1.137 1.00 96.44 361 ASP A C 1
ATOM 2824 O O . ASP A 1 361 ? 0.989 -0.850 2.027 1.00 96.44 361 ASP A O 1
ATOM 2828 N N . SER A 1 362 ? 1.544 -0.156 -0.026 1.00 96.38 362 SER A N 1
ATOM 2829 C CA . SER A 1 362 ? 0.226 0.402 -0.330 1.00 96.38 362 SER A CA 1
ATOM 2830 C C . SER A 1 362 ? -0.916 -0.619 -0.319 1.00 96.38 362 SER A C 1
ATOM 2832 O O . SER A 1 362 ? -2.070 -0.202 -0.198 1.00 96.38 362 SER A O 1
ATOM 2834 N N . LEU A 1 363 ? -0.642 -1.924 -0.382 1.00 97.81 363 LEU A N 1
ATOM 2835 C CA . LEU A 1 363 ? -1.665 -2.967 -0.348 1.00 97.81 363 LEU A CA 1
ATOM 2836 C C . LEU A 1 363 ? -2.100 -3.250 1.090 1.00 97.81 363 LEU A C 1
ATOM 2838 O O . LEU A 1 363 ? -3.285 -3.472 1.335 1.00 97.81 363 LEU A O 1
ATOM 2842 N N . ASN A 1 364 ? -1.196 -3.125 2.069 1.00 97.31 364 ASN A N 1
ATOM 2843 C CA . ASN A 1 364 ? -1.615 -3.085 3.474 1.00 97.31 364 ASN A CA 1
ATOM 2844 C C . ASN A 1 364 ? -2.433 -1.833 3.783 1.00 97.31 364 ASN A C 1
ATOM 2846 O O . ASN A 1 364 ? -3.405 -1.912 4.532 1.00 97.31 364 ASN A O 1
ATOM 2850 N N . ARG A 1 365 ? -2.126 -0.690 3.150 1.00 98.00 365 ARG A N 1
ATOM 2851 C CA . ARG A 1 365 ? -3.015 0.480 3.225 1.00 98.00 365 ARG A CA 1
ATOM 2852 C C . ARG A 1 365 ? -4.395 0.172 2.638 1.00 98.00 365 ARG A C 1
ATOM 2854 O O . ARG A 1 365 ? -5.392 0.611 3.203 1.00 98.00 365 ARG A O 1
ATOM 2861 N N . ASN A 1 366 ? -4.458 -0.550 1.520 1.00 97.75 366 ASN A N 1
ATOM 2862 C CA . ASN A 1 366 ? -5.714 -0.937 0.877 1.00 97.75 366 ASN A CA 1
ATOM 2863 C C . ASN A 1 366 ? -6.595 -1.763 1.831 1.00 97.75 366 ASN A C 1
ATOM 2865 O O . ASN A 1 366 ? -7.766 -1.433 2.012 1.00 97.75 366 ASN A O 1
ATOM 2869 N N . MET A 1 367 ? -6.003 -2.766 2.490 1.00 98.25 367 MET A N 1
ATOM 2870 C CA . MET A 1 367 ? -6.662 -3.624 3.483 1.00 98.25 367 MET A CA 1
ATOM 2871 C C . MET A 1 367 ? -7.073 -2.862 4.751 1.00 98.25 367 MET A C 1
ATOM 2873 O O . MET A 1 367 ? -8.214 -2.978 5.202 1.00 98.25 367 MET A O 1
ATOM 2877 N N . PHE A 1 368 ? -6.181 -2.018 5.282 1.00 98.69 368 PHE A N 1
ATOM 2878 C CA . PHE A 1 368 ? -6.446 -1.139 6.425 1.00 98.69 368 PHE A CA 1
ATOM 2879 C C . PHE A 1 368 ? -7.645 -0.214 6.181 1.00 98.69 368 PHE A C 1
ATOM 2881 O O . PHE A 1 368 ? -8.479 -0.030 7.067 1.00 98.69 368 PHE A O 1
ATOM 2888 N N . VAL A 1 369 ? -7.745 0.379 4.985 1.00 98.56 369 VAL A N 1
ATOM 2889 C CA . VAL A 1 369 ? -8.859 1.273 4.638 1.00 98.56 369 VAL A CA 1
ATOM 2890 C C . VAL A 1 369 ? -10.181 0.507 4.574 1.00 98.56 369 VAL A C 1
ATOM 2892 O O . VAL A 1 369 ? -11.174 1.010 5.093 1.00 98.56 369 VAL A O 1
ATOM 2895 N N . SER A 1 370 ? -10.195 -0.702 4.004 1.00 98.00 370 SER A N 1
ATOM 2896 C CA . SER A 1 370 ? -11.380 -1.576 4.003 1.00 98.00 370 SER A CA 1
ATOM 2897 C C . SER A 1 370 ? -11.852 -1.899 5.427 1.00 98.00 370 SER A C 1
ATOM 2899 O O . SER A 1 370 ? -13.031 -1.704 5.749 1.00 98.00 370 SER A O 1
ATOM 2901 N N . LEU A 1 371 ? -10.926 -2.269 6.323 1.00 98.50 371 LEU A N 1
ATOM 2902 C CA . LEU A 1 371 ? -11.248 -2.526 7.728 1.00 98.50 371 LEU A CA 1
ATOM 2903 C C . LEU A 1 371 ? -11.802 -1.264 8.395 1.00 98.50 371 LEU A C 1
ATOM 2905 O O . LEU A 1 371 ? -12.878 -1.294 8.987 1.00 98.50 371 LEU A O 1
ATOM 2909 N N . PHE A 1 372 ? -11.110 -0.131 8.251 1.00 98.38 372 PHE A N 1
ATOM 2910 C CA . PHE A 1 372 ? -11.554 1.144 8.807 1.00 98.38 372 PHE A CA 1
ATOM 2911 C C . PHE A 1 372 ? -12.973 1.507 8.359 1.00 98.38 372 PHE A C 1
ATOM 2913 O O . PHE A 1 372 ? -13.802 1.845 9.201 1.00 98.38 372 PHE A O 1
ATOM 2920 N N . CYS A 1 373 ? -13.260 1.446 7.056 1.00 97.56 373 CYS A N 1
ATOM 2921 C CA . CYS A 1 373 ? -14.567 1.814 6.516 1.00 97.56 373 CYS A CA 1
ATOM 2922 C C . CYS A 1 373 ? -15.676 0.890 7.031 1.00 97.56 373 CYS A C 1
ATOM 2924 O O . CYS A 1 373 ? -16.745 1.376 7.406 1.00 97.56 373 CYS A O 1
ATOM 2926 N N . THR A 1 374 ? -15.390 -0.409 7.137 1.00 97.19 374 THR A N 1
ATOM 2927 C CA . THR A 1 374 ? -16.298 -1.407 7.713 1.00 97.19 374 THR A CA 1
ATOM 2928 C C . THR A 1 374 ? -16.635 -1.088 9.175 1.00 97.19 374 THR A C 1
ATOM 2930 O O . THR A 1 374 ? -17.806 -0.994 9.540 1.00 97.19 374 THR A O 1
ATOM 2933 N N . LEU A 1 375 ? -15.628 -0.830 10.015 1.00 97.69 375 LEU A N 1
ATOM 2934 C CA . LEU A 1 375 ? -15.841 -0.502 11.431 1.00 97.69 375 LEU A CA 1
ATOM 2935 C C . LEU A 1 375 ? -16.507 0.870 11.619 1.00 97.69 375 LEU A C 1
ATOM 2937 O O . LEU A 1 375 ? -17.351 1.058 12.496 1.00 97.69 375 LEU A O 1
ATOM 2941 N N . LYS A 1 376 ? -16.164 1.841 10.766 1.00 96.25 376 LYS A N 1
ATOM 2942 C CA . LYS A 1 376 ? -16.699 3.207 10.818 1.00 96.25 376 LYS A CA 1
ATOM 2943 C C . LYS A 1 376 ? -18.210 3.260 10.600 1.00 96.25 376 LYS A C 1
ATOM 2945 O O . LYS A 1 376 ? -18.852 4.180 11.108 1.00 96.25 376 LYS A O 1
ATOM 2950 N N . ARG A 1 377 ? -18.775 2.293 9.873 1.00 94.06 377 ARG A N 1
ATOM 2951 C CA . ARG A 1 377 ? -20.222 2.199 9.651 1.00 94.06 377 ARG A CA 1
ATOM 2952 C C . ARG A 1 377 ? -21.000 1.930 10.937 1.00 94.06 377 ARG A C 1
ATOM 2954 O O . ARG A 1 377 ? -22.099 2.452 11.082 1.00 94.06 377 ARG A O 1
ATOM 2961 N N . VAL A 1 378 ? -20.434 1.150 11.858 1.00 94.31 378 VAL A N 1
ATOM 2962 C CA . VAL A 1 378 ? -21.091 0.774 13.124 1.00 94.31 378 VAL A CA 1
ATOM 2963 C C . VAL A 1 378 ? -20.611 1.589 14.327 1.00 94.31 378 VAL A C 1
ATOM 2965 O O . VAL A 1 378 ? -21.227 1.534 15.386 1.00 94.31 378 VAL A O 1
ATOM 2968 N N . SER A 1 379 ? -19.539 2.378 14.183 1.00 93.88 379 SER A N 1
ATOM 2969 C CA . SER A 1 379 ? -19.054 3.279 15.233 1.00 93.88 379 SER A CA 1
ATOM 2970 C C . SER A 1 379 ? -18.571 4.618 14.667 1.00 93.88 379 SER A C 1
ATOM 2972 O O . SER A 1 379 ? -17.544 4.726 13.991 1.00 93.88 379 SER A O 1
ATOM 2974 N N . SER A 1 380 ? -19.317 5.685 14.964 1.00 91.00 380 SER A N 1
ATOM 2975 C CA . SER A 1 380 ? -19.065 7.030 14.439 1.00 91.00 380 SER A CA 1
ATOM 2976 C C . SER A 1 380 ? -18.083 7.859 15.275 1.00 91.00 380 SER A C 1
ATOM 2978 O O . SER A 1 380 ? -17.516 8.822 14.751 1.00 91.00 380 SER A O 1
ATOM 2980 N N . GLU A 1 381 ? -17.821 7.504 16.530 1.00 94.75 381 GLU A N 1
ATOM 2981 C CA . GLU A 1 381 ? -16.920 8.249 17.419 1.00 94.75 381 GLU A CA 1
ATOM 2982 C C . GLU A 1 381 ? -15.467 7.816 17.227 1.00 94.75 381 GLU A C 1
ATOM 2984 O O . GLU A 1 381 ? -14.963 6.890 17.861 1.00 94.75 381 GLU A O 1
ATOM 2989 N N . VAL A 1 382 ? -14.786 8.500 16.305 1.00 96.56 382 VAL A N 1
ATOM 2990 C CA . VAL A 1 382 ? -13.437 8.129 15.877 1.00 96.56 382 VAL A CA 1
ATOM 2991 C C . VAL A 1 382 ? -12.506 9.332 15.883 1.00 96.56 382 VAL A C 1
ATOM 2993 O O . VAL A 1 382 ? -12.822 10.377 15.308 1.00 96.56 382 VAL A O 1
ATOM 2996 N N . LYS A 1 383 ? -11.323 9.168 16.478 1.00 96.69 383 LYS A N 1
ATOM 2997 C CA . LYS A 1 383 ? -10.265 10.183 16.531 1.00 96.69 383 LYS A CA 1
ATOM 2998 C C . LYS A 1 383 ? -9.084 9.772 15.658 1.00 96.69 383 LYS A C 1
ATOM 3000 O O . LYS A 1 383 ? -8.679 8.618 15.668 1.00 96.69 383 LYS A O 1
ATOM 3005 N N . LYS A 1 384 ? -8.499 10.718 14.918 1.00 96.38 384 LYS A N 1
ATOM 3006 C CA . LYS A 1 384 ? -7.256 10.472 14.167 1.00 96.38 384 LYS A CA 1
ATOM 3007 C C . LYS A 1 384 ? -6.097 10.171 15.119 1.00 96.38 384 LYS A C 1
ATOM 3009 O O . LYS A 1 384 ? -5.921 10.868 16.117 1.00 96.38 384 LYS A O 1
ATOM 3014 N N . TRP A 1 385 ? -5.273 9.203 14.743 1.00 94.50 385 TRP A N 1
ATOM 3015 C CA . TRP A 1 385 ? -4.097 8.748 15.473 1.00 94.50 385 TRP A CA 1
ATOM 3016 C C . TRP A 1 385 ? -2.903 8.643 14.510 1.00 94.50 385 TRP A C 1
ATOM 3018 O O . TRP A 1 385 ? -3.003 8.028 13.455 1.00 94.50 385 TRP A O 1
ATOM 3028 N N . ARG A 1 386 ? -1.798 9.324 14.829 1.00 92.00 386 ARG A N 1
ATOM 3029 C CA . ARG A 1 386 ? -0.529 9.335 14.066 1.00 92.00 386 ARG A CA 1
ATOM 3030 C C . ARG A 1 386 ? 0.788 9.281 14.885 1.00 92.00 386 ARG A C 1
ATOM 3032 O O . ARG A 1 386 ? 1.838 9.606 14.332 1.00 92.00 386 ARG A O 1
ATOM 3039 N N . PRO A 1 387 ? 0.807 8.952 16.191 1.00 91.75 387 PRO A N 1
ATOM 3040 C CA . PRO A 1 387 ? 2.056 8.618 16.876 1.00 91.75 387 PRO A CA 1
ATOM 3041 C C . PRO A 1 387 ? 2.837 7.444 16.253 1.00 91.75 387 PRO A C 1
ATOM 3043 O O . PRO A 1 387 ? 2.379 6.773 15.333 1.00 91.75 387 PRO A O 1
ATOM 3046 N N . ALA A 1 388 ? 4.047 7.211 16.777 1.00 85.06 388 ALA A N 1
ATOM 3047 C CA . ALA A 1 388 ? 4.905 6.066 16.441 1.00 85.06 388 ALA A CA 1
ATOM 3048 C C . ALA A 1 388 ? 5.248 5.901 14.942 1.00 85.06 388 ALA A C 1
ATOM 3050 O O . ALA A 1 388 ? 5.507 4.793 14.487 1.00 85.06 388 ALA A O 1
ATOM 3051 N N . GLY A 1 389 ? 5.270 6.999 14.178 1.00 86.06 389 GLY A N 1
ATOM 3052 C CA . GLY A 1 389 ? 5.633 6.978 12.755 1.00 86.06 389 GLY A CA 1
ATOM 3053 C C . GLY A 1 389 ? 4.501 6.557 11.812 1.00 86.06 389 GLY A C 1
ATOM 3054 O O . GLY A 1 389 ? 4.729 6.443 10.611 1.00 86.06 389 GLY A O 1
ATOM 3055 N N . ALA A 1 390 ? 3.280 6.369 12.324 1.00 92.94 390 ALA A N 1
ATOM 3056 C CA . ALA A 1 390 ? 2.137 5.989 11.504 1.00 92.94 390 ALA A CA 1
ATOM 3057 C C . ALA A 1 390 ? 1.800 7.045 10.437 1.00 92.94 390 ALA A C 1
ATOM 3059 O O . ALA A 1 390 ? 1.660 8.237 10.725 1.00 92.94 390 ALA A O 1
ATOM 3060 N N . ASP A 1 391 ? 1.586 6.583 9.205 1.00 94.31 391 ASP A N 1
ATOM 3061 C CA . ASP A 1 391 ? 1.102 7.406 8.090 1.00 94.31 391 ASP A CA 1
ATOM 3062 C C . ASP A 1 391 ? -0.379 7.762 8.303 1.00 94.31 391 ASP A C 1
ATOM 3064 O O . ASP A 1 391 ? -0.823 8.907 8.123 1.00 94.31 391 ASP A O 1
ATOM 3068 N N . ARG A 1 392 ? -1.157 6.770 8.753 1.00 95.50 392 ARG A N 1
ATOM 3069 C CA . ARG A 1 392 ? -2.583 6.894 9.074 1.00 95.50 392 ARG A CA 1
ATOM 3070 C C . ARG A 1 392 ? -2.930 6.074 10.301 1.00 95.50 392 ARG A C 1
ATOM 3072 O O . ARG A 1 392 ? -2.320 5.048 10.556 1.00 95.50 392 ARG A O 1
ATOM 3079 N N . GLY A 1 393 ? -3.961 6.493 11.015 1.00 97.19 393 GLY A N 1
ATOM 3080 C CA . GLY A 1 393 ? -4.492 5.726 12.126 1.00 97.19 393 GLY A CA 1
ATOM 3081 C C . GLY A 1 393 ? -5.710 6.386 12.740 1.00 97.19 393 GLY A C 1
ATOM 3082 O O . GLY A 1 393 ? -5.959 7.585 12.553 1.00 97.19 393 GLY A O 1
ATOM 3083 N N . PHE A 1 394 ? -6.484 5.572 13.442 1.00 98.31 394 PHE A N 1
ATOM 3084 C CA . PHE A 1 394 ? -7.775 5.930 13.996 1.00 98.31 394 PHE A CA 1
ATOM 3085 C C . PHE A 1 394 ? -8.027 5.164 15.286 1.00 98.31 394 PHE A C 1
ATOM 3087 O O . PHE A 1 394 ? -7.850 3.951 15.323 1.00 98.31 394 PHE A O 1
ATOM 3094 N N . THR A 1 395 ? -8.489 5.874 16.311 1.00 98.50 395 THR A N 1
ATOM 3095 C CA . THR A 1 395 ? -8.958 5.288 17.566 1.00 98.50 395 THR A CA 1
ATOM 3096 C C . THR A 1 395 ? -10.479 5.367 17.616 1.00 98.50 395 THR A C 1
ATOM 3098 O O . THR A 1 395 ? -11.042 6.466 17.552 1.00 98.50 395 THR A O 1
ATOM 3101 N N . PHE A 1 396 ? -11.133 4.215 17.732 1.00 98.44 396 PHE A N 1
ATOM 3102 C CA . PHE A 1 396 ? -12.565 4.071 17.987 1.00 98.44 396 PHE A CA 1
ATOM 3103 C C . PHE A 1 396 ? -12.804 4.256 19.484 1.00 98.44 396 PHE A C 1
ATOM 3105 O O . PHE A 1 396 ? -12.515 3.364 20.279 1.00 98.44 396 PHE A O 1
ATOM 3112 N N . LEU A 1 397 ? -13.274 5.443 19.874 1.00 97.88 397 LEU A N 1
ATOM 3113 C CA . LEU A 1 397 ? -13.190 5.921 21.260 1.00 97.88 397 LEU A CA 1
ATOM 3114 C C . LEU A 1 397 ? -13.982 5.051 22.240 1.00 97.88 397 LEU A C 1
ATOM 3116 O O . LEU A 1 397 ? -13.474 4.730 23.308 1.00 97.88 397 LEU A O 1
ATOM 3120 N N . GLN A 1 398 ? -15.178 4.610 21.847 1.00 97.25 398 GLN A N 1
ATOM 3121 C CA . GLN A 1 398 ? -16.049 3.759 22.672 1.00 97.25 398 GLN A CA 1
ATOM 3122 C C . GLN A 1 398 ? -15.414 2.409 23.025 1.00 97.25 398 GLN A C 1
ATOM 3124 O O . GLN A 1 398 ? -15.715 1.824 24.063 1.00 97.25 398 GLN A O 1
ATOM 3129 N N . TYR A 1 399 ? -14.522 1.927 22.161 1.00 98.06 399 TYR A N 1
ATOM 3130 C CA . TYR A 1 399 ? -13.867 0.632 22.299 1.00 98.06 399 TYR A CA 1
ATOM 3131 C C . TYR A 1 399 ? -12.401 0.760 22.698 1.00 98.06 399 TYR A C 1
ATOM 3133 O O . TYR A 1 399 ? -11.737 -0.254 22.878 1.00 98.06 399 TYR A O 1
ATOM 3141 N N . ASN A 1 400 ? -11.879 1.989 22.784 1.00 97.75 400 ASN A N 1
ATOM 3142 C CA . ASN A 1 400 ? -10.455 2.254 22.969 1.00 97.75 400 ASN A CA 1
ATOM 3143 C C . ASN A 1 400 ? -9.569 1.396 22.033 1.00 97.75 400 ASN A C 1
ATOM 3145 O O . ASN A 1 400 ? -8.495 0.934 22.404 1.00 97.75 400 ASN A O 1
ATOM 3149 N N . LEU A 1 401 ? -10.057 1.150 20.812 1.00 98.50 401 LEU A N 1
ATOM 3150 C CA . LEU A 1 401 ? -9.395 0.318 19.812 1.00 98.50 401 LEU A CA 1
ATOM 3151 C C . LEU A 1 401 ? -8.710 1.232 18.806 1.00 98.50 401 LEU A C 1
ATOM 3153 O O . LEU A 1 401 ? -9.376 2.052 18.166 1.00 98.50 401 LEU A O 1
ATOM 3157 N N . THR A 1 402 ? -7.397 1.092 18.638 1.00 98.44 402 THR A N 1
ATOM 3158 C CA . THR A 1 402 ? -6.643 1.841 17.624 1.00 98.44 402 THR A CA 1
ATOM 3159 C C . THR A 1 402 ? -6.284 0.938 16.458 1.00 98.44 402 THR A C 1
ATOM 3161 O O . THR A 1 402 ? -5.704 -0.119 16.656 1.00 98.44 402 THR A O 1
ATOM 3164 N N . ILE A 1 403 ? -6.563 1.376 15.233 1.00 98.62 403 ILE A N 1
ATOM 3165 C CA . ILE A 1 403 ? -5.981 0.788 14.025 1.00 98.62 403 ILE A CA 1
ATOM 3166 C C . ILE A 1 403 ? -5.040 1.799 13.377 1.00 98.62 403 ILE A C 1
ATOM 3168 O O . ILE A 1 403 ? -5.377 2.981 13.273 1.00 98.62 403 ILE A O 1
ATOM 3172 N N . ALA A 1 404 ? -3.875 1.362 12.913 1.00 98.19 404 ALA A N 1
ATOM 3173 C CA . ALA A 1 404 ? -2.902 2.228 12.259 1.00 98.19 404 ALA A CA 1
ATOM 3174 C C . ALA A 1 404 ? -2.233 1.559 11.061 1.00 98.19 404 ALA A C 1
ATOM 3176 O O . ALA A 1 404 ? -2.113 0.343 10.998 1.00 98.19 404 ALA A O 1
ATOM 3177 N N . TYR A 1 405 ? -1.766 2.380 10.129 1.00 98.44 405 TYR A N 1
ATOM 3178 C CA . TYR A 1 405 ? -0.973 1.991 8.978 1.00 98.44 405 TYR A CA 1
ATOM 3179 C C . TYR A 1 405 ? 0.386 2.697 9.021 1.00 98.44 405 TYR A C 1
ATOM 3181 O O . TYR A 1 405 ? 0.465 3.929 9.095 1.00 98.44 405 TYR A O 1
ATOM 3189 N N . HIS A 1 406 ? 1.450 1.905 8.939 1.00 97.75 406 HIS A N 1
ATOM 3190 C CA . HIS A 1 406 ? 2.838 2.335 8.874 1.00 97.75 406 HIS A CA 1
ATOM 3191 C C . HIS A 1 406 ? 3.399 1.987 7.496 1.00 97.75 406 HIS A C 1
ATOM 3193 O O . HIS A 1 406 ? 3.529 0.816 7.135 1.00 97.75 406 HIS A O 1
ATOM 3199 N N . ARG A 1 407 ? 3.706 3.022 6.714 1.00 96.00 407 ARG A N 1
ATOM 3200 C CA . ARG A 1 407 ? 4.135 2.868 5.326 1.00 96.00 407 ARG A CA 1
ATOM 3201 C C . ARG A 1 407 ? 5.603 2.479 5.244 1.00 96.00 407 ARG A C 1
ATOM 3203 O O . ARG A 1 407 ? 6.461 3.311 5.497 1.00 96.00 407 ARG A O 1
ATOM 3210 N N . THR A 1 408 ? 5.881 1.289 4.734 1.00 96.06 408 THR A N 1
ATOM 3211 C CA . THR A 1 408 ? 7.234 0.849 4.396 1.00 96.06 408 THR A CA 1
ATOM 3212 C C . THR A 1 408 ? 7.201 -0.178 3.266 1.00 96.06 408 THR A C 1
ATOM 3214 O O . THR A 1 408 ? 6.653 -1.264 3.404 1.00 96.06 408 THR A O 1
ATOM 3217 N N . ASN A 1 409 ? 7.770 0.153 2.105 1.00 95.19 409 ASN A N 1
ATOM 3218 C CA . ASN A 1 409 ? 7.641 -0.736 0.945 1.00 95.19 409 ASN A CA 1
ATOM 3219 C C . ASN A 1 409 ? 8.568 -1.956 1.034 1.00 95.19 409 ASN A C 1
ATOM 3221 O O . ASN A 1 409 ? 8.194 -3.028 0.571 1.00 95.19 409 ASN A O 1
ATOM 3225 N N . LEU A 1 410 ? 9.757 -1.793 1.628 1.00 97.12 410 LEU A N 1
ATOM 3226 C CA . LEU A 1 410 ? 10.785 -2.835 1.733 1.00 97.12 410 LEU A CA 1
ATOM 3227 C C . LEU A 1 410 ? 10.952 -3.380 3.158 1.00 97.12 410 LEU A C 1
ATOM 3229 O O . LEU A 1 410 ? 11.804 -4.231 3.361 1.00 97.12 410 LEU A O 1
ATOM 3233 N N . LEU A 1 411 ? 10.211 -2.877 4.155 1.00 97.94 411 LEU A N 1
ATOM 3234 C CA . LEU A 1 411 ? 10.413 -3.114 5.601 1.00 97.94 411 LEU A CA 1
ATOM 3235 C C . LEU A 1 411 ? 11.756 -2.586 6.153 1.00 97.94 411 LEU A C 1
ATOM 3237 O O . LEU A 1 411 ? 11.816 -2.123 7.289 1.00 97.94 411 LEU A O 1
ATOM 3241 N N . ALA A 1 412 ? 12.812 -2.555 5.352 1.00 97.88 412 ALA A N 1
ATOM 3242 C CA . ALA A 1 412 ? 14.103 -1.964 5.672 1.00 97.88 412 ALA A CA 1
ATOM 3243 C C . ALA A 1 412 ? 14.177 -0.472 5.314 1.00 97.88 412 ALA A C 1
ATOM 3245 O O . ALA A 1 412 ? 13.507 0.001 4.389 1.00 97.88 412 ALA A O 1
ATOM 3246 N N . ARG A 1 413 ? 15.050 0.260 6.015 1.00 96.94 413 ARG A N 1
ATOM 3247 C CA . ARG A 1 413 ? 15.409 1.633 5.655 1.00 96.94 413 ARG A CA 1
ATOM 3248 C C . ARG A 1 413 ? 16.036 1.640 4.264 1.00 96.94 413 ARG A C 1
ATOM 3250 O O . ARG A 1 413 ? 17.001 0.919 4.005 1.00 96.94 413 ARG A O 1
ATOM 3257 N N . TYR A 1 414 ? 15.533 2.505 3.391 1.00 95.88 414 TYR A N 1
ATOM 3258 C CA . TYR A 1 414 ? 16.108 2.689 2.065 1.00 95.88 414 TYR A CA 1
ATOM 3259 C C . TYR A 1 414 ? 16.111 4.154 1.626 1.00 95.88 414 TYR A C 1
ATOM 3261 O O . TYR A 1 414 ? 15.331 4.977 2.105 1.00 95.88 414 TYR A O 1
ATOM 3269 N N . GLY A 1 415 ? 16.995 4.494 0.692 1.00 94.94 415 GLY A N 1
ATOM 3270 C CA . GLY A 1 415 ? 17.104 5.846 0.150 1.00 94.94 415 GLY A CA 1
ATOM 3271 C C . GLY A 1 415 ? 18.041 5.915 -1.047 1.00 94.94 415 GLY A C 1
ATOM 3272 O O . GLY A 1 415 ? 18.728 4.946 -1.361 1.00 94.94 415 GLY A O 1
ATOM 3273 N N . ARG A 1 416 ? 18.074 7.063 -1.734 1.00 95.50 416 ARG A N 1
ATOM 3274 C CA . ARG A 1 416 ? 19.028 7.272 -2.831 1.00 95.50 416 ARG A CA 1
ATOM 3275 C C . ARG A 1 416 ? 20.462 7.185 -2.315 1.00 95.50 416 ARG A C 1
ATOM 3277 O O . ARG A 1 416 ? 20.783 7.719 -1.255 1.00 95.50 416 ARG A O 1
ATOM 3284 N N . TRP A 1 417 ? 21.306 6.540 -3.103 1.00 94.44 417 TRP A N 1
ATOM 3285 C CA . TRP A 1 417 ? 22.743 6.465 -2.916 1.00 94.44 417 TRP A CA 1
ATOM 3286 C C . TRP A 1 417 ? 23.433 7.020 -4.160 1.00 94.44 417 TRP A C 1
ATOM 3288 O O . TRP A 1 417 ? 23.012 6.756 -5.284 1.00 94.44 417 TRP A O 1
ATOM 3298 N N . SER A 1 418 ? 24.492 7.788 -3.946 1.00 93.25 418 SER A N 1
ATOM 3299 C CA . SER A 1 418 ? 25.353 8.309 -5.000 1.00 93.25 418 SER A CA 1
ATOM 3300 C C . SER A 1 418 ? 26.799 8.167 -4.557 1.00 93.25 418 SER A C 1
ATOM 3302 O O . SER A 1 418 ? 27.106 8.373 -3.377 1.00 93.25 418 SER A O 1
ATOM 3304 N N . ALA A 1 419 ? 27.666 7.854 -5.511 1.00 88.50 419 ALA A N 1
ATOM 3305 C CA . ALA A 1 419 ? 29.101 7.792 -5.317 1.00 88.50 419 ALA A CA 1
ATOM 3306 C C . ALA A 1 419 ? 29.623 9.085 -4.682 1.00 88.50 419 ALA A C 1
ATOM 3308 O O . ALA A 1 419 ? 29.167 10.190 -4.996 1.00 88.50 419 ALA A O 1
ATOM 3309 N N . ASN A 1 420 ? 30.594 8.944 -3.786 1.00 81.56 420 ASN A N 1
ATOM 3310 C CA . ASN A 1 420 ? 31.303 10.089 -3.233 1.00 81.56 420 ASN A CA 1
ATOM 3311 C C . ASN A 1 420 ? 32.604 10.350 -4.018 1.00 81.56 420 ASN A C 1
ATOM 3313 O O . ASN A 1 420 ? 33.180 9.452 -4.628 1.00 81.56 420 ASN A O 1
ATOM 3317 N N . GLY A 1 421 ? 33.091 11.595 -3.998 1.00 72.19 421 GLY A N 1
ATOM 3318 C CA . GLY A 1 421 ? 34.331 11.974 -4.695 1.00 72.19 421 GLY A CA 1
ATOM 3319 C C . GLY A 1 421 ? 35.611 11.376 -4.094 1.00 72.19 421 GLY A C 1
ATOM 3320 O O . GLY A 1 421 ? 36.664 11.466 -4.714 1.00 72.19 421 GLY A O 1
ATOM 3321 N N . ASN A 1 422 ? 35.523 10.760 -2.911 1.00 76.94 422 ASN A N 1
ATOM 3322 C CA . ASN A 1 422 ? 36.661 10.153 -2.215 1.00 76.94 422 ASN A CA 1
ATOM 3323 C C . ASN A 1 422 ? 36.879 8.683 -2.609 1.00 76.94 422 ASN A C 1
ATOM 3325 O O . ASN A 1 422 ? 37.876 8.090 -2.200 1.00 76.94 422 ASN A O 1
ATOM 3329 N N . GLY A 1 423 ? 35.968 8.111 -3.403 1.00 73.69 423 GLY A N 1
ATOM 3330 C CA . GLY A 1 423 ? 35.983 6.706 -3.782 1.00 73.69 423 GLY A CA 1
ATOM 3331 C C . GLY A 1 423 ? 35.592 5.773 -2.632 1.00 73.69 423 GLY A C 1
ATOM 3332 O O . GLY A 1 423 ? 35.817 6.033 -1.449 1.00 73.69 423 GLY A O 1
ATOM 3333 N N . GLY A 1 424 ? 35.004 4.637 -2.990 1.00 87.19 424 GLY A N 1
ATOM 3334 C CA . GLY A 1 424 ? 34.572 3.600 -2.062 1.00 87.19 424 GLY A CA 1
ATOM 3335 C C . GLY A 1 424 ? 34.492 2.240 -2.748 1.00 87.19 424 GLY A C 1
ATOM 3336 O O . GLY A 1 424 ? 34.798 2.094 -3.933 1.00 87.19 424 GLY A O 1
ATOM 3337 N N . LYS A 1 425 ? 34.118 1.204 -1.987 1.00 91.69 425 LYS A N 1
ATOM 3338 C CA . LYS A 1 425 ? 34.109 -0.176 -2.500 1.00 91.69 425 LYS A CA 1
ATOM 3339 C C . LYS A 1 425 ? 33.100 -0.383 -3.638 1.00 91.69 425 LYS A C 1
ATOM 3341 O O . LYS A 1 425 ? 33.338 -1.219 -4.497 1.00 91.69 425 LYS A O 1
ATOM 3346 N N . LEU A 1 426 ? 31.986 0.352 -3.635 1.00 92.88 426 LEU A N 1
ATOM 3347 C CA . LEU A 1 426 ? 30.969 0.275 -4.690 1.00 92.88 426 LEU A CA 1
ATOM 3348 C C . LEU A 1 426 ? 31.406 1.060 -5.932 1.00 92.88 426 LEU A C 1
ATOM 3350 O O . LEU A 1 426 ? 31.247 0.588 -7.052 1.00 92.88 426 LEU A O 1
ATOM 3354 N N . GLU A 1 427 ? 32.038 2.212 -5.737 1.00 92.62 427 GLU A N 1
ATOM 3355 C CA . GLU A 1 427 ? 32.617 3.028 -6.801 1.00 92.62 427 GLU A CA 1
ATOM 3356 C C . GLU A 1 427 ? 33.725 2.271 -7.546 1.00 92.62 427 GLU A C 1
ATOM 3358 O O . GLU A 1 427 ? 33.783 2.311 -8.773 1.00 92.62 427 GLU A O 1
ATOM 3363 N N . ALA A 1 428 ? 34.554 1.509 -6.821 1.00 91.62 428 ALA A N 1
ATOM 3364 C CA . ALA A 1 428 ? 35.571 0.630 -7.404 1.00 91.62 428 ALA A CA 1
ATOM 3365 C C . ALA A 1 428 ? 34.977 -0.494 -8.278 1.00 91.62 428 ALA A C 1
ATOM 3367 O O . ALA A 1 428 ? 35.659 -1.007 -9.160 1.00 91.62 428 ALA A O 1
ATOM 3368 N N . LEU A 1 429 ? 33.707 -0.854 -8.058 1.00 91.38 429 LEU A N 1
ATOM 3369 C CA . LEU A 1 429 ? 32.948 -1.799 -8.884 1.00 91.38 429 LEU A CA 1
ATOM 3370 C C . LEU A 1 429 ? 32.156 -1.108 -10.009 1.00 91.38 429 LEU A C 1
ATOM 3372 O O . LEU A 1 429 ? 31.404 -1.767 -10.720 1.00 91.38 429 LEU A O 1
ATOM 3376 N N . GLY A 1 430 ? 32.312 0.208 -10.179 1.00 90.88 430 GLY A N 1
ATOM 3377 C CA . GLY A 1 430 ? 31.681 0.982 -11.248 1.00 90.88 430 GLY A CA 1
ATOM 3378 C C . GLY A 1 430 ? 30.301 1.556 -10.914 1.00 90.88 430 GLY A C 1
ATOM 3379 O O . GLY A 1 430 ? 29.723 2.237 -11.762 1.00 90.88 430 GLY A O 1
ATOM 3380 N N . TYR A 1 431 ? 29.777 1.354 -9.699 1.00 91.56 431 TYR A N 1
ATOM 3381 C CA . TYR A 1 431 ? 28.497 1.945 -9.300 1.00 91.56 431 TYR A CA 1
ATOM 3382 C C . TYR A 1 431 ? 28.640 3.450 -9.073 1.00 91.56 431 TYR A C 1
ATOM 3384 O O . TYR A 1 431 ? 29.478 3.903 -8.292 1.00 91.56 431 TYR A O 1
ATOM 3392 N N . ARG A 1 432 ? 27.784 4.229 -9.738 1.00 91.44 432 ARG A N 1
ATOM 3393 C CA . ARG A 1 432 ? 27.748 5.697 -9.620 1.00 91.44 432 ARG A CA 1
ATOM 3394 C C . ARG A 1 432 ? 26.548 6.187 -8.825 1.00 91.44 432 ARG A C 1
ATOM 3396 O O . ARG A 1 432 ? 26.668 7.127 -8.048 1.00 91.44 432 ARG A O 1
ATOM 3403 N N . GLU A 1 433 ? 25.407 5.537 -9.007 1.00 93.75 433 GLU A N 1
ATOM 3404 C CA . GLU A 1 433 ? 24.140 5.856 -8.356 1.00 93.75 433 GLU A CA 1
ATOM 3405 C C . GLU A 1 433 ? 23.365 4.562 -8.079 1.00 93.75 433 GLU A C 1
ATOM 3407 O O . GLU A 1 433 ? 23.668 3.509 -8.639 1.00 93.75 433 GLU A O 1
ATOM 3412 N N . GLY A 1 434 ? 22.383 4.627 -7.184 1.00 94.62 434 GLY A N 1
ATOM 3413 C CA . GLY A 1 434 ? 21.529 3.496 -6.839 1.00 94.62 434 GLY A CA 1
ATOM 3414 C C . GLY A 1 434 ? 20.631 3.793 -5.646 1.00 94.62 434 GLY A C 1
ATOM 3415 O O . GLY A 1 434 ? 20.438 4.947 -5.250 1.00 94.62 434 GLY A O 1
ATOM 3416 N N . TYR A 1 435 ? 20.094 2.741 -5.042 1.00 96.94 435 TYR A N 1
ATOM 3417 C CA . TYR A 1 435 ? 19.303 2.826 -3.821 1.00 96.94 435 TYR A CA 1
ATOM 3418 C C . TYR A 1 435 ? 19.968 2.025 -2.717 1.00 96.94 435 TYR A C 1
ATOM 3420 O O . TYR A 1 435 ? 20.028 0.802 -2.780 1.00 96.94 435 TYR A O 1
ATOM 3428 N N . ARG A 1 436 ? 20.437 2.713 -1.677 1.00 96.88 436 ARG A N 1
ATOM 3429 C CA . ARG A 1 436 ? 20.920 2.056 -0.466 1.00 96.88 436 ARG A CA 1
ATOM 3430 C C . ARG A 1 436 ? 19.740 1.424 0.258 1.00 96.88 436 ARG A C 1
ATOM 3432 O O . ARG A 1 436 ? 18.769 2.122 0.541 1.00 96.88 436 ARG A O 1
ATOM 3439 N N . VAL A 1 437 ? 19.866 0.145 0.595 1.00 98.12 437 VAL A N 1
ATOM 3440 C CA . VAL A 1 437 ? 18.926 -0.612 1.428 1.00 98.12 437 VAL A CA 1
ATOM 3441 C C . VAL A 1 437 ? 19.703 -1.186 2.608 1.00 98.12 437 VAL A C 1
ATOM 3443 O O . VAL A 1 437 ? 20.573 -2.036 2.424 1.00 98.12 437 VAL A O 1
ATOM 3446 N N . ASP A 1 438 ? 19.430 -0.697 3.814 1.00 98.25 438 ASP A N 1
ATOM 3447 C CA . ASP A 1 438 ? 20.079 -1.184 5.034 1.00 98.25 438 ASP A CA 1
ATOM 3448 C C . ASP A 1 438 ? 19.322 -2.399 5.568 1.00 98.25 438 ASP A C 1
ATOM 3450 O O . ASP A 1 438 ? 18.275 -2.259 6.196 1.00 98.25 438 ASP A O 1
ATOM 3454 N N . ILE A 1 439 ? 19.837 -3.598 5.301 1.00 97.75 439 ILE A N 1
ATOM 3455 C CA . ILE A 1 439 ? 19.089 -4.841 5.519 1.00 97.75 439 ILE A CA 1
ATOM 3456 C C . ILE A 1 439 ? 18.823 -5.150 6.993 1.00 97.75 439 ILE A C 1
ATOM 3458 O O . ILE A 1 439 ? 17.905 -5.902 7.301 1.00 97.75 439 ILE A O 1
ATOM 3462 N N . ASP A 1 440 ? 19.630 -4.580 7.885 1.00 97.50 440 ASP A N 1
ATOM 3463 C CA . ASP A 1 440 ? 19.609 -4.773 9.333 1.00 97.50 440 ASP A CA 1
ATOM 3464 C C . ASP A 1 440 ? 18.968 -3.600 10.094 1.00 97.50 440 ASP A C 1
ATOM 3466 O O . ASP A 1 440 ? 18.957 -3.597 11.326 1.00 97.50 440 ASP A O 1
ATOM 3470 N N . ILE A 1 441 ? 18.428 -2.601 9.383 1.00 97.69 441 ILE A N 1
ATOM 3471 C CA . ILE A 1 441 ? 17.830 -1.406 9.989 1.00 97.69 441 ILE A CA 1
ATOM 3472 C C . ILE A 1 441 ? 16.363 -1.292 9.554 1.00 97.69 441 ILE A C 1
ATOM 3474 O O . ILE A 1 441 ? 16.098 -1.059 8.369 1.00 97.69 441 ILE A O 1
ATOM 3478 N N . PRO A 1 442 ? 15.395 -1.404 10.485 1.00 96.19 442 PRO A N 1
ATOM 3479 C CA . PRO A 1 442 ? 13.993 -1.179 10.161 1.00 96.19 442 PRO A CA 1
ATOM 3480 C C . PRO A 1 442 ? 13.780 0.263 9.697 1.00 96.19 442 PRO A C 1
ATOM 3482 O O . PRO A 1 442 ? 14.438 1.199 10.158 1.00 96.19 442 PRO A O 1
ATOM 3485 N N . ASP A 1 443 ? 12.842 0.461 8.775 1.00 93.12 443 ASP A N 1
ATOM 3486 C CA . ASP A 1 443 ? 12.466 1.814 8.377 1.00 93.12 443 ASP A CA 1
ATOM 3487 C C . ASP A 1 443 ? 11.856 2.590 9.564 1.00 93.12 443 ASP A C 1
ATOM 3489 O O . ASP A 1 443 ? 10.987 2.097 10.293 1.00 93.12 443 ASP A O 1
ATOM 3493 N N . GLY A 1 444 ? 12.300 3.836 9.753 1.00 86.69 444 GLY A N 1
ATOM 3494 C CA . GLY A 1 444 ? 11.924 4.653 10.911 1.00 86.69 444 GLY A CA 1
ATOM 3495 C C . GLY A 1 444 ? 10.425 4.970 11.010 1.00 86.69 444 GLY A C 1
ATOM 3496 O O . GLY A 1 444 ? 9.953 5.375 12.072 1.00 86.69 444 GLY A O 1
ATOM 3497 N N . THR A 1 445 ? 9.656 4.782 9.933 1.00 84.38 445 THR A N 1
ATOM 3498 C CA . THR A 1 445 ? 8.190 4.936 9.930 1.00 84.38 445 THR A CA 1
ATOM 3499 C C . THR A 1 445 ? 7.457 3.847 10.718 1.00 84.38 445 THR A C 1
ATOM 3501 O O . THR A 1 445 ? 6.331 4.071 11.171 1.00 84.38 445 THR A O 1
ATOM 3504 N N . TRP A 1 446 ? 8.067 2.675 10.918 1.00 94.50 446 TRP A N 1
ATOM 3505 C CA . TRP A 1 446 ? 7.417 1.548 11.593 1.00 94.50 446 TRP A CA 1
ATOM 3506 C C . TRP A 1 446 ? 8.239 0.921 12.712 1.00 94.50 446 TRP A C 1
ATOM 3508 O O . TRP A 1 446 ? 7.678 0.145 13.473 1.00 94.50 446 TRP A O 1
ATOM 3518 N N . GLU A 1 447 ? 9.513 1.276 12.885 1.00 93.94 447 GLU A N 1
ATOM 3519 C CA . GLU A 1 447 ? 10.357 0.759 13.976 1.00 93.94 447 GLU A CA 1
ATOM 3520 C C . GLU A 1 447 ? 9.650 0.795 15.349 1.00 93.94 447 GLU A C 1
ATOM 3522 O O . GLU A 1 447 ? 9.737 -0.145 16.132 1.00 93.94 447 GLU A O 1
ATOM 3527 N N . LYS A 1 448 ? 8.886 1.861 15.626 1.00 93.38 448 LYS A N 1
ATOM 3528 C CA . LYS A 1 448 ? 8.144 2.049 16.889 1.00 93.38 448 LYS A CA 1
ATOM 3529 C C . LYS A 1 448 ? 6.776 1.360 16.933 1.00 93.38 448 LYS A C 1
ATOM 3531 O O . LYS A 1 448 ? 6.099 1.425 17.955 1.00 93.38 448 LYS A O 1
ATOM 3536 N N . ALA A 1 449 ? 6.341 0.741 15.840 1.00 95.00 449 ALA A N 1
ATOM 3537 C CA . ALA A 1 449 ? 5.069 0.034 15.762 1.00 95.00 449 ALA A CA 1
ATOM 3538 C C . ALA A 1 449 ? 5.086 -1.229 16.640 1.00 95.00 449 ALA A C 1
ATOM 3540 O O . ALA A 1 449 ? 4.085 -1.535 17.285 1.00 95.00 449 ALA A O 1
ATOM 3541 N N . THR A 1 450 ? 6.226 -1.927 16.713 1.00 94.62 450 THR A N 1
ATOM 3542 C CA . THR A 1 450 ? 6.348 -3.222 17.403 1.00 94.62 450 THR A CA 1
ATOM 3543 C C . THR A 1 450 ? 6.100 -3.134 18.904 1.00 94.62 450 THR A C 1
ATOM 3545 O O . THR A 1 450 ? 5.489 -4.027 19.482 1.00 94.62 450 THR A O 1
ATOM 3548 N N . SER A 1 451 ? 6.515 -2.036 19.534 1.00 93.25 451 SER A N 1
ATOM 3549 C CA . SER A 1 451 ? 6.334 -1.813 20.969 1.00 93.25 451 SER A CA 1
ATOM 3550 C C . SER A 1 451 ? 4.976 -1.212 21.332 1.00 93.25 451 SER A C 1
ATOM 3552 O O . SER A 1 451 ? 4.610 -1.210 22.506 1.00 93.25 451 SER A O 1
ATOM 3554 N N . PHE A 1 452 ? 4.222 -0.697 20.356 1.00 94.00 452 PHE A N 1
ATOM 3555 C CA . PHE A 1 452 ? 2.924 -0.066 20.593 1.00 94.00 452 PHE A CA 1
ATOM 3556 C C . PHE A 1 452 ? 1.753 -1.017 20.330 1.00 94.00 452 PHE A C 1
ATOM 3558 O O . PHE A 1 452 ? 0.836 -1.079 21.151 1.00 94.00 452 PHE A O 1
ATOM 3565 N N . HIS A 1 453 ? 1.782 -1.759 19.222 1.00 96.81 453 HIS A N 1
ATOM 3566 C CA . HIS A 1 453 ? 0.649 -2.579 18.788 1.00 96.81 453 HIS A CA 1
ATOM 3567 C C . HIS A 1 453 ? 0.621 -3.955 19.447 1.00 96.81 453 HIS A C 1
ATOM 3569 O O . HIS A 1 453 ? 1.655 -4.570 19.693 1.00 96.81 453 HIS A O 1
ATOM 3575 N N . ASP A 1 454 ? -0.590 -4.433 19.704 1.00 97.31 454 ASP A N 1
ATOM 3576 C CA . ASP A 1 454 ? -0.878 -5.752 20.268 1.00 97.31 454 ASP A CA 1
ATOM 3577 C C . ASP A 1 454 ? -1.104 -6.786 19.148 1.00 97.31 454 ASP A C 1
ATOM 3579 O O . ASP A 1 454 ? -0.880 -7.981 19.334 1.00 97.31 454 ASP A O 1
ATOM 3583 N N . ILE A 1 455 ? -1.500 -6.318 17.958 1.00 98.38 455 ILE A N 1
ATOM 3584 C CA . ILE A 1 455 ? -1.613 -7.114 16.733 1.00 98.38 455 ILE A CA 1
ATOM 3585 C C . ILE A 1 455 ? -0.868 -6.387 15.614 1.00 98.38 455 ILE A C 1
ATOM 3587 O O . ILE A 1 455 ? -1.135 -5.217 15.341 1.00 98.38 455 ILE A O 1
ATOM 3591 N N . LEU A 1 456 ? 0.044 -7.075 14.934 1.00 98.31 456 LEU A N 1
ATOM 3592 C CA . LEU A 1 456 ? 0.797 -6.534 13.805 1.00 98.31 456 LEU A CA 1
ATOM 3593 C C . LEU A 1 456 ? 0.554 -7.367 12.552 1.00 98.31 456 LEU A C 1
ATOM 3595 O O . LEU A 1 456 ? 0.690 -8.586 12.590 1.00 98.31 456 LEU A O 1
ATOM 3599 N N . ILE A 1 457 ? 0.239 -6.707 11.440 1.00 98.75 457 ILE A N 1
ATOM 3600 C CA . ILE A 1 457 ? 0.035 -7.326 10.130 1.00 98.75 457 ILE A CA 1
ATOM 3601 C C . ILE A 1 457 ? 1.075 -6.762 9.168 1.00 98.75 457 ILE A C 1
ATOM 3603 O O . ILE A 1 457 ? 0.990 -5.601 8.764 1.00 98.75 457 ILE A O 1
ATOM 3607 N N . PHE A 1 458 ? 2.053 -7.582 8.799 1.00 98.75 458 PHE A N 1
ATOM 3608 C CA . PHE A 1 458 ? 3.145 -7.202 7.909 1.00 98.75 458 PHE A CA 1
ATOM 3609 C C . PHE A 1 458 ? 2.874 -7.603 6.459 1.00 98.75 458 PHE A C 1
ATOM 3611 O O . PHE A 1 458 ? 2.227 -8.618 6.207 1.00 98.75 458 PHE A O 1
ATOM 3618 N N . ASN A 1 459 ? 3.386 -6.826 5.505 1.00 98.44 459 ASN A N 1
ATOM 3619 C CA . ASN A 1 459 ? 3.514 -7.246 4.111 1.00 98.44 459 ASN A CA 1
ATOM 3620 C C . ASN A 1 459 ? 4.689 -6.533 3.415 1.00 98.44 459 ASN A C 1
ATOM 3622 O O . ASN A 1 459 ? 5.083 -5.435 3.803 1.00 98.44 459 ASN A O 1
ATOM 3626 N N . THR A 1 460 ? 5.207 -7.137 2.347 1.00 97.25 460 THR A N 1
ATOM 3627 C CA . THR A 1 460 ? 6.125 -6.518 1.378 1.00 97.25 460 THR A CA 1
ATOM 3628 C C . THR A 1 460 ? 6.140 -7.371 0.109 1.00 97.25 460 THR A C 1
ATOM 3630 O O . THR A 1 460 ? 5.887 -8.571 0.196 1.00 97.25 460 THR A O 1
ATOM 3633 N N . GLY A 1 461 ? 6.431 -6.789 -1.056 1.00 94.12 461 GLY A N 1
ATOM 3634 C CA . GLY A 1 461 ? 6.572 -7.587 -2.278 1.00 94.12 461 GLY A CA 1
ATOM 3635 C C . GLY A 1 461 ? 6.784 -6.778 -3.546 1.00 94.12 461 GLY A C 1
ATOM 3636 O O . GLY A 1 461 ? 7.861 -6.850 -4.124 1.00 94.12 461 GLY A O 1
ATOM 3637 N N . HIS A 1 462 ? 5.814 -5.955 -3.959 1.00 90.69 462 HIS A N 1
ATOM 3638 C CA . HIS A 1 462 ? 5.823 -5.342 -5.301 1.00 90.69 462 HIS A CA 1
ATOM 3639 C C . HIS A 1 462 ? 7.095 -4.558 -5.645 1.00 90.69 462 HIS A C 1
ATOM 3641 O O . HIS A 1 462 ? 7.492 -4.511 -6.800 1.00 90.69 462 HIS A O 1
ATOM 3647 N N . TRP A 1 463 ? 7.744 -3.934 -4.661 1.00 93.69 463 TRP A N 1
ATOM 3648 C CA . TRP A 1 463 ? 8.962 -3.156 -4.892 1.00 93.69 463 TRP A CA 1
ATOM 3649 C C . TRP A 1 463 ? 10.220 -4.023 -5.068 1.00 93.69 463 TRP A C 1
ATOM 3651 O O . TRP A 1 463 ? 11.197 -3.533 -5.619 1.00 93.69 463 TRP A O 1
ATOM 3661 N N . TRP A 1 464 ? 10.203 -5.294 -4.653 1.00 94.56 464 TRP A N 1
ATOM 3662 C CA . TRP A 1 464 ? 11.329 -6.226 -4.811 1.00 94.56 464 TRP A CA 1
ATOM 3663 C C . TRP A 1 464 ? 11.491 -6.734 -6.249 1.00 94.56 464 TRP A C 1
ATOM 3665 O O . TRP A 1 464 ? 12.603 -7.035 -6.666 1.00 94.56 464 TRP A O 1
ATOM 3675 N N . TRP A 1 465 ? 10.397 -6.758 -7.015 1.00 89.38 465 TRP A N 1
ATOM 3676 C CA . TRP A 1 465 ? 10.343 -7.136 -8.433 1.00 89.38 465 TRP A CA 1
ATOM 3677 C C . TRP A 1 465 ? 9.903 -5.955 -9.314 1.00 89.38 465 TRP A C 1
ATOM 3679 O O . TRP A 1 465 ? 9.112 -6.105 -10.239 1.00 89.38 465 TRP A O 1
ATOM 3689 N N . ALA A 1 466 ? 10.419 -4.753 -9.032 1.00 86.69 466 ALA A N 1
ATOM 3690 C CA . ALA A 1 466 ? 10.105 -3.541 -9.795 1.00 86.69 466 ALA A CA 1
ATOM 3691 C C . ALA A 1 466 ? 11.347 -2.948 -10.492 1.00 86.69 466 ALA A C 1
ATOM 3693 O O . ALA A 1 466 ? 11.875 -1.936 -10.020 1.00 86.69 466 ALA A O 1
ATOM 3694 N N . PRO A 1 467 ? 11.801 -3.507 -11.635 1.00 83.88 467 PRO A N 1
ATOM 3695 C CA . PRO A 1 467 ? 12.922 -2.961 -12.411 1.00 83.88 467 PRO A CA 1
ATOM 3696 C C . PRO A 1 467 ? 12.708 -1.507 -12.838 1.00 83.88 467 PRO A C 1
ATOM 3698 O O . PRO A 1 467 ? 13.643 -0.719 -12.900 1.00 83.88 467 PRO A O 1
ATOM 3701 N N . SER A 1 468 ? 11.455 -1.115 -13.059 1.00 82.62 468 SER A N 1
ATOM 3702 C CA . SER A 1 468 ? 11.101 0.263 -13.389 1.00 82.62 468 SER A CA 1
ATOM 3703 C C . SER A 1 468 ? 11.311 1.250 -12.231 1.00 82.62 468 SER A C 1
ATOM 3705 O O . SER A 1 468 ? 11.412 2.460 -12.442 1.00 82.62 468 SER A O 1
ATOM 3707 N N . LYS A 1 469 ? 11.376 0.746 -10.990 1.00 87.00 469 LYS A N 1
ATOM 3708 C CA . LYS A 1 469 ? 11.695 1.526 -9.791 1.00 87.00 469 LYS A CA 1
ATOM 3709 C C . LYS A 1 469 ? 13.175 1.432 -9.423 1.00 87.00 469 LYS A C 1
ATOM 3711 O O . LYS A 1 469 ? 13.760 2.445 -9.030 1.00 87.00 469 LYS A O 1
ATOM 3716 N N . PHE A 1 470 ? 13.728 0.228 -9.514 1.00 91.75 470 PHE A N 1
ATOM 3717 C CA . PHE A 1 470 ? 15.108 -0.115 -9.197 1.00 91.75 470 PHE A CA 1
ATOM 3718 C C . PHE A 1 470 ? 15.758 -0.741 -10.427 1.00 91.75 470 PHE A C 1
ATOM 3720 O O . PHE A 1 470 ? 15.823 -1.963 -10.557 1.00 91.75 470 PHE A O 1
ATOM 3727 N N . ASP A 1 471 ? 16.206 0.112 -11.347 1.00 91.25 471 ASP A N 1
ATOM 3728 C CA . ASP A 1 471 ? 16.831 -0.343 -12.587 1.00 91.25 471 ASP A CA 1
ATOM 3729 C C . ASP A 1 471 ? 18.119 -1.115 -12.247 1.00 91.25 471 ASP A C 1
ATOM 3731 O O . ASP A 1 471 ? 18.997 -0.544 -11.595 1.00 91.25 471 ASP A O 1
ATOM 3735 N N . PRO A 1 472 ? 18.262 -2.384 -12.669 1.00 88.00 472 PRO A N 1
ATOM 3736 C CA . PRO A 1 472 ? 19.374 -3.240 -12.257 1.00 88.00 472 PRO A CA 1
ATOM 3737 C C . PRO A 1 472 ? 20.747 -2.757 -12.751 1.00 88.00 472 PRO A C 1
ATOM 3739 O O . PRO A 1 472 ? 21.767 -3.226 -12.252 1.00 88.00 472 PRO A O 1
ATOM 3742 N N . VAL A 1 473 ? 20.784 -1.830 -13.709 1.00 87.06 473 VAL A N 1
ATOM 3743 C CA . VAL A 1 473 ? 22.007 -1.287 -14.307 1.00 87.06 473 VAL A CA 1
ATOM 3744 C C . VAL A 1 473 ? 22.233 0.155 -13.856 1.00 87.06 473 VAL A C 1
ATOM 3746 O O . VAL A 1 473 ? 23.291 0.494 -13.331 1.00 87.06 473 VAL A O 1
ATOM 3749 N N . ASN A 1 474 ? 21.235 1.015 -14.050 1.00 88.81 474 ASN A N 1
ATOM 3750 C CA . ASN A 1 474 ? 21.356 2.461 -13.894 1.00 88.81 474 ASN A CA 1
ATOM 3751 C C . ASN A 1 474 ? 21.117 2.931 -12.455 1.00 88.81 474 ASN A C 1
ATOM 3753 O O . ASN A 1 474 ? 21.691 3.932 -12.032 1.00 88.81 474 ASN A O 1
ATOM 3757 N N . SER A 1 475 ? 20.241 2.252 -11.707 1.00 92.00 475 SER A N 1
ATOM 3758 C CA . SER A 1 475 ? 19.898 2.638 -10.332 1.00 92.00 475 SER A CA 1
ATOM 3759 C C . SER A 1 475 ? 19.549 1.426 -9.451 1.00 92.00 475 SER A C 1
ATOM 3761 O O . SER A 1 475 ? 18.439 1.344 -8.913 1.00 92.00 475 SER A O 1
ATOM 3763 N N . PRO A 1 476 ? 20.487 0.474 -9.285 1.00 95.12 476 PRO A N 1
ATOM 3764 C CA . PRO A 1 476 ? 20.206 -0.805 -8.647 1.00 95.12 476 PRO A CA 1
ATOM 3765 C C . PRO A 1 476 ? 19.972 -0.669 -7.144 1.00 95.12 476 PRO A C 1
ATOM 3767 O O . PRO A 1 476 ? 20.338 0.327 -6.509 1.00 95.12 476 PRO A O 1
ATOM 3770 N N . MET A 1 477 ? 19.403 -1.718 -6.551 1.00 97.38 477 MET A N 1
ATOM 3771 C CA . MET A 1 477 ? 19.397 -1.887 -5.100 1.00 97.38 477 MET A CA 1
ATOM 3772 C C . MET A 1 477 ? 20.809 -2.250 -4.631 1.00 97.38 477 MET A C 1
ATOM 3774 O O . MET A 1 477 ? 21.392 -3.240 -5.063 1.00 97.38 477 MET A O 1
ATOM 3778 N N . LEU A 1 478 ? 21.355 -1.440 -3.733 1.00 97.19 478 LEU A N 1
ATOM 3779 C CA . LEU A 1 478 ? 22.675 -1.603 -3.141 1.00 97.19 478 LEU A CA 1
ATOM 3780 C C . LEU A 1 478 ? 22.487 -1.896 -1.657 1.00 97.19 478 LEU A C 1
ATOM 3782 O O . LEU A 1 478 ? 22.046 -1.039 -0.888 1.00 97.19 478 LEU A O 1
ATOM 3786 N N . PHE A 1 479 ? 22.792 -3.124 -1.256 1.00 98.12 479 PHE A N 1
ATOM 3787 C CA . PHE A 1 479 ? 22.528 -3.596 0.097 1.00 98.12 479 PHE A CA 1
ATOM 3788 C C . PHE A 1 479 ? 23.669 -3.254 1.049 1.00 98.12 479 PHE A C 1
ATOM 3790 O O . PHE A 1 479 ? 24.846 -3.379 0.709 1.00 98.12 479 PHE A O 1
ATOM 3797 N N . PHE A 1 480 ? 23.307 -2.833 2.256 1.00 97.94 480 PHE A N 1
ATOM 3798 C CA . PHE A 1 480 ? 24.230 -2.502 3.331 1.00 97.94 480 PHE A CA 1
ATOM 3799 C C . PHE A 1 480 ? 23.866 -3.298 4.577 1.00 97.94 480 PHE A C 1
ATOM 3801 O O . PHE A 1 480 ? 22.689 -3.475 4.873 1.00 97.94 480 PHE A O 1
ATOM 3808 N N . GLU A 1 481 ? 24.879 -3.739 5.313 1.00 97.62 481 GLU A N 1
ATOM 3809 C CA . GLU A 1 481 ? 24.746 -4.384 6.617 1.00 97.62 481 GLU A CA 1
ATOM 3810 C C . GLU A 1 481 ? 25.731 -3.716 7.576 1.00 97.62 481 GLU A C 1
ATOM 3812 O O . GLU A 1 481 ? 26.906 -3.528 7.240 1.00 97.62 481 GLU A O 1
ATOM 3817 N N . LYS A 1 482 ? 25.265 -3.289 8.755 1.00 96.25 482 LYS A N 1
ATOM 3818 C CA . LYS A 1 482 ? 26.080 -2.573 9.755 1.00 96.25 482 LYS A CA 1
ATOM 3819 C C . LYS A 1 482 ? 26.806 -1.355 9.170 1.00 96.25 482 LYS A C 1
ATOM 3821 O O . LYS A 1 482 ? 27.944 -1.041 9.520 1.00 96.25 482 LYS A O 1
ATOM 3826 N N . GLY A 1 483 ? 26.143 -0.672 8.237 1.00 94.62 483 GLY A N 1
ATOM 3827 C CA . GLY A 1 483 ? 26.657 0.518 7.562 1.00 94.62 483 GLY A CA 1
ATOM 3828 C C . GLY A 1 483 ? 27.718 0.270 6.486 1.00 94.62 483 GLY A C 1
ATOM 3829 O O . GLY A 1 483 ? 28.198 1.244 5.908 1.00 94.62 483 GLY A O 1
ATOM 3830 N N . GLN A 1 484 ? 28.063 -0.983 6.186 1.00 95.31 484 GLN A N 1
ATOM 3831 C CA . GLN A 1 484 ? 29.011 -1.354 5.133 1.00 95.31 484 GLN A CA 1
ATOM 3832 C C . GLN A 1 484 ? 28.278 -1.970 3.935 1.00 95.31 484 GLN A C 1
ATOM 3834 O O . GLN A 1 484 ? 27.300 -2.686 4.146 1.00 95.31 484 GLN A O 1
ATOM 3839 N N . PRO A 1 485 ? 28.726 -1.726 2.689 1.00 96.19 485 PRO A N 1
ATOM 3840 C CA . PRO A 1 485 ? 28.131 -2.373 1.526 1.00 96.19 485 PRO A CA 1
ATOM 3841 C C . PRO A 1 485 ? 28.369 -3.887 1.576 1.00 96.19 485 PRO A C 1
ATOM 3843 O O . PRO A 1 485 ? 29.474 -4.339 1.891 1.00 96.19 485 PRO A O 1
ATOM 3846 N N . VAL A 1 486 ? 27.339 -4.663 1.247 1.00 97.44 486 VAL A N 1
ATOM 3847 C CA . VAL A 1 486 ? 27.428 -6.119 1.091 1.00 97.44 486 VAL A CA 1
ATOM 3848 C C . VAL A 1 486 ? 28.155 -6.418 -0.217 1.00 97.44 486 VAL A C 1
ATOM 3850 O O . VAL A 1 486 ? 27.753 -5.932 -1.273 1.00 97.44 486 VAL A O 1
ATOM 3853 N N . LEU A 1 487 ? 29.242 -7.192 -0.140 1.00 94.38 487 LEU A N 1
ATOM 3854 C CA . LEU A 1 487 ? 30.101 -7.508 -1.281 1.00 94.38 487 LEU A CA 1
ATOM 3855 C C . LEU A 1 487 ? 30.328 -9.025 -1.411 1.00 94.38 487 LEU A C 1
ATOM 3857 O O . LEU A 1 487 ? 30.593 -9.665 -0.389 1.00 94.38 487 LEU A O 1
ATOM 3861 N N . PRO A 1 488 ? 30.285 -9.586 -2.637 1.00 93.56 488 PRO A N 1
ATOM 3862 C CA . PRO A 1 488 ? 29.876 -8.918 -3.883 1.00 93.56 488 PRO A CA 1
ATOM 3863 C C . PRO A 1 488 ? 28.411 -8.429 -3.820 1.00 93.56 488 PRO A C 1
ATOM 3865 O O . PRO A 1 488 ? 27.652 -8.931 -2.987 1.00 93.56 488 PRO A O 1
ATOM 3868 N N . PRO A 1 489 ? 28.016 -7.428 -4.636 1.00 93.25 489 PRO A N 1
ATOM 3869 C CA . PRO A 1 489 ? 26.629 -6.978 -4.703 1.00 93.25 489 PRO A CA 1
ATOM 3870 C C . PRO A 1 489 ? 25.690 -8.154 -4.963 1.00 93.25 489 PRO A C 1
ATOM 3872 O O . PRO A 1 489 ? 25.981 -9.023 -5.785 1.00 93.25 489 PRO A O 1
ATOM 3875 N N . ILE A 1 490 ? 24.578 -8.179 -4.238 1.00 96.00 490 ILE A N 1
ATOM 3876 C CA . ILE A 1 490 ? 23.600 -9.265 -4.287 1.00 96.00 490 ILE A CA 1
ATOM 3877 C C . ILE A 1 490 ? 22.327 -8.811 -5.011 1.00 96.00 490 ILE A C 1
ATOM 3879 O O . ILE A 1 490 ? 21.983 -7.628 -4.940 1.00 96.00 490 ILE A O 1
ATOM 3883 N N . PRO A 1 491 ? 21.616 -9.732 -5.678 1.00 95.12 491 PRO A N 1
ATOM 3884 C CA . PRO A 1 491 ? 20.353 -9.421 -6.336 1.00 95.12 491 PRO A CA 1
ATOM 3885 C C . PRO A 1 491 ? 19.195 -9.207 -5.330 1.00 95.12 491 PRO A C 1
ATOM 3887 O O . PRO A 1 491 ? 19.318 -9.569 -4.151 1.00 95.12 491 PRO A O 1
ATOM 3890 N N . PRO A 1 492 ? 18.072 -8.592 -5.763 1.00 95.62 492 PRO A N 1
ATOM 3891 C CA . PRO A 1 492 ? 16.945 -8.249 -4.889 1.00 95.62 492 PRO A CA 1
ATOM 3892 C C . PRO A 1 492 ? 16.306 -9.417 -4.129 1.00 95.62 492 PRO A C 1
ATOM 3894 O O . PRO A 1 492 ? 15.889 -9.224 -2.993 1.00 95.62 492 PRO A O 1
ATOM 3897 N N . ASP A 1 493 ? 16.264 -10.615 -4.705 1.00 95.50 493 ASP A N 1
ATOM 3898 C CA . ASP A 1 493 ? 15.743 -11.843 -4.088 1.00 95.50 493 ASP A CA 1
ATOM 3899 C C . ASP A 1 493 ? 16.575 -12.270 -2.864 1.00 95.50 493 ASP A C 1
ATOM 3901 O O . ASP A 1 493 ? 16.040 -12.532 -1.784 1.00 95.50 493 ASP A O 1
ATOM 3905 N N . VAL A 1 494 ? 17.906 -12.230 -2.978 1.00 97.50 494 VAL A N 1
ATOM 3906 C CA . VAL A 1 494 ? 18.818 -12.481 -1.848 1.00 97.50 494 VAL A CA 1
ATOM 3907 C C . VAL A 1 494 ? 18.746 -11.339 -0.827 1.00 97.50 494 VAL A C 1
ATOM 3909 O O . VAL A 1 494 ? 18.867 -11.559 0.383 1.00 97.50 494 VAL A O 1
ATOM 3912 N N . GLY A 1 495 ? 18.537 -10.108 -1.301 1.00 97.69 495 GLY A N 1
ATOM 3913 C CA . GLY A 1 495 ? 18.269 -8.948 -0.455 1.00 97.69 495 GLY A CA 1
ATOM 3914 C C . GLY A 1 495 ? 17.002 -9.112 0.389 1.00 97.69 495 GLY A C 1
ATOM 3915 O O . GLY A 1 495 ? 17.044 -8.867 1.596 1.00 97.69 495 GLY A O 1
ATOM 3916 N N . LEU A 1 496 ? 15.909 -9.583 -0.220 1.00 98.31 496 LEU A N 1
ATOM 3917 C CA . LEU A 1 496 ? 14.635 -9.869 0.441 1.00 98.31 496 LEU A CA 1
ATOM 3918 C C . LEU A 1 496 ? 14.812 -10.919 1.542 1.00 98.31 496 LEU A C 1
ATOM 3920 O O . LEU A 1 496 ? 14.396 -10.676 2.674 1.00 98.31 496 LEU A O 1
ATOM 3924 N N . ASP A 1 497 ? 15.496 -12.030 1.251 1.00 98.50 497 ASP A N 1
ATOM 3925 C CA . ASP A 1 497 ? 15.811 -13.073 2.241 1.00 98.50 497 ASP A CA 1
ATOM 3926 C C . ASP A 1 497 ? 16.515 -12.492 3.481 1.00 98.50 497 ASP A C 1
ATOM 3928 O O . ASP A 1 497 ? 16.175 -12.812 4.625 1.00 98.50 497 ASP A O 1
ATOM 3932 N N . LYS A 1 498 ? 17.502 -11.611 3.269 1.00 98.38 498 LYS A N 1
ATOM 3933 C CA . LYS A 1 498 ? 18.249 -10.982 4.366 1.00 98.38 498 LYS A CA 1
ATOM 3934 C C . LYS A 1 498 ? 17.404 -9.975 5.142 1.00 98.38 498 LYS A C 1
ATOM 3936 O O . LYS A 1 498 ? 17.474 -9.968 6.371 1.00 98.38 498 LYS A O 1
ATOM 3941 N N . VAL A 1 499 ? 16.604 -9.158 4.456 1.00 98.50 499 VAL A N 1
ATOM 3942 C CA . VAL A 1 499 ? 15.705 -8.197 5.109 1.00 98.50 499 VAL A CA 1
ATOM 3943 C C . VAL A 1 499 ? 14.648 -8.910 5.939 1.00 98.50 499 VAL A C 1
ATOM 3945 O O . VAL A 1 499 ? 14.456 -8.544 7.095 1.00 98.50 499 VAL A O 1
ATOM 3948 N N . LEU A 1 500 ? 14.001 -9.950 5.404 1.00 98.56 500 LEU A N 1
ATOM 3949 C CA . LEU A 1 500 ? 13.016 -10.730 6.153 1.00 98.56 500 LEU A CA 1
ATOM 3950 C C . LEU A 1 500 ? 13.643 -11.346 7.404 1.00 98.56 500 LEU A C 1
ATOM 3952 O O . LEU A 1 500 ? 13.073 -11.226 8.485 1.00 98.56 500 LEU A O 1
ATOM 3956 N N . LYS A 1 501 ? 14.844 -11.927 7.289 1.00 98.25 501 LYS A N 1
ATOM 3957 C CA . LYS A 1 501 ? 15.569 -12.489 8.435 1.00 98.25 501 LYS A CA 1
ATOM 3958 C C . LYS A 1 501 ? 15.799 -11.455 9.542 1.00 98.25 501 LYS A C 1
ATOM 3960 O O . LYS A 1 501 ? 15.459 -11.715 10.695 1.00 98.25 501 LYS A O 1
ATOM 3965 N N . HIS A 1 502 ? 16.377 -10.300 9.211 1.00 98.38 502 HIS A N 1
ATOM 3966 C CA . HIS A 1 502 ? 16.669 -9.249 10.196 1.00 98.38 502 HIS A CA 1
ATOM 3967 C C . HIS A 1 502 ? 15.396 -8.618 10.763 1.00 98.38 502 HIS A C 1
ATOM 3969 O O . HIS A 1 502 ? 15.310 -8.370 11.965 1.00 98.38 502 HIS A O 1
ATOM 3975 N N . MET A 1 503 ? 14.379 -8.414 9.925 1.00 97.88 503 MET A N 1
ATOM 3976 C CA . MET A 1 503 ? 13.083 -7.880 10.336 1.00 97.88 503 MET A CA 1
ATOM 3977 C C . MET A 1 503 ? 12.374 -8.820 11.316 1.00 97.88 503 MET A C 1
ATOM 3979 O O . MET A 1 503 ? 11.939 -8.356 12.367 1.00 97.88 503 MET A O 1
ATOM 3983 N N . ILE A 1 504 ? 12.318 -10.129 11.040 1.00 98.31 504 ILE A N 1
ATOM 3984 C CA . ILE A 1 504 ? 11.713 -11.117 11.950 1.00 98.31 504 ILE A CA 1
ATOM 3985 C C . ILE A 1 504 ? 12.415 -11.076 13.310 1.00 98.31 504 ILE A C 1
ATOM 3987 O O . ILE A 1 504 ? 11.751 -10.929 14.335 1.00 98.31 504 ILE A O 1
ATOM 3991 N N . GLN A 1 505 ? 13.753 -11.106 13.322 1.00 97.69 505 GLN A N 1
ATOM 3992 C CA . GLN A 1 505 ? 14.543 -11.025 14.556 1.00 97.69 505 GLN A CA 1
ATOM 3993 C C . GLN A 1 505 ? 14.284 -9.727 15.332 1.00 97.69 505 GLN A C 1
ATOM 3995 O O . GLN A 1 505 ? 14.152 -9.746 16.558 1.00 97.69 505 GLN A O 1
ATOM 4000 N N . PHE A 1 506 ? 14.197 -8.593 14.633 1.00 97.75 506 PHE A N 1
ATOM 4001 C CA . PHE A 1 506 ? 13.876 -7.305 15.240 1.00 97.75 506 PHE A CA 1
ATOM 4002 C C . PHE A 1 506 ? 12.475 -7.305 15.860 1.00 97.75 506 PHE A C 1
ATOM 4004 O O . PHE A 1 506 ? 12.313 -6.891 17.010 1.00 97.75 506 PHE A O 1
ATOM 4011 N N . VAL A 1 507 ? 11.465 -7.780 15.126 1.00 97.69 507 VAL A N 1
ATOM 4012 C CA . VAL A 1 507 ? 10.074 -7.801 15.592 1.00 97.69 507 VAL A CA 1
ATOM 4013 C C . VAL A 1 507 ? 9.945 -8.706 16.810 1.00 97.69 507 VAL A C 1
ATOM 4015 O O . VAL A 1 507 ? 9.479 -8.244 17.843 1.00 97.69 507 VAL A O 1
ATOM 4018 N N . GLU A 1 508 ? 10.433 -9.944 16.752 1.00 95.81 508 GLU A N 1
ATOM 4019 C CA . GLU A 1 508 ? 10.332 -10.884 17.876 1.00 95.81 508 GLU A CA 1
ATOM 4020 C C . GLU A 1 508 ? 11.013 -10.380 19.150 1.00 95.81 508 GLU A C 1
ATOM 4022 O O . GLU A 1 508 ? 10.528 -10.644 20.249 1.00 95.81 508 GLU A O 1
ATOM 4027 N N . LYS A 1 509 ? 12.097 -9.612 19.009 1.00 96.00 509 LYS A N 1
ATOM 4028 C CA . LYS A 1 509 ? 12.803 -9.001 20.138 1.00 96.00 509 LYS A CA 1
ATOM 4029 C C . LYS A 1 509 ? 12.082 -7.782 20.725 1.00 96.00 509 LYS A C 1
ATOM 4031 O O . LYS A 1 509 ? 12.264 -7.487 21.904 1.00 96.00 509 LYS A O 1
ATOM 4036 N N . THR A 1 510 ? 11.346 -7.026 19.912 1.00 95.75 510 THR A N 1
ATOM 4037 C CA . THR A 1 510 ? 10.813 -5.703 20.296 1.00 95.75 510 THR A CA 1
ATOM 4038 C C . THR A 1 510 ? 9.312 -5.685 20.549 1.00 95.75 510 THR A C 1
ATOM 4040 O O . THR A 1 510 ? 8.815 -4.742 21.167 1.00 95.75 510 THR A O 1
ATOM 4043 N N . THR A 1 511 ? 8.585 -6.710 20.102 1.00 94.38 511 THR A N 1
ATOM 4044 C CA . THR A 1 511 ? 7.155 -6.844 20.377 1.00 94.38 511 THR A CA 1
ATOM 4045 C C . THR A 1 511 ? 6.869 -7.127 21.841 1.00 94.38 511 THR A C 1
ATOM 4047 O O . THR A 1 511 ? 7.635 -7.815 22.517 1.00 94.38 511 THR A O 1
ATOM 4050 N N . LYS A 1 512 ? 5.720 -6.640 22.318 1.00 88.19 512 LYS A N 1
ATOM 4051 C CA . LYS A 1 512 ? 5.187 -6.986 23.639 1.00 88.19 512 LYS A CA 1
ATOM 4052 C C . LYS A 1 512 ? 4.992 -8.502 23.770 1.00 88.19 512 LYS A C 1
ATOM 4054 O O . LYS A 1 512 ? 4.686 -9.189 22.794 1.00 88.19 512 LYS A O 1
ATOM 4059 N N . SER A 1 513 ? 5.098 -9.007 24.998 1.00 89.38 513 SER A N 1
ATOM 4060 C CA . SER A 1 513 ? 4.690 -10.382 25.302 1.00 89.38 513 SER A CA 1
ATOM 4061 C C . SER A 1 513 ? 3.212 -10.580 24.949 1.00 89.38 513 SER A C 1
ATOM 4063 O O . SER A 1 513 ? 2.391 -9.711 25.238 1.00 89.38 513 SER A O 1
ATOM 4065 N N . GLY A 1 514 ? 2.883 -11.695 24.295 1.00 89.75 514 GLY A N 1
ATOM 4066 C CA . GLY A 1 514 ? 1.521 -12.003 23.842 1.00 89.75 514 GLY A CA 1
ATOM 4067 C C . GLY A 1 514 ? 1.057 -11.262 22.580 1.00 89.75 514 GLY A C 1
ATOM 4068 O O . GLY A 1 514 ? -0.070 -11.486 22.146 1.00 89.75 514 GLY A O 1
ATOM 4069 N N . ALA A 1 515 ? 1.891 -10.412 21.964 1.00 95.25 515 ALA A N 1
ATOM 4070 C CA . ALA A 1 515 ? 1.523 -9.739 20.719 1.00 95.25 515 ALA A CA 1
ATOM 4071 C C . ALA A 1 515 ? 1.361 -10.739 19.561 1.00 95.25 515 ALA A C 1
ATOM 4073 O O . ALA A 1 515 ? 2.234 -11.581 19.316 1.00 95.25 515 ALA A O 1
ATOM 4074 N N . ILE A 1 516 ? 0.271 -10.601 18.805 1.00 97.56 516 ILE A N 1
ATOM 4075 C CA . ILE A 1 516 ? 0.003 -11.429 17.627 1.00 97.56 516 ILE A CA 1
ATOM 4076 C C . ILE A 1 516 ? 0.726 -10.823 16.426 1.00 97.56 516 ILE A C 1
ATOM 4078 O O . ILE A 1 516 ? 0.540 -9.653 16.089 1.00 97.56 516 ILE A O 1
ATOM 4082 N N . LYS A 1 517 ? 1.537 -11.636 15.752 1.00 97.75 517 LYS A N 1
ATOM 4083 C CA . LYS A 1 517 ? 2.311 -11.236 14.574 1.00 97.75 517 LYS A CA 1
ATOM 4084 C C . LYS A 1 517 ? 1.787 -12.004 13.375 1.00 97.75 517 LYS A C 1
ATOM 4086 O O . LYS A 1 517 ? 1.882 -13.226 13.353 1.00 97.75 517 LYS A O 1
ATOM 4091 N N . LEU A 1 518 ? 1.235 -11.302 12.394 1.00 98.38 518 LEU A N 1
ATOM 4092 C CA . LEU A 1 518 ? 0.814 -11.876 11.125 1.00 98.38 518 LEU A CA 1
ATOM 4093 C C . LEU A 1 518 ? 1.685 -11.350 9.993 1.00 98.38 518 LEU A C 1
ATOM 4095 O O . LEU A 1 518 ? 2.061 -10.176 9.979 1.00 98.38 518 LEU A O 1
ATOM 4099 N N . PHE A 1 519 ? 1.953 -12.203 9.014 1.00 98.62 519 PHE A N 1
ATOM 4100 C CA . PHE A 1 519 ? 2.519 -11.791 7.741 1.00 98.62 519 PHE A CA 1
ATOM 4101 C C . PHE A 1 519 ? 1.561 -12.179 6.619 1.00 98.62 519 PHE A C 1
ATOM 4103 O O . PHE A 1 519 ? 1.255 -13.355 6.423 1.00 98.62 519 PHE A O 1
ATOM 4110 N N . ARG A 1 520 ? 1.068 -11.174 5.899 1.00 97.94 520 ARG A N 1
ATOM 4111 C CA . ARG A 1 520 ? 0.172 -11.352 4.762 1.00 97.94 520 ARG A CA 1
ATOM 4112 C C . ARG A 1 520 ? 0.981 -11.725 3.526 1.00 97.94 520 ARG A C 1
ATOM 4114 O O . ARG A 1 520 ? 1.950 -11.033 3.205 1.00 97.94 520 ARG A O 1
ATOM 4121 N N . THR A 1 521 ? 0.563 -12.773 2.822 1.00 98.31 521 THR A N 1
ATOM 4122 C CA . THR A 1 521 ? 1.179 -13.145 1.545 1.00 98.31 521 THR A CA 1
ATOM 4123 C C . THR A 1 521 ? 0.991 -12.057 0.483 1.00 98.31 521 THR A C 1
ATOM 4125 O O . THR A 1 521 ? 0.269 -11.059 0.661 1.00 98.31 521 THR A O 1
ATOM 4128 N N . GLN A 1 522 ? 1.742 -12.193 -0.605 1.00 97.69 522 GLN A N 1
ATOM 4129 C CA . GLN A 1 522 ? 1.837 -11.183 -1.640 1.00 97.69 522 GLN A CA 1
ATOM 4130 C C . GLN A 1 522 ? 0.485 -10.964 -2.329 1.00 97.69 522 GLN A C 1
ATOM 4132 O O . GLN A 1 522 ? -0.181 -11.899 -2.764 1.00 97.69 522 GLN A O 1
ATOM 4137 N N . SER A 1 523 ? 0.078 -9.700 -2.444 1.00 98.12 523 SER A N 1
ATOM 4138 C CA . SER A 1 523 ? -1.088 -9.347 -3.256 1.00 98.12 523 SER A CA 1
ATOM 4139 C C . SER A 1 523 ? -0.684 -9.457 -4.727 1.00 98.12 523 SER A C 1
ATOM 4141 O O . SER A 1 523 ? 0.287 -8.802 -5.108 1.00 98.12 523 SER A O 1
ATOM 4143 N N . PRO A 1 524 ? -1.377 -10.242 -5.561 1.00 97.38 524 PRO A N 1
ATOM 4144 C CA . PRO A 1 524 ? -1.055 -10.313 -6.977 1.00 97.38 524 PRO A CA 1
ATOM 4145 C C . PRO A 1 524 ? -1.425 -9.011 -7.694 1.00 97.38 524 PRO A C 1
ATOM 4147 O O . PRO A 1 524 ? -2.335 -8.287 -7.282 1.00 97.38 524 PRO A O 1
ATOM 4150 N N . ARG A 1 525 ? -0.703 -8.735 -8.780 1.00 95.38 525 ARG A N 1
ATOM 4151 C CA . ARG A 1 525 ? -1.127 -7.824 -9.851 1.00 95.38 525 ARG A CA 1
ATOM 4152 C C . ARG A 1 525 ? -1.618 -8.665 -11.037 1.00 95.38 525 ARG A C 1
ATOM 4154 O O . ARG A 1 525 ? -1.254 -9.833 -11.124 1.00 95.38 525 ARG A O 1
ATOM 4161 N N . HIS A 1 526 ? -2.421 -8.090 -11.930 1.00 96.75 526 HIS A N 1
ATOM 4162 C CA . HIS A 1 526 ? -3.014 -8.825 -13.061 1.00 96.75 526 HIS A CA 1
ATOM 4163 C C . HIS A 1 526 ? -2.750 -8.150 -14.405 1.00 96.75 526 HIS A C 1
ATOM 4165 O O . HIS A 1 526 ? -3.685 -7.787 -15.111 1.00 96.75 526 HIS A O 1
ATOM 4171 N N . PHE A 1 527 ? -1.486 -7.943 -14.763 1.00 93.88 527 PHE A N 1
ATOM 4172 C CA . PHE A 1 527 ? -1.169 -7.432 -16.090 1.00 93.88 527 PHE A CA 1
ATOM 4173 C C . PHE A 1 527 ? -1.313 -8.527 -17.153 1.00 93.88 527 PHE A C 1
ATOM 4175 O O . PHE A 1 527 ? -0.776 -9.626 -17.010 1.00 93.88 527 PHE A O 1
ATOM 4182 N N . GLU A 1 528 ? -2.028 -8.197 -18.226 1.00 92.44 528 GLU A N 1
ATOM 4183 C CA . GLU A 1 528 ? -2.157 -8.980 -19.453 1.00 92.44 528 GLU A CA 1
ATOM 4184 C C . GLU A 1 528 ? -1.614 -8.165 -20.636 1.00 92.44 528 GLU A C 1
ATOM 4186 O O . GLU A 1 528 ? -1.804 -6.949 -20.703 1.00 92.44 528 GLU A O 1
ATOM 4191 N N . GLY A 1 529 ? -0.953 -8.834 -21.587 1.00 87.62 529 GLY A N 1
ATOM 4192 C CA . GLY A 1 529 ? -0.392 -8.188 -22.782 1.00 87.62 529 GLY A CA 1
ATOM 4193 C C . GLY A 1 529 ? 0.960 -7.489 -22.580 1.00 87.62 529 GLY A C 1
ATOM 4194 O O . GLY A 1 529 ? 1.383 -6.744 -23.457 1.00 87.62 529 GLY A O 1
ATOM 4195 N N . GLY A 1 530 ? 1.637 -7.731 -21.455 1.00 85.44 530 GLY A N 1
ATOM 4196 C CA . GLY A 1 530 ? 2.929 -7.130 -21.099 1.00 85.44 530 GLY A CA 1
ATOM 4197 C C . GLY A 1 530 ? 2.900 -6.532 -19.695 1.00 85.44 530 GLY A C 1
ATOM 4198 O O . GLY A 1 530 ? 1.867 -6.565 -19.035 1.00 85.44 530 GLY A O 1
ATOM 4199 N N . ASP A 1 531 ? 4.023 -5.988 -19.228 1.00 83.50 531 ASP A N 1
ATOM 4200 C CA . ASP A 1 531 ? 4.065 -5.238 -17.967 1.00 83.50 531 ASP A CA 1
ATOM 4201 C C . ASP A 1 531 ? 3.472 -3.816 -18.135 1.00 83.50 531 ASP A C 1
ATOM 4203 O O . ASP A 1 531 ? 3.171 -3.363 -19.244 1.00 83.50 531 ASP A O 1
ATOM 4207 N N . TRP A 1 532 ? 3.298 -3.085 -17.036 1.00 81.94 532 TRP A N 1
ATOM 4208 C CA . TRP A 1 532 ? 2.686 -1.758 -16.977 1.00 81.94 532 TRP A CA 1
ATOM 4209 C C . TRP A 1 532 ? 3.360 -0.724 -17.894 1.00 81.94 532 TRP A C 1
ATOM 4211 O O . TRP A 1 532 ? 2.694 0.187 -18.388 1.00 81.94 532 TRP A O 1
ATOM 4221 N N . ASP A 1 533 ? 4.668 -0.855 -18.126 1.00 79.44 533 ASP A N 1
ATOM 4222 C CA . ASP A 1 533 ? 5.481 0.006 -18.991 1.00 79.44 533 ASP A CA 1
ATOM 4223 C C . ASP A 1 533 ? 5.637 -0.540 -20.422 1.00 79.44 533 ASP A C 1
ATOM 4225 O O . ASP A 1 533 ? 6.215 0.127 -21.280 1.00 79.44 533 ASP A O 1
ATOM 4229 N N . GLN A 1 534 ? 5.070 -1.716 -20.700 1.00 83.38 534 GLN A N 1
ATOM 4230 C CA . GLN A 1 534 ? 5.128 -2.414 -21.989 1.00 83.38 534 GLN A CA 1
ATOM 4231 C C . GLN A 1 534 ? 3.764 -2.478 -22.693 1.00 83.38 534 GLN A C 1
ATOM 4233 O O . GLN A 1 534 ? 3.621 -3.159 -23.704 1.00 83.38 534 GLN A O 1
ATOM 4238 N N . GLY A 1 535 ? 2.762 -1.755 -22.184 1.00 82.56 535 GLY A N 1
ATOM 4239 C CA . GLY A 1 535 ? 1.404 -1.743 -22.738 1.00 82.56 535 GLY A CA 1
ATOM 4240 C C . GLY A 1 535 ? 0.442 -2.737 -22.085 1.00 82.56 535 GLY A C 1
ATOM 4241 O O . GLY A 1 535 ? -0.664 -2.916 -22.592 1.00 82.56 535 GLY A O 1
ATOM 4242 N N . GLY A 1 536 ? 0.830 -3.344 -20.959 1.00 89.62 536 GLY A N 1
ATOM 4243 C CA . GLY A 1 536 ? -0.028 -4.223 -20.174 1.00 89.62 536 GLY A CA 1
ATOM 4244 C C . GLY A 1 536 ? -1.267 -3.528 -19.605 1.00 89.62 536 GLY A C 1
ATOM 4245 O O . GLY A 1 536 ? -1.244 -2.339 -19.273 1.00 89.62 536 GLY A O 1
ATOM 4246 N N . SER A 1 537 ? -2.354 -4.286 -19.450 1.00 92.88 537 SER A N 1
ATOM 4247 C CA . SER A 1 537 ? -3.633 -3.803 -18.904 1.00 92.88 537 SER A CA 1
ATOM 4248 C C . SER A 1 537 ? -4.353 -4.873 -18.071 1.00 92.88 537 SER A C 1
ATOM 4250 O O . SER A 1 537 ? -3.889 -6.007 -17.998 1.00 92.88 537 SER A O 1
ATOM 4252 N N . CYS A 1 538 ? -5.471 -4.515 -17.429 1.00 94.25 538 CYS A N 1
ATOM 4253 C CA . CYS A 1 538 ? -6.266 -5.425 -16.583 1.00 94.25 538 CYS A CA 1
ATOM 4254 C C . CYS A 1 538 ? -7.764 -5.104 -16.645 1.00 94.25 538 CYS A C 1
ATOM 4256 O O . CYS A 1 538 ? -8.426 -4.842 -15.640 1.00 94.25 538 CYS A O 1
ATOM 4258 N N . GLN A 1 539 ? -8.326 -5.091 -17.850 1.00 91.44 539 GLN A N 1
ATOM 4259 C CA . GLN A 1 539 ? -9.697 -4.618 -18.085 1.00 91.44 539 GLN A CA 1
ATOM 4260 C C . GLN A 1 539 ? -10.770 -5.702 -17.909 1.00 91.44 539 GLN A C 1
ATOM 4262 O O . GLN A 1 539 ? -11.881 -5.575 -18.426 1.00 91.44 539 GLN A O 1
ATOM 4267 N N . ARG A 1 540 ? -10.470 -6.773 -17.166 1.00 94.25 540 ARG A N 1
ATOM 4268 C CA . ARG A 1 540 ? -11.433 -7.850 -16.928 1.00 94.25 540 ARG A CA 1
ATOM 4269 C C . ARG A 1 540 ? -12.610 -7.384 -16.071 1.00 94.25 540 ARG A C 1
ATOM 4271 O O . ARG A 1 540 ? -12.505 -6.504 -15.210 1.00 94.25 540 ARG A O 1
ATOM 4278 N N . SER A 1 541 ? -13.759 -8.002 -16.329 1.00 94.62 541 SER A N 1
ATOM 4279 C CA . SER A 1 541 ? -15.010 -7.799 -15.592 1.00 94.62 541 SER A CA 1
ATOM 4280 C C . SER A 1 541 ? -15.461 -9.037 -14.812 1.00 94.62 541 SER A C 1
ATOM 4282 O O . SER A 1 541 ? -16.393 -8.931 -14.018 1.00 94.62 541 SER A O 1
ATOM 4284 N N . GLN A 1 542 ? -14.799 -10.179 -15.026 1.00 95.62 542 GLN A N 1
ATOM 4285 C CA . GLN A 1 542 ? -15.075 -11.470 -14.396 1.00 95.62 542 GLN A CA 1
ATOM 4286 C C . GLN A 1 542 ? -13.781 -12.097 -13.852 1.00 95.62 542 GLN A C 1
ATOM 4288 O O . GLN A 1 542 ? -12.711 -11.818 -14.413 1.00 95.62 542 GLN A O 1
ATOM 4293 N N . PRO A 1 543 ? -13.863 -12.909 -12.782 1.00 97.12 543 PRO A N 1
ATOM 4294 C CA . PRO A 1 543 ? -12.724 -13.664 -12.277 1.00 97.12 543 PRO A CA 1
ATOM 4295 C C . PRO A 1 543 ? -12.074 -14.542 -13.355 1.00 97.12 543 PRO A C 1
ATOM 4297 O O . PRO A 1 543 ? -12.710 -14.924 -14.340 1.00 97.12 543 PRO A O 1
ATOM 4300 N N . LEU A 1 544 ? -10.801 -14.869 -13.157 1.00 97.19 544 LEU A N 1
ATOM 4301 C CA . LEU A 1 544 ? -10.071 -15.820 -13.986 1.00 97.19 544 LEU A CA 1
ATOM 4302 C C . LEU A 1 544 ? -10.584 -17.244 -13.775 1.00 97.19 544 LEU A C 1
ATOM 4304 O O . LEU A 1 544 ? -10.998 -17.619 -12.678 1.00 97.19 544 LEU A O 1
ATOM 4308 N N . LEU A 1 545 ? -10.489 -18.050 -14.830 1.00 96.12 545 LEU A N 1
ATOM 4309 C CA . LEU A 1 545 ? -10.586 -19.503 -14.720 1.00 96.12 545 LEU A CA 1
ATOM 4310 C C . LEU A 1 545 ? -9.276 -20.085 -14.152 1.00 96.12 545 LEU A C 1
ATOM 4312 O O . LEU A 1 545 ? -8.224 -19.459 -14.321 1.00 96.12 545 LEU A O 1
ATOM 4316 N N . PRO A 1 546 ? -9.298 -21.272 -13.516 1.00 94.56 546 PRO A N 1
ATOM 4317 C CA . PRO A 1 546 ? -8.099 -21.900 -12.954 1.00 94.56 546 PRO A CA 1
ATOM 4318 C C . PRO A 1 546 ? -6.931 -22.029 -13.942 1.00 94.56 546 PRO A C 1
ATOM 4320 O O . PRO A 1 546 ? -5.784 -21.790 -13.578 1.00 94.56 546 PRO A O 1
ATOM 4323 N N . GLU A 1 547 ? -7.207 -22.340 -15.207 1.00 94.94 547 GLU A N 1
ATOM 4324 C CA . GLU A 1 547 ? -6.176 -22.469 -16.240 1.00 94.94 547 GLU A CA 1
ATOM 4325 C C . GLU A 1 547 ? -5.509 -21.115 -16.530 1.00 94.94 547 GLU A C 1
ATOM 4327 O O . GLU A 1 547 ? -4.290 -21.025 -16.634 1.00 94.94 547 GLU A O 1
ATOM 4332 N N . GLN A 1 548 ? -6.301 -20.037 -16.556 1.00 96.12 548 GLN A N 1
ATOM 4333 C CA . GLN A 1 548 ? -5.807 -18.671 -16.769 1.00 96.12 548 GLN A CA 1
ATOM 4334 C C . GLN A 1 548 ? -4.984 -18.161 -15.580 1.00 96.12 548 GLN A C 1
ATOM 4336 O O . GLN A 1 548 ? -4.066 -17.360 -15.763 1.00 96.12 548 GLN A O 1
ATOM 4341 N N . VAL A 1 549 ? -5.302 -18.616 -14.363 1.00 96.00 549 VAL A N 1
ATOM 4342 C CA . VAL A 1 549 ? -4.466 -18.362 -13.184 1.00 96.00 549 VAL A CA 1
ATOM 4343 C C . VAL A 1 549 ? -3.085 -18.984 -13.385 1.00 96.00 549 VAL A C 1
ATOM 4345 O O . VAL A 1 549 ? -2.071 -18.311 -13.199 1.00 96.00 549 VAL A O 1
ATOM 4348 N N . GLU A 1 550 ? -3.013 -20.237 -13.831 1.00 94.88 550 GLU A N 1
ATOM 4349 C CA . GLU A 1 550 ? -1.719 -20.875 -14.082 1.00 94.88 550 GLU A CA 1
ATOM 4350 C C . GLU A 1 550 ? -0.948 -20.224 -15.237 1.00 94.88 550 GLU A C 1
ATOM 4352 O O . GLU A 1 550 ? 0.268 -20.065 -15.130 1.00 94.88 550 GLU A O 1
ATOM 4357 N N . ASP A 1 551 ? -1.618 -19.757 -16.290 1.00 94.00 551 ASP A N 1
ATOM 4358 C CA . ASP A 1 551 ? -0.960 -19.025 -17.381 1.00 94.00 551 ASP A CA 1
ATOM 4359 C C . ASP A 1 551 ? -0.302 -17.719 -16.902 1.00 94.00 551 ASP A C 1
ATOM 4361 O O . ASP A 1 551 ? 0.806 -17.379 -17.325 1.00 94.00 551 ASP A O 1
ATOM 4365 N N . LEU A 1 552 ? -0.953 -16.988 -15.991 1.00 94.94 552 LEU A N 1
ATOM 4366 C CA . LEU A 1 552 ? -0.481 -15.676 -15.542 1.00 94.94 552 LEU A CA 1
ATOM 4367 C C . LEU A 1 552 ? 0.492 -15.725 -14.361 1.00 94.94 552 LEU A C 1
ATOM 4369 O O . LEU A 1 552 ? 1.328 -14.825 -14.248 1.00 94.94 552 LEU A O 1
ATOM 4373 N N . PHE A 1 553 ? 0.408 -16.738 -13.497 1.00 96.38 553 PHE A N 1
ATOM 4374 C CA . PHE A 1 553 ? 1.142 -16.768 -12.226 1.00 96.38 553 PHE A CA 1
ATOM 4375 C C . PHE A 1 553 ? 2.138 -17.926 -12.096 1.00 96.38 553 PHE A C 1
ATOM 4377 O O . PHE A 1 553 ? 2.999 -17.888 -11.212 1.00 96.38 553 PHE A O 1
ATOM 4384 N N . SER A 1 554 ? 2.071 -18.957 -12.947 1.00 94.56 554 SER A N 1
ATOM 4385 C CA . SER A 1 554 ? 2.960 -20.116 -12.830 1.00 94.56 554 SER A CA 1
ATOM 4386 C C . SER A 1 554 ? 4.429 -19.742 -13.016 1.00 94.56 554 SER A C 1
ATOM 4388 O O . SER A 1 554 ? 4.840 -19.175 -14.030 1.00 94.56 554 SER A O 1
ATOM 4390 N N . VAL A 1 555 ? 5.250 -20.168 -12.053 1.00 92.81 555 VAL A N 1
ATOM 4391 C CA . VAL A 1 555 ? 6.714 -20.072 -12.134 1.00 92.81 555 VAL A CA 1
ATOM 4392 C C . VAL A 1 555 ? 7.260 -20.935 -13.268 1.00 92.81 555 VAL A C 1
ATOM 4394 O O . VAL A 1 555 ? 8.210 -20.542 -13.934 1.00 92.81 555 VAL A O 1
ATOM 4397 N N . LYS A 1 556 ? 6.634 -22.089 -13.533 1.00 92.81 556 LYS A N 1
ATOM 4398 C CA . LYS A 1 556 ? 7.058 -22.997 -14.609 1.00 92.81 556 LYS A CA 1
ATOM 4399 C C . LYS A 1 556 ? 6.813 -22.396 -15.992 1.00 92.81 556 LYS A C 1
ATOM 4401 O O . LYS A 1 556 ? 7.610 -22.628 -16.893 1.00 92.81 556 LYS A O 1
ATOM 4406 N N . ASN A 1 557 ? 5.742 -21.616 -16.133 1.00 90.00 557 ASN A N 1
ATOM 4407 C CA . ASN A 1 557 ? 5.348 -21.010 -17.405 1.00 90.00 557 ASN A CA 1
ATOM 4408 C C . ASN A 1 557 ? 5.929 -19.601 -17.594 1.00 90.00 557 ASN A C 1
ATOM 4410 O O . ASN A 1 557 ? 5.685 -18.986 -18.626 1.00 90.00 557 ASN A O 1
ATOM 4414 N N . ASN A 1 558 ? 6.684 -19.088 -16.612 1.00 88.94 558 ASN A N 1
ATOM 4415 C CA . ASN A 1 558 ? 7.164 -17.707 -16.583 1.00 88.94 558 ASN A CA 1
ATOM 4416 C C . ASN A 1 558 ? 6.028 -16.694 -16.837 1.00 88.94 558 ASN A C 1
ATOM 4418 O O . ASN A 1 558 ? 6.148 -15.804 -17.681 1.00 88.94 558 ASN A O 1
ATOM 4422 N N . GLY A 1 559 ? 4.906 -16.880 -16.133 1.00 91.56 559 GLY A N 1
ATOM 4423 C CA . GLY A 1 559 ? 3.723 -16.036 -16.287 1.00 91.56 559 GLY A CA 1
ATOM 4424 C C . GLY A 1 559 ? 4.022 -14.558 -16.016 1.00 91.56 559 GLY A C 1
ATOM 4425 O O . GLY A 1 559 ? 4.905 -14.217 -15.228 1.00 91.56 559 GLY A O 1
ATOM 4426 N N . THR A 1 560 ? 3.276 -13.653 -16.651 1.00 91.69 560 THR A N 1
ATOM 4427 C CA . THR A 1 560 ? 3.518 -12.199 -16.562 1.00 91.69 560 THR A CA 1
ATOM 4428 C C . THR A 1 560 ? 3.492 -11.661 -15.125 1.00 91.69 560 THR A C 1
ATOM 4430 O O . THR A 1 560 ? 4.183 -10.691 -14.821 1.00 91.69 560 THR A O 1
ATOM 4433 N N . ASN A 1 561 ? 2.736 -12.305 -14.233 1.00 94.62 561 ASN A N 1
ATOM 4434 C CA . ASN A 1 561 ? 2.536 -11.896 -12.841 1.00 94.62 561 ASN A CA 1
ATOM 4435 C C . ASN A 1 561 ? 3.188 -12.878 -11.841 1.00 94.62 561 ASN A C 1
ATOM 4437 O O . ASN A 1 561 ? 2.804 -12.963 -10.671 1.00 94.62 561 ASN A O 1
ATOM 4441 N N . VAL A 1 562 ? 4.184 -13.646 -12.303 1.00 94.12 562 VAL A N 1
ATOM 4442 C CA . VAL A 1 562 ? 4.893 -14.688 -11.539 1.00 94.12 562 VAL A CA 1
ATOM 4443 C C . VAL A 1 562 ? 5.517 -14.188 -10.232 1.00 94.12 562 VAL A C 1
ATOM 4445 O O . VAL A 1 562 ? 5.722 -14.970 -9.298 1.00 94.12 562 VAL A O 1
ATOM 4448 N N . GLU A 1 563 ? 5.799 -12.885 -10.116 1.00 93.88 563 GLU A N 1
ATOM 4449 C CA . GLU A 1 563 ? 6.446 -12.332 -8.928 1.00 93.88 563 GLU A CA 1
ATOM 4450 C C . GLU A 1 563 ? 5.630 -12.552 -7.651 1.00 93.88 563 GLU A C 1
ATOM 4452 O O . GLU A 1 563 ? 6.216 -12.668 -6.575 1.00 93.88 563 GLU A O 1
ATOM 4457 N N . ALA A 1 564 ? 4.300 -12.676 -7.754 1.00 95.88 564 ALA A N 1
ATOM 4458 C CA . ALA A 1 564 ? 3.451 -12.971 -6.605 1.00 95.88 564 ALA A CA 1
ATOM 4459 C C . ALA A 1 564 ? 3.858 -14.284 -5.916 1.00 95.88 564 ALA A C 1
ATOM 4461 O O . ALA A 1 564 ? 4.053 -14.324 -4.697 1.00 95.88 564 ALA A O 1
ATOM 4462 N N . ARG A 1 565 ? 4.073 -15.344 -6.706 1.00 96.31 565 ARG A N 1
ATOM 4463 C CA . ARG A 1 565 ? 4.485 -16.659 -6.203 1.00 96.31 565 ARG A CA 1
ATOM 4464 C C . ARG A 1 565 ? 5.960 -16.682 -5.800 1.00 96.31 565 ARG A C 1
ATOM 4466 O O . ARG A 1 565 ? 6.291 -17.315 -4.799 1.00 96.31 565 ARG A O 1
ATOM 4473 N N . LEU A 1 566 ? 6.837 -15.965 -6.511 1.00 96.50 566 LEU A N 1
ATOM 4474 C CA . LEU A 1 566 ? 8.264 -15.872 -6.158 1.00 96.50 566 LEU A CA 1
ATOM 4475 C C . LEU A 1 566 ? 8.476 -15.189 -4.802 1.00 96.50 566 LEU A C 1
ATOM 4477 O O . LEU A 1 566 ? 9.152 -15.744 -3.938 1.00 96.50 566 LEU A O 1
ATOM 4481 N N . VAL A 1 567 ? 7.841 -14.036 -4.565 1.00 97.19 567 VAL A N 1
ATOM 4482 C CA . VAL A 1 567 ? 7.909 -13.340 -3.268 1.00 97.19 567 VAL A CA 1
ATOM 4483 C C . VAL A 1 567 ? 7.430 -14.253 -2.137 1.00 97.19 567 VAL A C 1
ATOM 4485 O O . VAL A 1 567 ? 8.061 -14.314 -1.079 1.00 97.19 567 VAL A O 1
ATOM 4488 N N . ASN A 1 568 ? 6.358 -15.016 -2.362 1.00 97.56 568 ASN A N 1
ATOM 4489 C CA . ASN A 1 568 ? 5.849 -15.949 -1.362 1.00 97.56 568 ASN A CA 1
ATOM 4490 C C . ASN A 1 568 ? 6.813 -17.102 -1.057 1.00 97.56 568 ASN A C 1
ATOM 4492 O O . ASN A 1 568 ? 6.896 -17.510 0.098 1.00 97.56 568 ASN A O 1
ATOM 4496 N N . GLN A 1 569 ? 7.586 -17.601 -2.028 1.00 97.50 569 GLN A N 1
ATOM 4497 C CA . GLN A 1 569 ? 8.610 -18.623 -1.758 1.00 97.50 569 GLN A CA 1
ATOM 4498 C C . GLN A 1 569 ? 9.651 -18.123 -0.744 1.00 97.50 569 GLN A C 1
ATOM 4500 O O . GLN A 1 569 ? 9.979 -18.838 0.208 1.00 97.50 569 GLN A O 1
ATOM 4505 N N . HIS A 1 570 ? 10.118 -16.880 -0.899 1.00 98.06 570 HIS A N 1
ATOM 4506 C CA . HIS A 1 570 ? 11.011 -16.230 0.066 1.00 98.06 570 HIS A CA 1
ATOM 4507 C C . HIS A 1 570 ? 10.332 -16.028 1.421 1.00 98.06 570 HIS A C 1
ATOM 4509 O O . HIS A 1 570 ? 10.924 -16.301 2.468 1.00 98.06 570 HIS A O 1
ATOM 4515 N N . LEU A 1 571 ? 9.063 -15.611 1.411 1.00 97.88 571 LEU A N 1
ATOM 4516 C CA . LEU A 1 571 ? 8.288 -15.418 2.628 1.00 97.88 571 LEU A CA 1
ATOM 4517 C C . LEU A 1 571 ? 8.130 -16.721 3.423 1.00 97.88 571 LEU A C 1
ATOM 4519 O O . LEU A 1 571 ? 8.497 -16.767 4.594 1.00 97.88 571 LEU A O 1
ATOM 4523 N N . TYR A 1 572 ? 7.634 -17.793 2.804 1.00 97.88 572 TYR A N 1
ATOM 4524 C CA . TYR A 1 572 ? 7.428 -19.083 3.469 1.00 97.88 572 TYR A CA 1
ATOM 4525 C C . TYR A 1 572 ? 8.733 -19.636 4.044 1.00 97.88 572 TYR A C 1
ATOM 4527 O O . TYR A 1 572 ? 8.760 -20.135 5.171 1.00 97.88 572 TYR A O 1
ATOM 4535 N N . LYS A 1 573 ? 9.837 -19.493 3.299 1.00 97.75 573 LYS A N 1
ATOM 4536 C CA . LYS A 1 573 ? 11.176 -19.856 3.770 1.00 97.75 573 LYS A CA 1
ATOM 4537 C C . LYS A 1 573 ? 11.575 -19.052 5.009 1.00 97.75 573 LYS A C 1
ATOM 4539 O O . LYS A 1 573 ? 12.077 -19.644 5.961 1.00 97.75 573 LYS A O 1
ATOM 4544 N N . ALA A 1 574 ? 11.362 -17.737 5.007 1.00 97.44 574 ALA A N 1
ATOM 4545 C CA . ALA A 1 574 ? 11.753 -16.859 6.106 1.00 97.44 574 ALA A CA 1
ATOM 4546 C C . ALA A 1 574 ? 10.901 -17.055 7.370 1.00 97.44 574 ALA A C 1
ATOM 4548 O O . ALA A 1 574 ? 11.432 -16.994 8.476 1.00 97.44 574 ALA A O 1
ATOM 4549 N N . LEU A 1 575 ? 9.596 -17.305 7.220 1.00 96.88 575 LEU A N 1
ATOM 4550 C CA . LEU A 1 575 ? 8.688 -17.484 8.357 1.00 96.88 575 LEU A CA 1
ATOM 4551 C C . LEU A 1 575 ? 8.810 -18.859 9.020 1.00 96.88 575 LEU A C 1
ATOM 4553 O O . LEU A 1 575 ? 8.348 -19.029 10.151 1.00 96.88 575 LEU A O 1
ATOM 4557 N N . LYS A 1 576 ? 9.419 -19.844 8.350 1.00 96.00 576 LYS A N 1
ATOM 4558 C CA . LYS A 1 576 ? 9.594 -21.191 8.896 1.00 96.00 576 LYS A CA 1
ATOM 4559 C C . LYS A 1 576 ? 10.377 -21.144 10.214 1.00 96.00 576 LYS A C 1
ATOM 4561 O O . LYS A 1 576 ? 11.546 -20.775 10.240 1.00 96.00 576 LYS A O 1
ATOM 4566 N N . GLY A 1 577 ? 9.731 -21.567 11.301 1.00 93.50 577 GLY A N 1
ATOM 4567 C CA . GLY A 1 577 ? 10.315 -21.566 12.647 1.00 93.50 577 GLY A CA 1
ATOM 4568 C C . GLY A 1 577 ? 10.275 -20.213 13.366 1.00 93.50 577 GLY A C 1
ATOM 4569 O O . GLY A 1 577 ? 10.809 -20.111 14.465 1.00 93.50 577 GLY A O 1
ATOM 4570 N N . SER A 1 578 ? 9.648 -19.193 12.774 1.00 96.38 578 SER A N 1
ATOM 4571 C CA . SER A 1 578 ? 9.349 -17.927 13.450 1.00 96.38 578 SER A CA 1
ATOM 4572 C C . SER A 1 578 ? 8.015 -17.993 14.201 1.00 96.38 578 SER A C 1
ATOM 4574 O O . SER A 1 578 ? 7.191 -18.875 13.965 1.00 96.38 578 SER A O 1
ATOM 4576 N N . ASN A 1 579 ? 7.766 -17.008 15.059 1.00 94.69 579 ASN A N 1
ATOM 4577 C CA . ASN A 1 579 ? 6.505 -16.836 15.784 1.00 94.69 579 ASN A CA 1
ATOM 4578 C C . ASN A 1 579 ? 5.460 -16.020 15.001 1.00 94.69 579 ASN A C 1
ATOM 4580 O O . ASN A 1 579 ? 4.570 -15.413 15.603 1.00 94.69 579 ASN A O 1
ATOM 4584 N N . PHE A 1 580 ? 5.605 -15.909 13.681 1.00 97.56 580 PHE A N 1
ATOM 4585 C CA . PHE A 1 580 ? 4.631 -15.240 12.826 1.00 97.56 580 PHE A CA 1
ATOM 4586 C C . PHE A 1 580 ? 3.582 -16.231 12.330 1.00 97.56 580 PHE A C 1
ATOM 4588 O O . PHE A 1 580 ? 3.895 -17.340 11.903 1.00 97.56 580 PHE A O 1
ATOM 4595 N N . HIS A 1 581 ? 2.333 -15.786 12.309 1.00 96.31 581 HIS A N 1
ATOM 4596 C CA . HIS A 1 581 ? 1.247 -16.482 11.640 1.00 96.31 581 HIS A CA 1
ATOM 4597 C C . HIS A 1 581 ? 1.142 -16.012 10.193 1.00 96.31 581 HIS A C 1
ATOM 4599 O O . HIS A 1 581 ? 1.167 -14.815 9.902 1.00 96.31 581 HIS A O 1
ATOM 4605 N N . LEU A 1 582 ? 0.999 -16.957 9.276 1.00 96.69 582 LEU A N 1
ATOM 4606 C CA . LEU A 1 582 ? 0.749 -16.640 7.882 1.00 96.69 582 LEU A CA 1
ATOM 4607 C C . LEU A 1 582 ? -0.721 -16.243 7.697 1.00 96.69 582 LEU A C 1
ATOM 4609 O O . LEU A 1 582 ? -1.618 -16.938 8.173 1.00 96.69 582 LEU A O 1
ATOM 4613 N N . LEU A 1 583 ? -0.956 -15.137 6.995 1.00 97.19 583 LEU A N 1
ATOM 4614 C CA . LEU A 1 583 ? -2.269 -14.753 6.486 1.00 97.19 583 LEU A CA 1
ATOM 4615 C C . LEU A 1 583 ? -2.248 -14.930 4.964 1.00 97.19 583 LEU A C 1
ATOM 4617 O O . LEU A 1 583 ? -1.806 -14.029 4.244 1.00 97.19 583 LEU A O 1
ATOM 4621 N N . ASP A 1 584 ? -2.655 -16.110 4.492 1.00 96.88 584 ASP A N 1
ATOM 4622 C CA . ASP A 1 584 ? -2.520 -16.464 3.080 1.00 96.88 584 ASP A CA 1
ATOM 4623 C C . ASP A 1 584 ? -3.702 -15.979 2.233 1.00 96.88 584 ASP A C 1
ATOM 4625 O O . ASP A 1 584 ? -4.802 -16.524 2.290 1.00 96.88 584 ASP A O 1
ATOM 4629 N N . ILE A 1 585 ? -3.463 -14.925 1.453 1.00 97.75 585 ILE A N 1
ATOM 4630 C CA . ILE A 1 585 ? -4.443 -14.291 0.567 1.00 97.75 585 ILE A CA 1
ATOM 4631 C C . ILE A 1 585 ? -4.086 -14.415 -0.912 1.00 97.75 585 ILE A C 1
ATOM 4633 O O . ILE A 1 585 ? -4.887 -14.006 -1.752 1.00 97.75 585 ILE A O 1
ATOM 4637 N N . THR A 1 586 ? -2.896 -14.913 -1.264 1.00 97.81 586 THR A N 1
ATOM 4638 C CA . THR A 1 586 ? -2.402 -14.823 -2.646 1.00 97.81 586 THR A CA 1
ATOM 4639 C C . THR A 1 586 ? -3.264 -15.644 -3.579 1.00 97.81 586 THR A C 1
ATOM 4641 O O . THR A 1 586 ? -3.816 -15.070 -4.510 1.00 97.81 586 THR A O 1
ATOM 4644 N N . HIS A 1 587 ? -3.452 -16.935 -3.296 1.00 96.69 587 HIS A N 1
ATOM 4645 C CA . HIS A 1 587 ? -4.147 -17.830 -4.218 1.00 96.69 587 HIS A CA 1
ATOM 4646 C C . HIS A 1 587 ? -5.589 -17.385 -4.491 1.00 96.69 587 HIS A C 1
ATOM 4648 O O . HIS A 1 587 ? -5.967 -17.210 -5.643 1.00 96.69 587 HIS A O 1
ATOM 4654 N N . MET A 1 588 ? -6.368 -17.056 -3.451 1.00 97.25 588 MET A N 1
ATOM 4655 C CA . MET A 1 588 ? -7.712 -16.492 -3.647 1.00 97.25 588 MET A CA 1
ATOM 4656 C C . MET A 1 588 ? -7.685 -15.195 -4.467 1.00 97.25 588 MET A C 1
ATOM 4658 O O . MET A 1 588 ? -8.613 -14.917 -5.220 1.00 97.25 588 MET A O 1
ATOM 4662 N N . SER A 1 589 ? -6.630 -14.391 -4.347 1.00 98.50 589 SER A N 1
ATOM 4663 C CA . SER A 1 589 ? -6.526 -13.119 -5.060 1.00 98.50 589 SER A CA 1
ATOM 4664 C C . SER A 1 589 ? -6.092 -13.278 -6.514 1.00 98.50 589 SER A C 1
ATOM 4666 O O . SER A 1 589 ? -6.462 -12.426 -7.314 1.00 98.50 589 SER A O 1
ATOM 4668 N N . GLU A 1 590 ? -5.387 -14.356 -6.876 1.00 98.19 590 GLU A N 1
ATOM 4669 C CA . GLU A 1 590 ? -4.979 -14.662 -8.261 1.00 98.19 590 GLU A CA 1
ATOM 4670 C C . GLU A 1 590 ? -6.185 -14.837 -9.194 1.00 98.19 590 GLU A C 1
ATOM 4672 O O . GLU A 1 590 ? -6.094 -14.596 -10.389 1.00 98.19 590 GLU A O 1
ATOM 4677 N N . PHE A 1 591 ? -7.349 -15.216 -8.665 1.00 98.44 591 PHE A N 1
ATOM 4678 C CA . PHE A 1 591 ? -8.564 -15.325 -9.473 1.00 98.44 591 PHE A CA 1
ATOM 4679 C C . PHE A 1 591 ? -9.200 -13.967 -9.780 1.00 98.44 591 PHE A C 1
ATOM 4681 O O . PHE A 1 591 ? -10.033 -13.866 -10.674 1.00 98.44 591 PHE A O 1
ATOM 4688 N N . ARG A 1 592 ? -8.880 -12.908 -9.033 1.00 98.19 592 ARG A N 1
ATOM 4689 C CA . ARG A 1 592 ? -9.713 -11.697 -8.967 1.00 98.19 592 ARG A CA 1
ATOM 4690 C C . ARG A 1 592 ? -9.267 -10.574 -9.890 1.00 98.19 592 ARG A C 1
ATOM 4692 O O . ARG A 1 592 ? -9.406 -9.404 -9.548 1.00 98.19 592 ARG A O 1
ATOM 4699 N N . ALA A 1 593 ? -8.816 -10.902 -11.098 1.00 97.56 593 ALA A N 1
ATOM 4700 C CA . ALA A 1 593 ? -8.468 -9.911 -12.121 1.00 97.56 593 ALA A CA 1
ATOM 4701 C C . ALA A 1 593 ? -9.573 -8.852 -12.365 1.00 97.56 593 ALA A C 1
ATOM 4703 O O . ALA A 1 593 ? -9.277 -7.717 -12.732 1.00 97.56 593 ALA A O 1
ATOM 4704 N N . ASP A 1 594 ? -10.843 -9.190 -12.111 1.00 97.88 594 ASP A N 1
ATOM 4705 C CA . ASP A 1 594 ? -12.008 -8.302 -12.216 1.00 97.88 594 ASP A CA 1
ATOM 4706 C C . ASP A 1 594 ? -12.052 -7.147 -11.209 1.00 97.88 594 ASP A C 1
ATOM 4708 O O . ASP A 1 594 ? -12.757 -6.153 -11.438 1.00 97.88 594 ASP A O 1
ATOM 4712 N N . ALA A 1 595 ? -11.345 -7.292 -10.086 1.00 97.69 595 ALA A N 1
ATOM 4713 C CA . ALA A 1 595 ? -11.495 -6.453 -8.903 1.00 97.69 595 ALA A CA 1
ATOM 4714 C C . ALA A 1 595 ? -10.478 -5.300 -8.815 1.00 97.69 595 ALA A C 1
ATOM 4716 O O . ALA A 1 595 ? -10.480 -4.542 -7.839 1.00 97.69 595 ALA A O 1
ATOM 4717 N N . HIS A 1 596 ? -9.624 -5.137 -9.825 1.00 97.88 596 HIS A N 1
ATOM 4718 C CA . HIS A 1 596 ? -8.712 -4.002 -9.936 1.00 97.88 596 HIS A CA 1
ATOM 4719 C C . HIS A 1 596 ? -9.425 -2.735 -10.433 1.00 97.88 596 HIS A C 1
ATOM 4721 O O . HIS A 1 596 ? -10.325 -2.824 -11.272 1.00 97.88 596 HIS A O 1
ATOM 4727 N N . PRO A 1 597 ? -9.010 -1.528 -10.001 1.00 97.00 597 PRO A N 1
ATOM 4728 C CA . PRO A 1 597 ? -9.522 -0.292 -10.574 1.00 97.00 597 PRO A CA 1
ATOM 4729 C C . PRO A 1 597 ? -9.280 -0.170 -12.075 1.00 97.00 597 PRO A C 1
ATOM 4731 O O . PRO A 1 597 ? -10.128 0.401 -12.761 1.00 97.00 597 PRO A O 1
ATOM 4734 N N . SER A 1 598 ? -8.168 -0.714 -12.591 1.00 94.62 598 SER A N 1
ATOM 4735 C CA . SER A 1 598 ? -7.809 -0.617 -14.011 1.00 94.62 598 SER A CA 1
ATOM 4736 C C . SER A 1 598 ? -7.827 0.862 -14.448 1.00 94.62 598 SER A C 1
ATOM 4738 O O . SER A 1 598 ? -7.318 1.724 -13.721 1.00 94.62 598 SER A O 1
ATOM 4740 N N . SER A 1 599 ? -8.418 1.192 -15.592 1.00 91.81 599 SER A N 1
ATOM 4741 C CA . SER A 1 599 ? -8.544 2.552 -16.124 1.00 91.81 599 SER A CA 1
ATOM 4742 C C . SER A 1 599 ? -9.387 3.474 -15.234 1.00 91.81 599 SER A C 1
ATOM 4744 O O . SER A 1 599 ? -9.161 4.687 -15.190 1.00 91.81 599 SER A O 1
ATOM 4746 N N . ALA A 1 600 ? -10.294 2.917 -14.422 1.00 89.81 600 ALA A N 1
ATOM 4747 C CA . ALA A 1 600 ? -11.059 3.681 -13.439 1.00 89.81 600 ALA A CA 1
ATOM 4748 C C . ALA A 1 600 ? -10.198 4.155 -12.255 1.00 89.81 600 ALA A C 1
ATOM 4750 O O . ALA A 1 600 ? -10.663 4.946 -11.437 1.00 89.81 600 ALA A O 1
ATOM 4751 N N . GLY A 1 601 ? -8.932 3.730 -12.161 1.00 78.44 601 GLY A N 1
ATOM 4752 C CA . GLY A 1 601 ? -7.969 4.245 -11.187 1.00 78.44 601 GLY A CA 1
ATOM 4753 C C . GLY A 1 601 ? -7.623 5.728 -11.369 1.00 78.44 601 GLY A C 1
ATOM 4754 O O . GLY A 1 601 ? -7.080 6.348 -10.450 1.00 78.44 601 GLY A O 1
ATOM 4755 N N . GLY A 1 602 ? -7.956 6.313 -12.527 1.00 73.50 602 GLY A N 1
ATOM 4756 C CA . GLY A 1 602 ? -7.708 7.723 -12.837 1.00 73.50 602 GLY A CA 1
ATOM 4757 C C . GLY A 1 602 ? -6.237 8.047 -13.111 1.00 73.50 602 GLY A C 1
ATOM 4758 O O . GLY A 1 602 ? -5.845 9.206 -12.999 1.00 73.50 602 GLY A O 1
ATOM 4759 N N . LYS A 1 603 ? -5.435 7.026 -13.432 1.00 73.06 603 LYS A N 1
ATOM 4760 C CA . LYS A 1 603 ? -4.039 7.132 -13.878 1.00 73.06 603 LYS A CA 1
ATOM 4761 C C . LYS A 1 603 ? -3.973 6.985 -15.403 1.00 73.06 603 LYS A C 1
ATOM 4763 O O . LYS A 1 603 ? -4.906 6.481 -16.017 1.00 73.06 603 LYS A O 1
ATOM 4768 N N . LYS A 1 604 ? -2.855 7.397 -16.015 1.00 69.69 604 LYS A N 1
ATOM 4769 C CA . LYS A 1 604 ? -2.602 7.213 -17.463 1.00 69.69 604 LYS A CA 1
ATOM 4770 C C . LYS A 1 604 ? -2.445 5.752 -17.890 1.00 69.69 604 LYS A C 1
ATOM 4772 O O . LYS A 1 604 ? -2.625 5.446 -19.062 1.00 69.69 604 LYS A O 1
ATOM 4777 N N . HIS A 1 605 ? -2.100 4.889 -16.944 1.00 80.88 605 HIS A N 1
ATOM 4778 C CA . HIS A 1 605 ? -2.008 3.446 -17.118 1.00 80.88 605 HIS A CA 1
ATOM 4779 C C . HIS A 1 605 ? -2.991 2.774 -16.166 1.00 80.88 605 HIS A C 1
ATOM 4781 O O . HIS A 1 605 ? -3.328 3.342 -15.120 1.00 80.88 605 HIS A O 1
ATOM 4787 N N . ASP A 1 606 ? -3.422 1.571 -16.518 1.00 89.31 606 ASP A N 1
ATOM 4788 C CA . ASP A 1 606 ? -4.324 0.789 -15.688 1.00 89.31 606 ASP A CA 1
ATOM 4789 C C . ASP A 1 606 ? -3.695 0.504 -14.313 1.00 89.31 606 ASP A C 1
ATOM 4791 O O . ASP A 1 606 ? -2.550 0.058 -14.201 1.00 89.31 606 ASP A O 1
ATOM 4795 N N . ASP A 1 607 ? -4.449 0.750 -13.236 1.00 93.44 607 ASP A N 1
ATOM 4796 C CA . ASP A 1 607 ? -4.043 0.304 -11.902 1.00 93.44 607 ASP A CA 1
ATOM 4797 C C . ASP A 1 607 ? -4.416 -1.170 -11.724 1.00 93.44 607 ASP A C 1
ATOM 4799 O O . ASP A 1 607 ? -5.524 -1.490 -11.292 1.00 93.44 607 ASP A O 1
ATOM 4803 N N . CYS A 1 608 ? -3.480 -2.048 -12.084 1.00 95.44 608 CYS A N 1
ATOM 4804 C CA . CYS A 1 608 ? -3.607 -3.507 -11.985 1.00 95.44 608 CYS A CA 1
ATOM 4805 C C . CYS A 1 608 ? -2.960 -4.085 -10.729 1.00 95.44 608 CYS A C 1
ATOM 4807 O O . CYS A 1 608 ? -2.700 -5.280 -10.669 1.00 95.44 608 CYS A O 1
ATOM 4809 N N . MET A 1 609 ? -2.641 -3.229 -9.755 1.00 94.31 609 MET A N 1
ATOM 4810 C CA . MET A 1 609 ? -1.968 -3.608 -8.514 1.00 94.31 609 MET A CA 1
ATOM 4811 C C . MET A 1 609 ? -2.904 -3.445 -7.320 1.00 94.31 609 MET A C 1
ATOM 4813 O O . MET A 1 609 ? -3.043 -4.362 -6.521 1.00 94.31 609 MET A O 1
ATOM 4817 N N . HIS A 1 610 ? -3.550 -2.284 -7.189 1.00 97.06 610 HIS A N 1
ATOM 4818 C CA . HIS A 1 610 ? -4.461 -2.008 -6.077 1.00 97.06 610 HIS A CA 1
ATOM 4819 C C . HIS A 1 610 ? -5.855 -2.563 -6.336 1.00 97.06 610 HIS A C 1
ATOM 4821 O O . HIS A 1 610 ? -6.193 -2.918 -7.456 1.00 97.06 610 HIS A O 1
ATOM 4827 N N . TRP A 1 611 ? -6.703 -2.556 -5.317 1.00 98.12 611 TRP A N 1
ATOM 4828 C CA . TRP A 1 611 ? -8.023 -3.166 -5.362 1.00 98.12 611 TRP A CA 1
ATOM 4829 C C . TRP A 1 611 ? -9.136 -2.138 -5.218 1.00 98.12 611 TRP A C 1
ATOM 4831 O O . TRP A 1 611 ? -9.025 -1.178 -4.445 1.00 98.12 611 TRP A O 1
ATOM 4841 N N . CYS A 1 612 ? -10.228 -2.368 -5.943 1.00 97.69 612 CYS A N 1
ATOM 4842 C CA . CYS A 1 612 ? -11.476 -1.647 -5.752 1.00 97.69 612 CYS A CA 1
ATOM 4843 C C . CYS A 1 612 ? -11.978 -1.794 -4.311 1.00 97.69 612 CYS A C 1
ATOM 4845 O O . CYS A 1 612 ? -11.906 -2.877 -3.732 1.00 97.69 612 CYS A O 1
ATOM 4847 N N . LEU A 1 613 ? -12.512 -0.705 -3.753 1.00 96.62 613 LEU A N 1
ATOM 4848 C CA . LEU A 1 613 ? -13.195 -0.686 -2.462 1.00 96.62 613 LEU A CA 1
ATOM 4849 C C . LEU A 1 613 ? -14.644 -0.192 -2.630 1.00 96.62 613 LEU A C 1
ATOM 4851 O O . LEU A 1 613 ? -14.832 0.888 -3.206 1.00 96.62 613 LEU A O 1
ATOM 4855 N N . PRO A 1 614 ? -15.647 -0.897 -2.068 1.00 94.62 614 PRO A N 1
ATOM 4856 C CA . PRO A 1 614 ? -15.569 -2.241 -1.464 1.00 94.62 614 PRO A CA 1
ATOM 4857 C C . PRO A 1 614 ? -15.158 -3.328 -2.477 1.00 94.62 614 PRO A C 1
ATOM 4859 O O . PRO A 1 614 ? -15.274 -3.123 -3.687 1.00 94.62 614 PRO A O 1
ATOM 4862 N N . GLY A 1 615 ? -14.615 -4.447 -1.992 1.00 94.56 615 GLY A N 1
ATOM 4863 C CA . GLY A 1 615 ? -14.051 -5.495 -2.847 1.00 94.56 615 GLY A CA 1
ATOM 4864 C C . GLY A 1 615 ? -13.214 -6.540 -2.105 1.00 94.56 615 GLY A C 1
ATOM 4865 O O . GLY A 1 615 ? -13.441 -6.820 -0.934 1.00 94.56 615 GLY A O 1
ATOM 4866 N N . ILE A 1 616 ? -12.227 -7.135 -2.783 1.00 95.75 616 ILE A N 1
ATOM 4867 C CA . ILE A 1 616 ? -11.498 -8.319 -2.281 1.00 95.75 616 ILE A CA 1
ATOM 4868 C C . ILE A 1 616 ? -10.828 -8.124 -0.912 1.00 95.75 616 ILE A C 1
ATOM 4870 O O . ILE A 1 616 ? -10.752 -9.053 -0.111 1.00 95.75 616 ILE A O 1
ATOM 4874 N N . THR A 1 617 ? -10.381 -6.909 -0.595 1.00 97.00 617 THR A N 1
ATOM 4875 C CA . THR A 1 617 ? -9.764 -6.622 0.705 1.00 97.00 617 THR A CA 1
ATOM 4876 C C . THR A 1 617 ? -10.732 -6.815 1.874 1.00 97.00 617 THR A C 1
ATOM 4878 O O . THR A 1 617 ? -10.287 -6.998 3.004 1.00 97.00 617 THR A O 1
ATOM 4881 N N . ASP A 1 618 ? -12.044 -6.792 1.618 1.00 95.94 618 ASP A N 1
ATOM 4882 C CA . ASP A 1 618 ? -13.069 -7.121 2.612 1.00 95.94 618 ASP A CA 1
ATOM 4883 C C . ASP A 1 618 ? -12.991 -8.609 2.986 1.00 95.94 618 ASP A C 1
ATOM 4885 O O . ASP A 1 618 ? -13.004 -8.946 4.169 1.00 95.94 618 ASP A O 1
ATOM 4889 N N . THR A 1 619 ? -12.785 -9.486 1.997 1.00 96.06 619 THR A N 1
ATOM 4890 C CA . THR A 1 619 ? -12.540 -10.923 2.200 1.00 96.06 619 THR A CA 1
ATOM 4891 C C . THR A 1 619 ? -11.211 -11.181 2.909 1.00 96.06 619 THR A C 1
ATOM 4893 O O . THR A 1 619 ? -11.132 -12.045 3.778 1.00 96.06 619 THR A O 1
ATOM 4896 N N . TRP A 1 620 ? -10.165 -10.398 2.624 1.00 97.94 620 TRP A N 1
ATOM 4897 C CA . TRP A 1 620 ? -8.914 -10.497 3.390 1.00 97.94 620 TRP A CA 1
ATOM 4898 C C . TRP A 1 620 ? -9.123 -10.155 4.867 1.00 97.94 620 TRP A C 1
ATOM 4900 O O . TRP A 1 620 ? -8.503 -10.760 5.740 1.00 97.94 620 TRP A O 1
ATOM 4910 N N . ASN A 1 621 ? -9.996 -9.187 5.162 1.00 98.00 621 ASN A N 1
ATOM 4911 C CA . ASN A 1 621 ? -10.346 -8.844 6.535 1.00 98.00 621 ASN A CA 1
ATOM 4912 C C . ASN A 1 621 ? -11.210 -9.930 7.200 1.00 98.00 621 ASN A C 1
ATOM 4914 O O . ASN A 1 621 ? -11.025 -10.175 8.389 1.00 98.00 621 ASN A O 1
ATOM 4918 N N . ASP A 1 622 ? -12.075 -10.638 6.466 1.00 96.25 622 ASP A N 1
ATOM 4919 C CA . ASP A 1 622 ? -12.752 -11.839 6.993 1.00 96.25 622 ASP A CA 1
ATOM 4920 C C . ASP A 1 622 ? -11.762 -12.908 7.416 1.00 96.25 622 ASP A C 1
ATOM 4922 O O . ASP A 1 622 ? -11.857 -13.452 8.521 1.00 96.25 622 ASP A O 1
ATOM 4926 N N . LEU A 1 623 ? -10.782 -13.167 6.550 1.00 97.06 623 LEU A N 1
ATOM 4927 C CA . LEU A 1 623 ? -9.726 -14.119 6.833 1.00 97.06 623 LEU A CA 1
ATOM 4928 C C . LEU A 1 623 ? -8.928 -13.684 8.065 1.00 97.06 623 LEU A C 1
ATOM 4930 O O . LEU A 1 623 ? -8.753 -14.470 8.992 1.00 97.06 623 LEU A O 1
ATOM 4934 N N . LEU A 1 624 ? -8.516 -12.414 8.128 1.00 97.50 624 LEU A N 1
ATOM 4935 C CA . LEU A 1 624 ? -7.810 -11.861 9.283 1.00 97.50 624 LEU A CA 1
ATOM 4936 C C . LEU A 1 624 ? -8.596 -12.086 10.579 1.00 97.50 624 LEU A C 1
ATOM 4938 O O . LEU A 1 624 ? -8.041 -12.609 11.542 1.00 97.50 624 LEU A O 1
ATOM 4942 N N . VAL A 1 625 ? -9.877 -11.715 10.620 1.00 96.75 625 VAL A N 1
ATOM 4943 C CA . VAL A 1 625 ? -10.689 -11.841 11.839 1.00 96.75 625 VAL A CA 1
ATOM 4944 C C . VAL A 1 625 ? -10.888 -13.303 12.228 1.00 96.75 625 VAL A C 1
ATOM 4946 O O . VAL A 1 625 ? -10.795 -13.638 13.408 1.00 96.75 625 VAL A O 1
ATOM 4949 N N . THR A 1 626 ? -11.090 -14.182 11.250 1.00 94.69 626 THR A N 1
ATOM 4950 C CA . THR A 1 626 ? -11.195 -15.627 11.473 1.00 94.69 626 THR A CA 1
ATOM 4951 C C . THR A 1 626 ? -9.914 -16.191 12.087 1.00 94.69 626 THR A C 1
ATOM 4953 O O . THR A 1 626 ? -9.964 -16.870 13.117 1.00 94.69 626 THR A O 1
ATOM 4956 N N . HIS A 1 627 ? -8.753 -15.828 11.536 1.00 93.31 627 HIS A N 1
ATOM 4957 C CA . HIS A 1 627 ? -7.455 -16.209 12.088 1.00 93.31 627 HIS A CA 1
ATOM 4958 C C . HIS A 1 627 ? -7.272 -15.685 13.515 1.00 93.31 627 HIS A C 1
ATOM 4960 O O . HIS A 1 627 ? -6.943 -16.469 14.406 1.00 93.31 627 HIS A O 1
ATOM 4966 N N . LEU A 1 628 ? -7.531 -14.397 13.760 1.00 94.62 628 LEU A N 1
ATOM 4967 C CA . LEU A 1 628 ? -7.381 -13.795 15.086 1.00 94.62 628 LEU A CA 1
ATOM 4968 C C . LEU A 1 628 ? -8.286 -14.464 16.133 1.00 94.62 628 LEU A C 1
ATOM 4970 O O . LEU A 1 628 ? -7.835 -14.745 17.244 1.00 94.62 628 LEU A O 1
ATOM 4974 N N . ASN A 1 629 ? -9.529 -14.789 15.771 1.00 90.62 629 ASN A N 1
ATOM 4975 C CA . ASN A 1 629 ? -10.445 -15.507 16.655 1.00 90.62 629 ASN A CA 1
ATOM 4976 C C . ASN A 1 629 ? -9.926 -16.920 16.968 1.00 90.62 629 ASN A C 1
ATOM 4978 O O . ASN A 1 629 ? -9.951 -17.336 18.123 1.00 90.62 629 ASN A O 1
ATOM 4982 N N . SER A 1 630 ? -9.379 -17.630 15.974 1.00 87.50 630 SER A N 1
ATOM 4983 C CA . SER A 1 630 ? -8.793 -18.964 16.181 1.00 87.50 630 SER A CA 1
ATOM 4984 C C . SER A 1 630 ? -7.555 -18.953 17.090 1.00 87.50 630 SER A C 1
ATOM 4986 O O . SER A 1 630 ? -7.265 -19.950 17.751 1.00 87.50 630 SER A O 1
ATOM 4988 N N . LEU A 1 631 ? -6.805 -17.846 17.109 1.00 86.75 631 LEU A N 1
ATOM 4989 C CA . LEU A 1 631 ? -5.632 -17.670 17.966 1.00 86.75 631 LEU A CA 1
ATOM 4990 C C . LEU A 1 631 ? -6.038 -17.313 19.398 1.00 86.75 631 LEU A C 1
ATOM 4992 O O . LEU A 1 631 ? -5.410 -17.785 20.337 1.00 86.75 631 LEU A O 1
ATOM 4996 N N . LYS A 1 632 ? -7.119 -16.542 19.572 1.00 76.56 632 LYS A N 1
ATOM 4997 C CA . LYS A 1 632 ? -7.693 -16.243 20.891 1.00 76.56 632 LYS A CA 1
ATOM 4998 C C . LYS A 1 632 ? -8.318 -17.451 21.583 1.00 76.56 632 LYS A C 1
ATOM 5000 O O . LYS A 1 632 ? -8.342 -17.466 22.796 1.00 76.56 632 LYS A O 1
ATOM 5005 N N . ILE A 1 633 ? -8.843 -18.428 20.844 1.00 63.88 633 ILE A N 1
ATOM 5006 C CA . ILE A 1 633 ? -9.392 -19.660 21.444 1.00 63.88 633 ILE A CA 1
ATOM 5007 C C . ILE A 1 633 ? -8.269 -20.571 21.975 1.00 63.88 633 ILE A C 1
ATOM 5009 O O . ILE A 1 633 ? -8.498 -21.379 22.869 1.00 63.88 633 ILE A O 1
ATOM 5013 N N . ARG A 1 634 ? -7.057 -20.460 21.416 1.00 54.22 634 ARG A N 1
ATOM 5014 C CA . ARG A 1 634 ? -5.906 -21.316 21.748 1.00 54.22 634 ARG A CA 1
ATOM 5015 C C . ARG A 1 634 ? -5.028 -20.786 22.889 1.00 54.22 634 ARG A C 1
ATOM 5017 O O . ARG A 1 634 ? -4.183 -21.540 23.364 1.00 54.22 634 ARG A O 1
ATOM 5024 N N . ASN A 1 635 ? -5.221 -19.532 23.294 1.00 42.88 635 ASN A N 1
ATOM 5025 C CA . ASN A 1 635 ? -4.536 -18.866 24.407 1.00 42.88 635 ASN A CA 1
ATOM 5026 C C . ASN A 1 635 ? -5.531 -18.604 25.532 1.00 42.88 635 ASN A C 1
ATOM 5028 O O . ASN A 1 635 ? -5.102 -18.657 26.704 1.00 42.88 635 ASN A O 1
#

Secondary structure (DSSP, 8-state):
-----------------------------------------SSS-------------------S------SSTHHHHHHHHHHHHHHHGGG-SEEEEESTTHHHHHHHHTTSTT-EEEEEE-S--TT--HHHHHHHHTTSEEE--TTS--SS-TT-EEEEEEESGGGGS-HHHHHHHHHHHHHHEEEEEEEE---TT-SS--GGGGGSSSS------HHHHHHHHHHTT----HHHHHHHHHHHHTTTTS------------------------------------TTSEEEEE-TT----SS-TT-TTS-GGG-TTTTT-TTTTTGGGEEEEESSS--PPPPHHHHHHHTTT-EEEEEESHHHHHHHHHHHHHHHHH---EEE---TT-SEEEEEGGGTEEEEEEE-SSSEEEEEEE--TT--TTGGGT--EEEEEEEEEE-TTTTTHHHH-SEEEE---TTTT-TTTS-TTTS-EEEEETTEE-SS---HHHHHHHHHHHHHHHHHHHSPTT-EEEEEPPPPP--BSS-TTTT-B---SSPPPHHHHHHHH-TTTT-TTTHHHHHHHHHHHHHTTSSPEEE--HHHHHT-GGGS-BGGGSSSS-B-SS--SSSHHHHHHHHHHHHHHHHHHH-

Radius of gyration: 31.82 Å; chains: 1; bounding box: 113×95×66 Å